Protein AF-A0AAD5ZC45-F1 (afdb_monomer)

Foldseek 3Di:
DDDDDPPPVVVVVVVVVVVVVVVVVVVPVVDDAAQFEDDPCVLCVVPVVLQDAQADFAAQLCPPPPNHVVVLVVLVVLLVVLCVLDVVDDPVNLLVLVLVCVVVQQNNYPDRRPDDSVRRSVRLSSRLSCLLSVLVCVVVVVVDPDVLVVDPPNLLSVLLLQQRSNRKTFVVSSQSSNCVNVVPCSCVSVLSLLVSNCVVQADPVNVPDPVVVVVLSVVQSCQVVVVPDDGTTSNSSVCSRQVDDDPCVLPPPPPCVVPDDDDDDDDPDPDPDPDDDDLQAAAAQVLLVVLVAAEAEDPDPRQLDWDDDPSYTYGHADEDDSSVLSNLLSSLSSLQVQQVPDPDPDDRSANSSLLVLLNVLNHQQDLVSVVVCVVNNRYHYPDPGSVVVNVSSPSSNVSHDFDLVDPRRHSCSVVSNVSVVSSVVSVVVVVVVVVVVVVVVVVVVVVVVVPDDDDDDDPPPVVVVVVVVVVVVVVVVPDPDDPVVVVVPPPDDDDDPPPPDDVVVVVVVVVVVVVVVVVVVVVVVVVVVPDDDDDDDDD

Sequence (539 aa):
MDVGNDSIDIQNSLADELQQKLLELAREQEGEKFTIFRVPYHIRQNNKQLYEPRIVSIGPYYHKDDAFQAMEKHKLRYLRDYLSRNTRNSINHCINKLRGLESRARRCYFEDVKLESEEFLKMMLLDGCFIIEFLIKLYNPHVQSDEIFDVGWVLPIIRNDLLLLENQIPFFVIQELFNLIVPRDGNALVRMLLKYLSEEYLSEEEKADTQKKEKKEKEKEEHILGIGVGIKHILHMYHLCYVRSPTAESTKSFHIKEWLNPIKLGLRRKTNSMNERDPHTIPSATELQEAGITFKRNMSKQFLDIKFQNGILEIPFVTIEDTRRSRLLNLVSFEQYNANISKPCNANPSMNLTSYACFMGALFKSAKDVTLLTEKGIIENLLATNEELVSFFNWVTMCSYLDYEDPEANYLKDVVINVNSSSSVSTSSLCCSHFYLFDGARKKEKARKREGQTVDRARENCRSVSLLSVSLISKSLSFTPSFETYLLSSKHLGGCSLSTFSPQIVLFLRLQLVLSFWFRRLRLRLISRFSPPPCSFPL

InterPro domains:
  IPR004158 Protein of unknown function DUF247, plant [PF03140] (36-423)
  IPR004158 Protein of unknown function DUF247, plant [PTHR31170] (26-421)

Structure (mmCIF, N/CA/C/O backbone):
data_AF-A0AAD5ZC45-F1
#
_entry.id   AF-A0AAD5ZC45-F1
#
loop_
_atom_site.group_PDB
_atom_site.id
_atom_site.type_symbol
_atom_site.label_atom_id
_atom_site.label_alt_id
_atom_site.label_comp_id
_atom_site.label_asym_id
_atom_site.label_entity_id
_atom_site.label_seq_id
_atom_site.pdbx_PDB_ins_code
_atom_site.Cartn_x
_atom_site.Cartn_y
_atom_site.Cartn_z
_atom_site.occupancy
_atom_site.B_iso_or_equiv
_atom_site.auth_seq_id
_atom_site.auth_comp_id
_atom_site.auth_asym_id
_atom_site.auth_atom_id
_atom_site.pdbx_PDB_model_num
ATOM 1 N N . MET A 1 1 ? -35.341 18.402 -54.881 1.00 40.31 1 MET A N 1
ATOM 2 C CA . MET A 1 1 ? -35.246 17.081 -54.240 1.00 40.31 1 MET A CA 1
ATOM 3 C C . MET A 1 1 ? -33.772 16.817 -54.067 1.00 40.31 1 MET A C 1
ATOM 5 O O . MET A 1 1 ? -33.115 16.654 -55.079 1.00 40.31 1 MET A O 1
ATOM 9 N N . ASP A 1 2 ? -33.269 16.907 -52.842 1.00 45.75 2 ASP A N 1
ATOM 10 C CA . ASP A 1 2 ? -32.089 16.147 -52.424 1.00 45.75 2 ASP A CA 1
ATOM 11 C C . ASP A 1 2 ? -32.014 16.205 -50.899 1.00 45.75 2 ASP A C 1
ATOM 13 O O . ASP A 1 2 ? -31.487 17.140 -50.306 1.00 45.75 2 ASP A O 1
ATOM 17 N N . VAL A 1 3 ? -32.684 15.245 -50.264 1.00 47.62 3 VAL A N 1
ATOM 18 C CA . VAL A 1 3 ? -32.499 14.907 -48.851 1.00 47.62 3 VAL A CA 1
ATOM 19 C C . VAL A 1 3 ? -32.716 13.402 -48.772 1.00 47.62 3 VAL A C 1
ATOM 21 O O . VAL A 1 3 ? -33.858 12.945 -48.765 1.00 47.62 3 VAL A O 1
ATOM 24 N N . GLY A 1 4 ? -31.638 12.623 -48.785 1.00 49.38 4 GLY A N 1
ATOM 25 C CA . GLY A 1 4 ? -31.747 11.180 -48.583 1.00 49.38 4 GLY A CA 1
ATOM 26 C C . GLY A 1 4 ? -30.622 10.368 -49.197 1.00 49.38 4 GLY A C 1
ATOM 27 O O . GLY A 1 4 ? -30.894 9.553 -50.068 1.00 49.38 4 GLY A O 1
ATOM 28 N N . ASN A 1 5 ? -29.380 10.554 -48.739 1.00 48.28 5 ASN A N 1
ATOM 29 C CA . ASN A 1 5 ? -28.380 9.491 -48.904 1.00 48.28 5 ASN A CA 1
ATOM 30 C C . ASN A 1 5 ? -27.308 9.433 -47.799 1.00 48.28 5 ASN A C 1
ATOM 32 O O . ASN A 1 5 ? -26.744 8.373 -47.564 1.00 48.28 5 ASN A O 1
ATOM 36 N N . ASP A 1 6 ? -27.111 10.499 -47.019 1.00 48.66 6 ASP A N 1
ATOM 37 C CA . ASP A 1 6 ? -26.067 10.516 -45.974 1.00 48.66 6 ASP A CA 1
ATOM 38 C C . ASP A 1 6 ? -26.420 9.723 -44.695 1.00 48.66 6 ASP A C 1
ATOM 40 O O . ASP A 1 6 ? -25.584 9.527 -43.819 1.00 48.66 6 ASP A O 1
ATOM 44 N N . SER A 1 7 ? -27.662 9.243 -44.560 1.00 47.59 7 SER A N 1
ATOM 45 C CA . SER A 1 7 ? -28.132 8.536 -43.356 1.00 47.59 7 SER A CA 1
ATOM 46 C C . SER A 1 7 ? -27.815 7.035 -43.343 1.00 47.59 7 SER A C 1
ATOM 48 O O . SER A 1 7 ? -27.834 6.438 -42.268 1.00 47.59 7 SER A O 1
ATOM 50 N N . ILE A 1 8 ? -27.590 6.410 -44.503 1.00 48.41 8 ILE A N 1
ATOM 51 C CA . ILE A 1 8 ? -27.453 4.945 -44.619 1.00 48.41 8 ILE A CA 1
ATOM 52 C C . ILE A 1 8 ? -25.977 4.519 -44.538 1.00 48.41 8 ILE A C 1
ATOM 54 O O . ILE A 1 8 ? -25.676 3.464 -43.987 1.00 48.41 8 ILE A O 1
ATOM 58 N N . ASP A 1 9 ? -25.049 5.372 -44.980 1.00 53.25 9 ASP A N 1
ATOM 59 C CA . ASP A 1 9 ? -23.608 5.069 -44.998 1.00 53.25 9 ASP A CA 1
ATOM 60 C C . ASP A 1 9 ? -22.948 5.192 -43.604 1.00 53.25 9 ASP A C 1
ATOM 62 O O . ASP A 1 9 ? -22.011 4.473 -43.261 1.00 53.25 9 ASP A O 1
ATOM 66 N N . ILE A 1 10 ? -23.499 6.043 -42.728 1.00 51.88 10 ILE A N 1
ATOM 67 C CA . ILE A 1 10 ? -23.011 6.224 -41.348 1.00 51.88 10 ILE A CA 1
ATOM 68 C C . ILE A 1 10 ? -23.424 5.049 -40.439 1.00 51.88 10 ILE A C 1
ATOM 70 O O . ILE A 1 10 ? -22.683 4.685 -39.524 1.00 51.88 10 ILE A O 1
ATOM 74 N N . GLN A 1 11 ? -24.585 4.423 -40.684 1.00 52.00 11 GLN A N 1
ATOM 75 C CA . GLN A 1 11 ? -25.080 3.323 -39.842 1.00 52.00 11 GLN A CA 1
ATOM 76 C C . GLN A 1 11 ? -24.293 2.016 -40.022 1.00 52.00 11 GLN A C 1
ATOM 78 O O . GLN A 1 11 ? -24.127 1.285 -39.046 1.00 52.00 11 GLN A O 1
ATOM 83 N N . ASN A 1 12 ? -23.763 1.748 -41.219 1.00 60.22 12 ASN A N 1
ATOM 84 C CA . ASN A 1 12 ? -22.947 0.555 -41.470 1.00 60.22 12 ASN A CA 1
ATOM 85 C C . ASN A 1 12 ? -21.521 0.705 -40.914 1.00 60.22 12 ASN A C 1
ATOM 87 O O . ASN A 1 12 ? -20.999 -0.230 -40.318 1.00 60.22 12 ASN A O 1
ATOM 91 N N . SER A 1 13 ? -20.944 1.909 -40.985 1.00 76.94 13 SER A N 1
ATOM 92 C CA . SER A 1 13 ? -19.604 2.203 -40.453 1.00 76.94 13 SER A CA 1
ATOM 93 C C . SER A 1 13 ? -19.498 2.000 -38.933 1.00 76.94 13 SER A C 1
ATOM 95 O O . SER A 1 13 ? -18.556 1.374 -38.448 1.00 76.94 13 SER A O 1
ATOM 97 N N . LEU A 1 14 ? -20.504 2.447 -38.167 1.00 83.56 14 LEU A N 1
ATOM 98 C CA . LEU A 1 14 ? -20.528 2.242 -36.713 1.00 83.56 14 LEU A CA 1
ATOM 99 C C . LEU A 1 14 ? -20.711 0.763 -36.341 1.00 83.56 14 LEU A C 1
ATOM 101 O O . LEU A 1 14 ? -20.123 0.293 -35.369 1.00 83.56 14 LEU A O 1
ATOM 105 N N . ALA A 1 15 ? -21.533 0.027 -37.093 1.00 84.94 15 ALA A N 1
ATOM 106 C CA . ALA A 1 15 ? -21.744 -1.398 -36.860 1.00 84.94 15 ALA A CA 1
ATOM 107 C C . ALA A 1 15 ? -20.463 -2.205 -37.123 1.00 84.94 15 ALA A C 1
ATOM 109 O O . ALA A 1 15 ? -20.109 -3.047 -36.297 1.00 84.94 15 ALA A O 1
ATOM 110 N N . ASP A 1 16 ? -19.743 -1.892 -38.203 1.00 86.12 16 ASP A N 1
ATOM 111 C CA . ASP A 1 16 ? -18.464 -2.515 -38.553 1.00 86.12 16 ASP A CA 1
ATOM 112 C C . ASP A 1 16 ? -17.368 -2.177 -37.528 1.00 86.12 16 ASP A C 1
ATOM 114 O O . ASP A 1 16 ? -16.634 -3.067 -37.092 1.00 86.12 16 ASP A O 1
ATOM 118 N N . GLU A 1 17 ? -17.295 -0.921 -37.069 1.00 88.44 17 GLU A N 1
ATOM 119 C CA . GLU A 1 17 ? -16.388 -0.500 -35.992 1.00 88.44 17 GLU A CA 1
ATOM 120 C C . GLU A 1 17 ? -16.674 -1.270 -34.693 1.00 88.44 17 GLU A C 1
ATOM 122 O O . GLU A 1 17 ? -15.761 -1.792 -34.048 1.00 88.44 17 GLU A O 1
ATOM 127 N N . LEU A 1 18 ? -17.949 -1.378 -34.305 1.00 87.94 18 LEU A N 1
ATOM 128 C CA . LEU A 1 18 ? -18.349 -2.121 -33.111 1.00 87.94 18 LEU A CA 1
ATOM 129 C C . LEU A 1 18 ? -18.094 -3.624 -33.266 1.00 87.94 18 LEU A C 1
ATOM 131 O O . LEU A 1 18 ? -17.656 -4.255 -32.308 1.00 87.94 18 LEU A O 1
ATOM 135 N N . GLN A 1 19 ? -18.306 -4.210 -34.447 1.00 87.12 19 GLN A N 1
ATOM 136 C CA . GLN A 1 19 ? -17.993 -5.618 -34.706 1.00 87.12 19 GLN A CA 1
ATOM 137 C C . GLN A 1 19 ? -16.495 -5.902 -34.670 1.00 87.12 19 GLN A C 1
ATOM 139 O O . GLN A 1 19 ? -16.100 -6.923 -34.104 1.00 87.12 19 GLN A O 1
ATOM 144 N N . GLN A 1 20 ? -15.655 -5.004 -35.190 1.00 84.00 20 GLN A N 1
ATOM 145 C CA . GLN A 1 20 ? -14.205 -5.118 -35.032 1.00 84.00 20 GLN A CA 1
ATOM 146 C C . GLN A 1 20 ? -13.798 -5.055 -33.559 1.00 84.00 20 GLN A C 1
ATOM 148 O O . GLN A 1 20 ? -13.107 -5.961 -33.095 1.00 84.00 20 GLN A O 1
ATOM 153 N N . LYS A 1 21 ? -14.316 -4.086 -32.794 1.00 84.19 21 LYS A N 1
ATOM 154 C CA . LYS A 1 21 ? -14.059 -3.997 -31.346 1.00 84.19 21 LYS A CA 1
ATOM 155 C C . LYS A 1 21 ? -14.523 -5.246 -30.593 1.00 84.19 21 LYS A C 1
ATOM 157 O O . LYS A 1 21 ? -13.830 -5.723 -29.701 1.00 84.19 21 LYS A O 1
ATOM 162 N N . LEU A 1 22 ? -15.672 -5.820 -30.956 1.00 84.38 22 LEU A N 1
ATOM 163 C CA . LEU A 1 22 ? -16.169 -7.065 -30.358 1.00 84.38 22 LEU A CA 1
ATOM 164 C C . LEU A 1 22 ? -15.278 -8.273 -30.694 1.00 84.38 22 LEU A C 1
ATOM 166 O O . LEU A 1 22 ? -15.067 -9.130 -29.837 1.00 84.38 22 LEU A O 1
ATOM 170 N N . LEU A 1 23 ? -14.737 -8.343 -31.915 1.00 80.56 23 LEU A N 1
ATOM 171 C CA . LEU A 1 23 ? -13.791 -9.386 -32.326 1.00 80.56 23 LEU A CA 1
ATOM 172 C C . LEU A 1 23 ? -12.434 -9.249 -31.621 1.00 80.56 23 LEU A C 1
ATOM 174 O O . LEU A 1 23 ? -11.826 -10.264 -31.282 1.00 80.56 23 LEU A O 1
ATOM 178 N N . GLU A 1 24 ? -11.967 -8.023 -31.389 1.00 74.38 24 GLU A N 1
ATOM 179 C CA . GLU A 1 24 ? -10.765 -7.733 -30.598 1.00 74.38 24 GLU A CA 1
ATOM 180 C C . GLU A 1 24 ? -10.956 -8.164 -29.138 1.00 74.38 24 GLU A C 1
ATOM 182 O O . GLU A 1 24 ? -10.171 -8.968 -28.635 1.00 74.38 24 GLU A O 1
ATOM 187 N N . LEU A 1 25 ? -12.073 -7.773 -28.513 1.00 71.00 25 LEU A N 1
ATOM 188 C CA . LEU A 1 25 ? -12.436 -8.181 -27.149 1.00 71.00 25 LEU A CA 1
ATOM 189 C C . LEU A 1 25 ? -12.534 -9.707 -26.989 1.00 71.00 25 LEU A C 1
ATOM 191 O O . LEU A 1 25 ? -12.127 -10.254 -25.964 1.00 71.00 25 LEU A O 1
ATOM 195 N N . ALA A 1 26 ? -13.054 -10.418 -27.995 1.00 64.62 26 ALA A N 1
ATOM 196 C CA . ALA A 1 26 ? -13.154 -11.877 -27.963 1.00 64.62 26 ALA A CA 1
ATOM 197 C C . ALA A 1 26 ? -11.778 -12.572 -27.965 1.00 64.62 26 ALA A C 1
ATOM 199 O O . ALA A 1 26 ? -11.639 -13.639 -27.371 1.00 64.62 26 ALA A O 1
ATOM 200 N N . ARG A 1 27 ? -10.754 -11.967 -28.585 1.00 61.31 27 ARG A N 1
ATOM 201 C CA . ARG A 1 27 ? -9.372 -12.488 -28.586 1.00 61.31 27 ARG A CA 1
ATOM 202 C C . ARG A 1 27 ? -8.630 -12.208 -27.275 1.00 61.31 27 ARG A C 1
ATOM 204 O O . ARG A 1 27 ? -7.676 -12.911 -26.956 1.00 61.31 27 ARG A O 1
ATOM 211 N N . GLU A 1 28 ? -9.057 -11.207 -26.509 1.00 59.25 28 GLU A N 1
ATOM 212 C CA . GLU A 1 28 ? -8.427 -10.813 -25.241 1.00 59.25 28 GLU A CA 1
ATOM 213 C C . GLU A 1 28 ? -8.840 -11.689 -24.047 1.00 59.25 28 GLU A C 1
ATOM 215 O O . GLU A 1 28 ? -8.089 -11.795 -23.074 1.00 59.25 28 GLU A O 1
ATOM 220 N N . GLN A 1 29 ? -9.991 -12.372 -24.120 1.00 53.81 29 GLN A N 1
ATOM 221 C CA . GLN A 1 29 ? -10.521 -13.175 -23.007 1.00 53.81 29 GLN A CA 1
ATOM 222 C C . GLN A 1 29 ? -9.716 -14.447 -22.676 1.00 53.81 29 GLN A C 1
ATOM 224 O O . GLN A 1 29 ? -9.957 -15.061 -21.636 1.00 53.81 29 GLN A O 1
ATOM 229 N N . GLU A 1 30 ? -8.730 -14.824 -23.494 1.00 52.31 30 GLU A N 1
ATOM 230 C CA . GLU A 1 30 ? -7.860 -15.990 -23.257 1.00 52.31 30 GLU A CA 1
ATOM 231 C C . GLU A 1 30 ? -6.558 -15.651 -22.484 1.00 52.31 30 GLU A C 1
ATOM 233 O O . GLU A 1 30 ? -5.733 -16.533 -22.236 1.00 52.31 30 GLU A O 1
ATOM 238 N N . GLY A 1 31 ? -6.349 -14.388 -22.075 1.00 53.22 31 GLY A N 1
ATOM 239 C CA . GLY A 1 31 ? -5.121 -13.908 -21.415 1.00 53.22 31 GLY A CA 1
ATOM 240 C C . GLY A 1 31 ? -5.141 -13.835 -19.874 1.00 53.22 31 GLY A C 1
ATOM 241 O O . GLY A 1 31 ? -6.187 -13.836 -19.229 1.00 53.22 31 GLY A O 1
ATOM 242 N N . GLU A 1 32 ? -3.950 -13.722 -19.257 1.00 55.50 32 GLU A N 1
ATOM 243 C CA . GLU A 1 32 ? -3.802 -13.354 -17.833 1.00 55.50 32 GLU A CA 1
ATOM 244 C C . GLU A 1 32 ? -4.548 -12.035 -17.539 1.00 55.50 32 GLU A C 1
ATOM 246 O O . GLU A 1 32 ? -4.300 -11.025 -18.197 1.00 55.50 32 GLU A O 1
ATOM 251 N N . LYS A 1 33 ? -5.434 -12.049 -16.532 1.00 73.38 33 LYS A N 1
ATOM 252 C CA . LYS A 1 33 ? -6.251 -10.897 -16.110 1.00 73.38 33 LYS A CA 1
ATOM 253 C C . LYS A 1 33 ? -5.400 -9.755 -15.537 1.00 73.38 33 LYS A C 1
ATOM 255 O O . LYS A 1 33 ? -4.360 -9.999 -14.922 1.00 73.38 33 LYS A O 1
ATOM 260 N N . PHE A 1 34 ? -5.888 -8.523 -15.680 1.00 83.75 34 PHE A N 1
ATOM 261 C CA . PHE A 1 34 ? -5.253 -7.316 -15.151 1.00 83.75 34 PHE A CA 1
ATOM 262 C C . PHE A 1 34 ? -5.209 -7.300 -13.615 1.00 83.75 34 PHE A C 1
ATOM 264 O O . PHE A 1 34 ? -6.117 -7.782 -12.934 1.00 83.75 34 PHE A O 1
ATOM 271 N N . THR A 1 35 ? -4.128 -6.741 -13.068 1.00 86.88 35 THR A N 1
ATOM 272 C CA . THR A 1 35 ? -3.822 -6.740 -11.625 1.00 86.88 35 THR A CA 1
ATOM 273 C C . THR A 1 35 ? -3.500 -5.354 -11.069 1.00 86.88 35 THR A C 1
ATOM 275 O O . THR A 1 35 ? -3.376 -5.208 -9.861 1.00 86.88 35 THR A O 1
ATOM 278 N N . ILE A 1 36 ? -3.334 -4.347 -11.930 1.00 91.44 36 ILE A N 1
ATOM 279 C CA . ILE A 1 36 ? -2.986 -2.968 -11.574 1.00 91.44 36 ILE A CA 1
ATOM 280 C C . ILE A 1 36 ? -4.079 -2.046 -12.121 1.00 91.44 36 ILE A C 1
ATOM 282 O O . ILE A 1 36 ? -4.317 -1.987 -13.325 1.00 91.44 36 ILE A O 1
ATOM 286 N N . PHE A 1 37 ? -4.750 -1.294 -11.257 1.00 89.12 37 PHE A N 1
ATOM 287 C CA . PHE A 1 37 ? -5.909 -0.480 -11.630 1.00 89.12 37 PHE A CA 1
ATOM 288 C C . PHE A 1 37 ? -5.917 0.833 -10.853 1.00 89.12 37 PHE A C 1
ATOM 290 O O . PHE A 1 37 ? -5.324 0.924 -9.777 1.00 89.12 37 PHE A O 1
ATOM 297 N N . ARG A 1 38 ? -6.581 1.850 -11.410 1.00 89.12 38 ARG A N 1
ATOM 298 C CA . ARG A 1 38 ? -6.874 3.084 -10.681 1.00 89.12 38 ARG A CA 1
ATOM 299 C C . ARG A 1 38 ? -8.173 2.954 -9.919 1.00 89.12 38 ARG A C 1
ATOM 301 O O . ARG A 1 38 ? -9.138 2.357 -10.398 1.00 89.12 38 ARG A O 1
ATOM 308 N N . VAL A 1 39 ? -8.195 3.525 -8.726 1.00 88.19 39 VAL A N 1
ATOM 309 C CA . VAL A 1 39 ? -9.397 3.559 -7.909 1.00 88.19 39 VAL A CA 1
ATOM 310 C C . VAL A 1 39 ? -10.425 4.454 -8.607 1.00 88.19 39 VAL A C 1
ATOM 312 O O . VAL A 1 39 ? -10.075 5.557 -9.046 1.00 88.19 39 VAL A O 1
ATOM 315 N N . PRO A 1 40 ? -11.697 4.018 -8.730 1.00 86.88 40 PRO A N 1
ATOM 316 C CA . PRO A 1 40 ? -12.729 4.802 -9.393 1.00 86.88 40 PRO A CA 1
ATOM 317 C C . PRO A 1 40 ? -12.781 6.243 -8.883 1.00 86.88 40 PRO A C 1
ATOM 319 O O . PRO A 1 40 ? -12.734 6.493 -7.677 1.00 86.88 40 PRO A O 1
ATOM 322 N N . TYR A 1 41 ? -12.925 7.201 -9.802 1.00 85.56 41 TYR A N 1
ATOM 323 C CA . TYR A 1 41 ? -12.824 8.633 -9.497 1.00 85.56 41 TYR A CA 1
ATOM 324 C C . TYR A 1 41 ? -13.671 9.069 -8.289 1.00 85.56 41 TYR A C 1
ATOM 326 O O . TYR A 1 41 ? -13.185 9.800 -7.431 1.00 85.56 41 TYR A O 1
ATOM 334 N N . HIS A 1 42 ? -14.906 8.577 -8.173 1.00 81.88 42 HIS A N 1
ATOM 335 C CA . HIS A 1 42 ? -15.817 8.936 -7.082 1.00 81.88 42 HIS A CA 1
ATOM 336 C C . HIS A 1 42 ? -15.362 8.426 -5.697 1.00 81.88 42 HIS A C 1
ATOM 338 O O . HIS A 1 42 ? -15.660 9.075 -4.696 1.00 81.88 42 HIS A O 1
ATOM 344 N N . ILE A 1 43 ? -14.604 7.322 -5.641 1.00 83.56 43 ILE A N 1
ATOM 345 C CA . ILE A 1 43 ? -13.953 6.781 -4.428 1.00 83.56 43 ILE A CA 1
ATOM 346 C C . ILE A 1 43 ? -12.636 7.523 -4.134 1.00 83.56 43 ILE A C 1
ATOM 348 O O . ILE A 1 43 ? -12.200 7.637 -2.986 1.00 83.56 43 ILE A O 1
ATOM 352 N N . ARG A 1 44 ? -11.987 8.049 -5.174 1.00 84.38 44 ARG A N 1
ATOM 353 C CA . ARG A 1 44 ? -10.684 8.712 -5.075 1.00 84.38 44 ARG A CA 1
ATOM 354 C C . ARG A 1 44 ? -10.782 10.196 -4.712 1.00 84.38 44 ARG A C 1
ATOM 356 O O . ARG A 1 44 ? -9.958 10.685 -3.950 1.00 84.38 44 ARG A O 1
ATOM 363 N N . GLN A 1 45 ? -11.775 10.917 -5.239 1.00 83.62 45 GLN A N 1
ATOM 364 C CA . GLN A 1 45 ? -11.818 12.390 -5.272 1.00 83.62 45 GLN A CA 1
ATOM 365 C C . GLN A 1 45 ? -11.640 13.080 -3.909 1.00 83.62 45 GLN A C 1
ATOM 367 O O . GLN A 1 45 ? -10.946 14.089 -3.833 1.00 83.62 45 GLN A O 1
ATOM 372 N N . ASN A 1 46 ? -12.199 12.520 -2.833 1.00 80.25 46 ASN A N 1
ATOM 373 C CA . ASN A 1 46 ? -12.151 13.133 -1.500 1.00 80.25 46 ASN A CA 1
ATOM 374 C C . ASN A 1 46 ? -10.885 12.776 -0.705 1.00 80.25 46 ASN A C 1
ATOM 376 O O . ASN A 1 46 ? -10.650 13.346 0.354 1.00 80.25 46 ASN A O 1
ATOM 380 N N . ASN A 1 47 ? -10.080 11.833 -1.202 1.00 85.81 47 ASN A N 1
ATOM 381 C CA . ASN A 1 47 ? -8.876 11.326 -0.541 1.00 85.81 47 ASN A CA 1
ATOM 382 C C . ASN A 1 47 ? -7.742 11.100 -1.548 1.00 85.81 47 ASN A C 1
ATOM 384 O O . ASN A 1 47 ? -6.959 10.159 -1.429 1.00 85.81 47 ASN A O 1
ATOM 388 N N . LYS A 1 48 ? -7.673 11.957 -2.570 1.00 90.25 48 LYS A N 1
ATOM 389 C CA . LYS A 1 48 ? -6.763 11.839 -3.712 1.00 90.25 48 LYS A CA 1
ATOM 390 C C . LYS A 1 48 ? -5.304 11.668 -3.266 1.00 90.25 48 LYS A C 1
ATOM 392 O O . LYS A 1 48 ? -4.621 10.759 -3.723 1.00 90.25 48 LYS A O 1
ATOM 397 N N . GLN A 1 49 ? -4.888 12.443 -2.270 1.00 90.50 49 GLN A N 1
ATOM 398 C CA . GLN A 1 49 ? -3.562 12.415 -1.652 1.00 90.50 49 GLN A CA 1
ATOM 399 C C . GLN A 1 49 ? -3.159 11.064 -1.038 1.00 90.50 49 GLN A C 1
ATOM 401 O O . GLN A 1 49 ? -1.983 10.852 -0.766 1.00 90.50 49 GLN A O 1
ATOM 406 N N . LEU A 1 50 ? -4.112 10.160 -0.782 1.00 92.00 50 LEU A N 1
ATOM 407 C CA . LEU A 1 50 ? -3.835 8.829 -0.235 1.00 92.00 50 LEU A CA 1
ATOM 408 C C . LEU A 1 50 ? -3.517 7.788 -1.318 1.00 92.00 50 LEU A C 1
ATOM 410 O O . LEU A 1 50 ? -3.052 6.702 -0.972 1.00 92.00 50 LEU A O 1
ATOM 414 N N . TYR A 1 51 ? -3.751 8.105 -2.594 1.00 92.88 51 TYR A N 1
ATOM 415 C CA . TYR A 1 51 ? -3.526 7.211 -3.736 1.00 92.88 51 TYR A CA 1
ATOM 416 C C . TYR A 1 51 ? -2.410 7.682 -4.675 1.00 92.88 51 TYR A C 1
ATOM 418 O O . TYR A 1 51 ? -1.940 6.895 -5.493 1.00 92.88 51 TYR A O 1
ATOM 426 N N . GLU A 1 52 ? -1.990 8.945 -4.567 1.00 93.62 52 GLU A N 1
ATOM 427 C CA . GLU A 1 52 ? -1.003 9.552 -5.464 1.00 93.62 52 GLU A CA 1
ATOM 428 C C . GLU A 1 52 ? 0.422 9.482 -4.904 1.00 93.62 52 GLU A C 1
ATOM 430 O O . GLU A 1 52 ? 0.616 9.707 -3.703 1.00 93.62 52 GLU A O 1
ATOM 435 N N . PRO A 1 53 ? 1.425 9.192 -5.756 1.00 95.69 53 PRO A N 1
ATOM 436 C CA . PRO A 1 53 ? 2.820 9.211 -5.344 1.00 95.69 53 PRO A CA 1
ATOM 437 C C . PRO A 1 53 ? 3.252 10.618 -4.943 1.00 95.69 53 PRO A C 1
ATOM 439 O O . PRO A 1 53 ? 2.765 11.622 -5.466 1.00 95.69 53 PRO A O 1
ATOM 442 N N . ARG A 1 54 ? 4.189 10.694 -3.999 1.00 93.31 54 ARG A N 1
ATOM 443 C CA . ARG A 1 54 ? 4.667 11.962 -3.435 1.00 93.31 54 ARG A CA 1
ATOM 444 C C . ARG A 1 54 ? 6.010 12.399 -4.001 1.00 93.31 54 ARG A C 1
ATOM 446 O O . ARG A 1 54 ? 6.248 13.599 -4.092 1.00 93.31 54 ARG A O 1
ATOM 453 N N . ILE A 1 55 ? 6.893 11.460 -4.338 1.00 93.06 55 ILE A N 1
ATOM 454 C CA . ILE A 1 55 ? 8.238 11.766 -4.854 1.00 93.06 55 ILE A CA 1
ATOM 455 C C . ILE A 1 55 ? 8.638 10.906 -6.045 1.00 93.06 55 ILE A C 1
ATOM 457 O O . ILE A 1 55 ? 9.417 11.377 -6.872 1.00 93.06 55 ILE A O 1
ATOM 461 N N . VAL A 1 56 ? 8.149 9.667 -6.142 1.00 95.44 56 VAL A N 1
ATOM 462 C CA . VAL A 1 56 ? 8.524 8.751 -7.219 1.00 95.44 56 VAL A CA 1
ATOM 463 C C . VAL A 1 56 ? 7.297 8.109 -7.848 1.00 95.44 56 VAL A C 1
ATOM 465 O O . VAL A 1 56 ? 6.615 7.280 -7.246 1.00 95.44 56 VAL A O 1
ATOM 468 N N . SER A 1 57 ? 7.038 8.468 -9.103 1.00 97.00 57 SER A N 1
ATOM 469 C CA . SER A 1 57 ? 6.112 7.725 -9.950 1.00 97.00 57 SER A CA 1
ATOM 470 C C . SER A 1 57 ? 6.737 6.392 -10.363 1.00 97.00 57 SER A C 1
ATOM 472 O O . SER A 1 57 ? 7.940 6.312 -10.590 1.00 97.00 57 SER A O 1
ATOM 474 N N . ILE A 1 58 ? 5.941 5.338 -10.452 1.00 97.50 58 ILE A N 1
ATOM 475 C CA . ILE A 1 58 ? 6.316 4.001 -10.904 1.00 97.50 58 ILE A CA 1
ATOM 476 C C . ILE A 1 58 ? 5.155 3.484 -11.748 1.00 97.50 58 ILE A C 1
ATOM 478 O O . ILE A 1 58 ? 4.027 3.362 -11.267 1.00 97.50 58 ILE A O 1
ATOM 482 N N . GLY A 1 59 ? 5.428 3.153 -13.002 1.00 96.75 59 GLY A N 1
ATOM 483 C CA . GLY A 1 59 ? 4.411 2.722 -13.946 1.00 96.75 59 GLY A CA 1
ATOM 484 C C . GLY A 1 59 ? 3.772 3.873 -14.735 1.00 96.75 59 GLY A C 1
ATOM 485 O O . GLY A 1 59 ? 4.167 5.036 -14.638 1.00 96.75 59 GLY A O 1
ATOM 486 N N . PRO A 1 60 ? 2.765 3.550 -15.562 1.00 95.75 60 PRO A N 1
ATOM 487 C CA . PRO A 1 60 ? 2.246 4.452 -16.582 1.00 95.75 60 PRO A CA 1
ATOM 488 C C . PRO A 1 60 ? 1.290 5.529 -16.053 1.00 95.75 60 PRO A C 1
ATOM 490 O O . PRO A 1 60 ? 1.159 6.567 -16.693 1.00 95.75 60 PRO A O 1
ATOM 493 N N . TYR A 1 61 ? 0.606 5.317 -14.921 1.00 93.94 61 TYR A N 1
ATOM 494 C CA . TYR A 1 61 ? -0.497 6.195 -14.498 1.00 93.94 61 TYR A CA 1
ATOM 495 C C . TYR A 1 61 ? -0.061 7.602 -14.068 1.00 93.94 61 TYR A C 1
ATOM 497 O O . TYR A 1 61 ? -0.836 8.541 -14.237 1.00 93.94 61 TYR A O 1
ATOM 505 N N . TYR A 1 62 ? 1.171 7.744 -13.575 1.00 92.50 62 TYR A N 1
ATOM 506 C CA . TYR A 1 62 ? 1.786 9.020 -13.179 1.00 92.50 62 TYR A CA 1
ATOM 507 C C . TYR A 1 62 ? 3.028 9.345 -14.028 1.00 92.50 62 TYR A C 1
ATOM 509 O O . TYR A 1 62 ? 3.883 10.142 -13.633 1.00 92.50 62 TYR A O 1
ATOM 517 N N . HIS A 1 63 ? 3.172 8.690 -15.186 1.00 89.25 63 HIS A N 1
ATOM 518 C CA . HIS A 1 63 ? 4.297 8.931 -16.083 1.00 89.25 63 HIS A CA 1
ATOM 519 C C . HIS A 1 63 ? 4.210 10.339 -16.690 1.00 89.25 63 HIS A C 1
ATOM 521 O O . HIS A 1 63 ? 3.129 10.782 -17.070 1.00 89.25 63 HIS A O 1
ATOM 527 N N . LYS A 1 64 ? 5.359 11.023 -16.805 1.00 84.25 64 LYS A N 1
ATOM 528 C CA . LYS A 1 64 ? 5.487 12.412 -17.298 1.00 84.25 64 LYS A CA 1
ATOM 529 C C . LYS A 1 64 ? 4.737 13.479 -16.489 1.00 84.25 64 LYS A C 1
ATOM 531 O O . LYS A 1 64 ? 4.580 14.594 -16.976 1.00 84.25 64 LYS A O 1
ATOM 536 N N . ASP A 1 65 ? 4.319 13.183 -15.264 1.00 87.94 65 ASP A N 1
ATOM 537 C CA . ASP A 1 65 ? 3.830 14.229 -14.370 1.00 87.94 65 ASP A CA 1
ATOM 538 C C . ASP A 1 65 ? 4.999 15.136 -13.942 1.00 87.94 65 ASP A C 1
ATOM 540 O O . ASP A 1 65 ? 6.048 14.669 -13.475 1.00 87.94 65 ASP A O 1
ATOM 544 N N . ASP A 1 66 ? 4.817 16.445 -14.121 1.00 86.25 66 ASP A N 1
ATOM 545 C CA . ASP A 1 66 ? 5.821 17.463 -13.823 1.00 86.25 66 ASP A CA 1
ATOM 546 C C . ASP A 1 66 ? 6.247 17.454 -12.347 1.00 86.25 66 ASP A C 1
ATOM 548 O O . ASP A 1 66 ? 7.384 17.818 -12.028 1.00 86.25 66 ASP A O 1
ATOM 552 N N . ALA A 1 67 ? 5.386 16.961 -11.451 1.00 88.69 67 ALA A N 1
ATOM 553 C CA . ALA A 1 67 ? 5.685 16.818 -10.031 1.00 88.69 67 ALA A CA 1
ATOM 554 C C . ALA A 1 67 ? 6.888 15.893 -9.745 1.00 88.69 67 ALA A C 1
ATOM 556 O O . ALA A 1 67 ? 7.554 16.060 -8.721 1.00 88.69 67 ALA A O 1
ATOM 557 N N . PHE A 1 68 ? 7.218 14.953 -10.643 1.00 89.94 68 PHE A N 1
ATOM 558 C CA . PHE A 1 68 ? 8.243 13.922 -10.402 1.00 89.94 68 PHE A CA 1
ATOM 559 C C . PHE A 1 68 ? 9.528 14.103 -11.223 1.00 89.94 68 PHE A C 1
ATOM 561 O O . PHE A 1 68 ? 10.425 13.258 -11.162 1.00 89.94 68 PHE A O 1
ATOM 568 N N . GLN A 1 69 ? 9.691 15.218 -11.948 1.00 87.69 69 GLN A N 1
ATOM 569 C CA . GLN A 1 69 ? 10.846 15.444 -12.836 1.00 87.69 69 GLN A CA 1
ATOM 570 C C . GLN A 1 69 ? 12.213 15.303 -12.141 1.00 87.69 69 GLN A C 1
ATOM 572 O O . GLN A 1 69 ? 13.183 14.835 -12.745 1.00 87.69 69 GLN A O 1
ATOM 577 N N . ALA A 1 70 ? 12.317 15.714 -10.873 1.00 87.75 70 ALA A N 1
ATOM 578 C CA . ALA A 1 70 ? 13.549 15.567 -10.099 1.00 87.75 70 ALA A CA 1
ATOM 579 C C . ALA A 1 70 ? 13.930 14.087 -9.921 1.00 87.75 70 ALA A C 1
ATOM 581 O O . ALA A 1 70 ? 15.101 13.722 -10.068 1.00 87.75 70 ALA A O 1
ATOM 582 N N . MET A 1 71 ? 12.937 13.233 -9.670 1.00 92.38 71 MET A N 1
ATOM 583 C CA . MET A 1 71 ? 13.141 11.801 -9.506 1.00 92.38 71 MET A CA 1
ATOM 584 C C . MET A 1 71 ? 13.381 11.102 -10.843 1.00 92.38 71 MET A C 1
ATOM 586 O O . MET A 1 71 ? 14.235 10.227 -10.905 1.00 92.38 71 MET A O 1
ATOM 590 N N . GLU A 1 72 ? 12.766 11.547 -11.941 1.00 93.31 72 GLU A N 1
ATOM 591 C CA . GLU A 1 72 ? 13.073 11.036 -13.289 1.00 93.31 72 GLU A CA 1
ATOM 592 C C . GLU A 1 72 ? 14.562 11.188 -13.647 1.00 93.31 72 GLU A C 1
ATOM 594 O O . GLU A 1 72 ? 15.199 10.266 -14.167 1.00 93.31 72 GLU A O 1
ATOM 599 N N . LYS A 1 73 ? 15.177 12.322 -13.281 1.00 91.75 73 LYS A N 1
ATOM 600 C CA . LYS A 1 73 ? 16.634 12.509 -13.418 1.00 91.75 73 LYS A CA 1
ATOM 601 C C . LYS A 1 73 ? 17.423 11.535 -12.540 1.00 91.75 73 LYS A C 1
ATOM 603 O O . LYS A 1 73 ? 18.510 11.098 -12.918 1.00 91.75 73 LYS A O 1
ATOM 608 N N . HIS A 1 74 ? 16.909 11.191 -11.362 1.00 92.69 74 HIS A N 1
ATOM 609 C CA . HIS A 1 74 ? 17.538 10.216 -10.476 1.00 92.69 74 HIS A CA 1
ATOM 610 C C . HIS A 1 74 ? 17.419 8.779 -10.997 1.00 92.69 74 HIS A C 1
ATOM 612 O O . HIS A 1 74 ? 18.415 8.059 -10.972 1.00 92.69 74 HIS A O 1
ATOM 618 N N . LYS A 1 75 ? 16.284 8.397 -11.594 1.00 96.56 75 LYS A N 1
ATOM 619 C CA . LYS A 1 75 ? 16.120 7.098 -12.267 1.00 96.56 75 LYS A CA 1
ATOM 620 C C . LYS A 1 75 ? 17.150 6.890 -13.380 1.00 96.56 75 LYS A C 1
ATOM 622 O O . LYS A 1 75 ? 17.699 5.802 -13.509 1.00 96.56 75 LYS A O 1
ATOM 627 N N . LEU A 1 76 ? 17.501 7.939 -14.132 1.00 95.81 76 LEU A N 1
ATOM 628 C CA . LEU A 1 76 ? 18.587 7.875 -15.125 1.00 95.81 76 LEU A CA 1
ATOM 629 C C . LEU A 1 76 ? 19.965 7.629 -14.490 1.00 95.81 76 LEU A C 1
ATOM 631 O O . LEU A 1 76 ? 20.757 6.853 -15.028 1.00 95.81 76 LEU A O 1
ATOM 635 N N . ARG A 1 77 ? 20.252 8.250 -13.335 1.00 94.31 77 ARG A N 1
ATOM 636 C CA . ARG A 1 77 ? 21.470 7.953 -12.556 1.00 94.31 77 ARG A CA 1
ATOM 637 C C . ARG A 1 77 ? 21.481 6.486 -12.116 1.00 94.31 77 ARG A C 1
ATOM 639 O O . ARG A 1 77 ? 22.513 5.834 -12.226 1.00 94.31 77 ARG A O 1
ATOM 646 N N . TYR A 1 78 ? 20.330 5.956 -11.709 1.00 95.44 78 TYR A N 1
ATOM 647 C CA . TYR A 1 78 ? 20.192 4.565 -11.274 1.00 95.44 78 TYR A CA 1
ATOM 648 C C . TYR A 1 78 ? 20.347 3.598 -12.441 1.00 95.44 78 TYR A C 1
ATOM 650 O O . TYR A 1 78 ? 21.052 2.609 -12.307 1.00 95.44 78 TYR A O 1
ATOM 658 N N . LEU A 1 79 ? 19.813 3.910 -13.622 1.00 96.38 79 LEU A N 1
ATOM 659 C CA . LEU A 1 79 ? 20.076 3.117 -14.821 1.00 96.38 79 LEU A CA 1
ATOM 660 C C . LEU A 1 79 ? 21.579 3.047 -15.136 1.00 96.38 79 LEU A C 1
ATOM 662 O O . LEU A 1 79 ? 22.091 1.973 -15.442 1.00 96.38 79 LEU A O 1
ATOM 666 N N . ARG A 1 80 ? 22.309 4.166 -15.040 1.00 94.12 80 ARG A N 1
ATOM 667 C CA . ARG A 1 80 ? 23.769 4.171 -15.236 1.00 94.12 80 ARG A CA 1
ATOM 668 C C . ARG A 1 80 ? 24.468 3.247 -14.235 1.00 94.12 80 ARG A C 1
ATOM 670 O O . ARG A 1 80 ? 25.320 2.455 -14.633 1.00 94.12 80 ARG A O 1
ATOM 677 N N . ASP A 1 81 ? 24.106 3.349 -12.960 1.00 92.62 81 ASP A N 1
ATOM 678 C CA . ASP A 1 81 ? 24.715 2.553 -11.895 1.00 92.62 81 ASP A CA 1
ATOM 679 C C . ASP A 1 81 ? 24.368 1.057 -12.059 1.00 92.62 81 ASP A C 1
ATOM 681 O O . ASP A 1 81 ? 25.263 0.215 -12.010 1.00 92.62 81 ASP A O 1
ATOM 685 N N . TYR A 1 82 ? 23.123 0.732 -12.416 1.00 94.12 82 TYR A N 1
ATOM 686 C CA . TYR A 1 82 ? 22.662 -0.614 -12.773 1.00 94.12 82 TYR A CA 1
ATOM 687 C C . TYR A 1 82 ? 23.478 -1.241 -13.908 1.00 94.12 82 TYR A C 1
ATOM 689 O O . TYR A 1 82 ? 23.972 -2.364 -13.786 1.00 94.12 82 TYR A O 1
ATOM 697 N N . LEU A 1 83 ? 23.682 -0.506 -15.007 1.00 93.94 83 LEU A N 1
ATOM 698 C CA . LEU A 1 83 ? 24.457 -0.990 -16.155 1.00 93.94 83 LEU A CA 1
ATOM 699 C C . LEU A 1 83 ? 25.934 -1.215 -15.802 1.00 93.94 83 LEU A C 1
ATOM 701 O O . LEU A 1 83 ? 26.577 -2.096 -16.372 1.00 93.94 83 LEU A O 1
ATOM 705 N N . SER A 1 84 ? 26.473 -0.468 -14.832 1.00 91.25 84 SER A N 1
ATOM 706 C CA . SER A 1 84 ? 27.853 -0.654 -14.369 1.00 91.25 84 SER A CA 1
ATOM 707 C C . SER A 1 84 ? 28.072 -1.978 -13.623 1.00 91.25 84 SER A C 1
ATOM 709 O O . SER A 1 84 ? 29.198 -2.473 -13.583 1.00 91.25 84 SER A O 1
ATOM 711 N N . ARG A 1 85 ? 27.006 -2.597 -13.087 1.00 87.81 85 ARG A N 1
ATOM 712 C CA . ARG A 1 85 ? 27.094 -3.858 -12.326 1.00 87.81 85 ARG A CA 1
ATOM 713 C C . ARG A 1 85 ? 27.359 -5.080 -13.194 1.00 87.81 85 ARG A C 1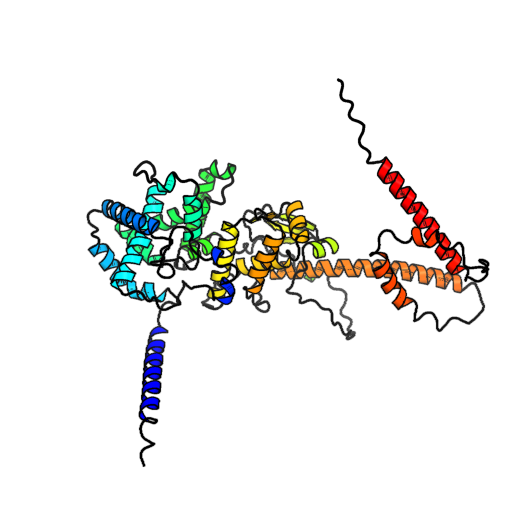
ATOM 715 O O . ARG A 1 85 ? 27.915 -6.062 -12.711 1.00 87.81 85 ARG A O 1
ATOM 722 N N . ASN A 1 86 ? 26.960 -5.040 -14.461 1.00 83.19 86 ASN A N 1
ATOM 723 C CA . ASN A 1 86 ? 27.232 -6.111 -15.406 1.00 83.19 86 ASN A CA 1
ATOM 724 C C . ASN A 1 86 ? 27.521 -5.516 -16.782 1.00 83.19 86 ASN A C 1
ATOM 726 O O . ASN A 1 86 ? 26.610 -5.230 -17.553 1.00 83.19 86 ASN A O 1
ATOM 730 N N . THR A 1 87 ? 28.806 -5.402 -17.116 1.00 74.81 87 THR A N 1
ATOM 731 C CA . THR A 1 87 ? 29.289 -4.823 -18.380 1.00 74.81 87 THR A CA 1
ATOM 732 C C . THR A 1 87 ? 28.841 -5.584 -19.630 1.00 74.81 87 THR A C 1
ATOM 734 O O . THR A 1 87 ? 28.976 -5.070 -20.738 1.00 74.81 87 THR A O 1
ATOM 737 N N . ARG A 1 88 ? 28.282 -6.795 -19.483 1.00 77.62 88 ARG A N 1
ATOM 738 C CA . ARG A 1 88 ? 27.660 -7.540 -20.590 1.00 77.62 88 ARG A CA 1
ATOM 739 C C . ARG A 1 88 ? 26.268 -7.010 -20.943 1.00 77.62 88 ARG A C 1
ATOM 741 O O . ARG A 1 88 ? 25.795 -7.248 -22.052 1.00 77.62 88 ARG A O 1
ATOM 748 N N . ASN A 1 89 ? 25.621 -6.291 -20.028 1.00 80.81 89 ASN A N 1
ATOM 749 C CA . ASN A 1 89 ? 24.296 -5.728 -20.234 1.00 80.81 89 ASN A CA 1
ATOM 750 C C . ASN A 1 89 ? 24.418 -4.335 -20.848 1.00 80.81 89 ASN A C 1
ATOM 752 O O . ASN A 1 89 ? 24.777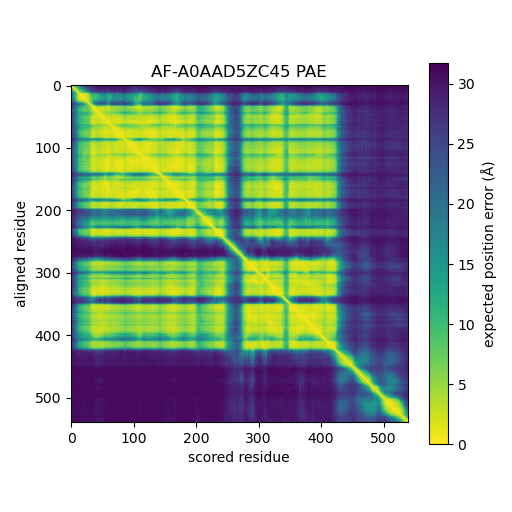 -3.367 -20.184 1.00 80.81 89 ASN A O 1
ATOM 756 N N . SER A 1 90 ? 24.074 -4.222 -22.127 1.00 90.25 90 SER A N 1
ATOM 757 C CA . SER A 1 90 ? 23.822 -2.923 -22.749 1.00 90.25 90 SER A CA 1
ATOM 758 C C . SER A 1 90 ? 22.375 -2.478 -22.512 1.00 90.25 90 SER A C 1
ATOM 760 O O . SER A 1 90 ? 21.497 -3.297 -22.221 1.00 90.25 90 SER A O 1
ATOM 762 N N . ILE A 1 91 ? 22.099 -1.185 -22.713 1.00 93.81 91 ILE A N 1
ATOM 763 C CA . ILE A 1 91 ? 20.723 -0.656 -22.746 1.00 93.81 91 ILE A CA 1
ATOM 764 C C . ILE A 1 91 ? 19.877 -1.456 -23.748 1.00 93.81 91 ILE A C 1
ATOM 766 O O . ILE A 1 91 ? 18.785 -1.908 -23.413 1.00 93.81 91 ILE A O 1
ATOM 770 N N . ASN A 1 92 ? 20.424 -1.725 -24.938 1.00 93.44 92 ASN A N 1
ATOM 771 C CA . ASN A 1 92 ? 19.750 -2.502 -25.980 1.00 93.44 92 ASN A CA 1
ATOM 772 C C . ASN A 1 92 ? 19.439 -3.935 -25.536 1.00 93.44 92 ASN A C 1
ATOM 774 O O . ASN A 1 92 ? 18.375 -4.456 -25.859 1.00 93.44 92 ASN A O 1
ATOM 778 N N . HIS A 1 93 ? 20.334 -4.572 -24.775 1.00 93.31 93 HIS A N 1
ATOM 779 C CA . HIS A 1 93 ? 20.069 -5.899 -24.223 1.00 93.31 93 HIS A CA 1
ATOM 780 C C . HIS A 1 93 ? 18.860 -5.878 -23.278 1.00 93.31 93 HIS A C 1
ATOM 782 O O . HIS A 1 93 ? 17.959 -6.703 -23.422 1.00 93.31 93 HIS A O 1
ATOM 788 N N . CYS A 1 94 ? 18.803 -4.897 -22.370 1.00 95.50 94 CYS A N 1
ATOM 789 C CA . CYS A 1 94 ? 17.691 -4.744 -21.431 1.00 95.50 94 CYS A CA 1
ATOM 790 C C . CYS A 1 94 ? 16.374 -4.443 -22.164 1.00 95.50 94 CYS A C 1
ATOM 792 O O . CYS A 1 94 ? 15.369 -5.101 -21.912 1.00 95.50 94 CYS A O 1
ATOM 794 N N . ILE A 1 95 ? 16.385 -3.518 -23.130 1.00 96.19 95 ILE A N 1
ATOM 795 C CA . ILE A 1 95 ? 15.202 -3.188 -23.941 1.00 96.19 95 ILE A CA 1
ATOM 796 C C . ILE A 1 95 ? 14.713 -4.410 -24.724 1.00 96.19 95 ILE A C 1
ATOM 798 O O . ILE A 1 95 ? 13.517 -4.681 -24.740 1.00 96.19 95 ILE A O 1
ATOM 802 N N . ASN A 1 96 ? 15.609 -5.194 -25.331 1.00 95.50 96 ASN A N 1
ATOM 803 C CA . ASN A 1 96 ? 15.218 -6.397 -26.071 1.00 95.50 96 ASN A CA 1
ATOM 804 C C . ASN A 1 96 ? 14.542 -7.439 -25.168 1.00 95.50 96 ASN A C 1
ATOM 806 O O . ASN A 1 96 ? 13.575 -8.072 -25.590 1.00 95.50 96 ASN A O 1
ATOM 810 N N . LYS A 1 97 ? 15.013 -7.592 -23.924 1.00 95.81 97 LYS A N 1
ATOM 811 C CA . LYS A 1 97 ? 14.360 -8.437 -22.915 1.00 95.81 97 LYS A CA 1
ATOM 812 C C . LYS A 1 97 ? 12.966 -7.925 -22.562 1.00 95.81 97 LYS A C 1
ATOM 814 O O . LYS A 1 97 ? 12.010 -8.695 -22.599 1.00 95.81 97 LYS A O 1
ATOM 819 N N . LEU A 1 98 ? 12.838 -6.626 -22.297 1.00 97.50 98 LEU A N 1
ATOM 820 C CA . LEU A 1 98 ? 11.558 -5.994 -21.978 1.00 97.50 98 LEU A CA 1
ATOM 821 C C . LEU A 1 98 ? 10.566 -6.033 -23.145 1.00 97.50 98 LEU A C 1
ATOM 823 O O . LEU A 1 98 ? 9.374 -6.216 -22.918 1.00 97.50 98 LEU A O 1
ATOM 827 N N . ARG A 1 99 ? 11.036 -5.948 -24.393 1.00 97.44 99 ARG A N 1
ATOM 828 C CA . ARG A 1 99 ? 10.183 -6.045 -25.587 1.00 97.44 99 ARG A CA 1
ATOM 829 C C . ARG A 1 99 ? 9.450 -7.386 -25.657 1.00 97.44 99 ARG A C 1
ATOM 831 O O . ARG A 1 99 ? 8.271 -7.420 -25.988 1.00 97.44 99 ARG A O 1
ATOM 838 N N . GLY A 1 100 ? 10.106 -8.480 -25.260 1.00 96.44 100 GLY A N 1
ATOM 839 C CA . GLY A 1 100 ? 9.462 -9.795 -25.144 1.00 96.44 100 GLY A CA 1
ATOM 840 C C . GLY A 1 100 ? 8.389 -9.873 -24.048 1.00 96.44 100 GLY A C 1
ATOM 841 O O . GLY A 1 100 ? 7.550 -10.770 -24.067 1.00 96.44 100 GLY A O 1
ATOM 842 N N . LEU A 1 101 ? 8.397 -8.929 -23.105 1.00 96.38 101 LEU A N 1
ATOM 843 C CA . LEU A 1 101 ? 7.478 -8.855 -21.972 1.00 96.38 101 LEU A CA 1
ATOM 844 C C . LEU A 1 101 ? 6.377 -7.799 -22.146 1.00 96.38 101 LEU A C 1
ATOM 846 O O . LEU A 1 101 ? 5.414 -7.808 -21.380 1.00 96.38 101 LEU A O 1
ATOM 850 N N . GLU A 1 102 ? 6.493 -6.909 -23.134 1.00 96.06 102 GLU A N 1
ATOM 851 C CA . GLU A 1 102 ? 5.650 -5.719 -23.273 1.00 96.06 102 GLU A CA 1
ATOM 852 C C . GLU A 1 102 ? 4.157 -6.048 -23.305 1.00 96.06 102 GLU A C 1
ATOM 854 O O . GLU A 1 102 ? 3.392 -5.492 -22.519 1.00 96.06 102 GLU A O 1
ATOM 859 N N . SER A 1 103 ? 3.741 -6.974 -24.177 1.00 93.00 103 SER A N 1
ATOM 860 C CA . SER A 1 103 ? 2.317 -7.296 -24.333 1.00 93.00 103 SER A CA 1
ATOM 861 C C . SER A 1 103 ? 1.717 -7.807 -23.023 1.00 93.00 103 SER A C 1
ATOM 863 O O . SER A 1 103 ? 0.616 -7.416 -22.644 1.00 93.00 103 SER A O 1
ATOM 865 N N . ARG A 1 104 ? 2.467 -8.638 -22.290 1.00 92.62 104 ARG A N 1
ATOM 866 C CA . ARG A 1 104 ? 2.068 -9.149 -20.977 1.00 92.62 104 ARG A CA 1
ATOM 867 C C . ARG A 1 104 ? 2.010 -8.032 -19.944 1.00 92.62 104 ARG A C 1
ATOM 869 O O . ARG A 1 104 ? 1.060 -7.980 -19.177 1.00 92.62 104 ARG A O 1
ATOM 876 N N . ALA A 1 105 ? 2.998 -7.140 -19.938 1.00 94.81 105 ALA A N 1
ATOM 877 C CA . ALA A 1 105 ? 3.062 -6.040 -18.988 1.00 94.81 105 ALA A CA 1
ATOM 878 C C . ALA A 1 105 ? 1.923 -5.034 -19.189 1.00 94.81 105 ALA A C 1
ATOM 880 O O . ALA A 1 105 ? 1.346 -4.578 -18.208 1.00 94.81 105 ALA A O 1
ATOM 881 N N . ARG A 1 106 ? 1.549 -4.736 -20.440 1.00 94.50 106 ARG A N 1
ATOM 882 C CA . ARG A 1 106 ? 0.397 -3.878 -20.759 1.00 94.50 106 ARG A CA 1
ATOM 883 C C . ARG A 1 106 ? -0.919 -4.474 -20.260 1.00 94.50 106 ARG A C 1
ATOM 885 O O . ARG A 1 106 ? -1.677 -3.765 -19.614 1.00 94.50 106 ARG A O 1
ATOM 892 N N . ARG A 1 107 ? -1.133 -5.784 -20.446 1.00 90.69 107 ARG A N 1
ATOM 893 C CA . ARG A 1 107 ? -2.329 -6.498 -19.947 1.00 90.69 107 ARG A CA 1
ATOM 894 C C . ARG A 1 107 ? -2.456 -6.527 -18.422 1.00 90.69 107 ARG A C 1
ATOM 896 O O . ARG A 1 107 ? -3.520 -6.850 -17.908 1.00 90.69 107 ARG A O 1
ATOM 903 N N . CYS A 1 108 ? -1.395 -6.212 -17.676 1.00 91.94 108 CYS A N 1
ATOM 904 C CA . CYS A 1 108 ? -1.497 -6.089 -16.224 1.00 91.94 108 CYS A CA 1
ATOM 905 C C . CYS A 1 108 ? -2.268 -4.837 -15.787 1.00 91.94 108 CYS A C 1
ATOM 907 O O . CYS A 1 108 ? -2.712 -4.808 -14.640 1.00 91.94 108 CYS A O 1
ATOM 909 N N . TYR A 1 109 ? -2.417 -3.834 -16.654 1.00 93.12 109 TYR A N 1
ATOM 910 C CA . TYR A 1 109 ? -3.142 -2.601 -16.366 1.00 93.12 109 TYR A CA 1
ATOM 911 C C . TYR A 1 109 ? -4.608 -2.722 -16.786 1.00 93.12 109 TYR A C 1
ATOM 913 O O . TYR A 1 109 ? -4.903 -3.273 -17.840 1.00 93.12 109 TYR A O 1
ATOM 921 N N . PHE A 1 110 ? -5.523 -2.229 -15.946 1.00 88.75 110 PHE A N 1
ATOM 922 C CA . PHE A 1 110 ? -6.954 -2.190 -16.266 1.00 88.75 110 PHE A CA 1
ATOM 923 C C . PHE A 1 110 ? -7.256 -1.275 -17.448 1.00 88.75 110 PHE A C 1
ATOM 925 O O . PHE A 1 110 ? -8.064 -1.605 -18.307 1.00 88.75 110 PHE A O 1
ATOM 932 N N . GLU A 1 111 ? -6.644 -0.095 -17.435 1.00 87.25 111 GLU A N 1
ATOM 933 C CA . GLU A 1 111 ? -6.856 0.909 -18.463 1.00 87.25 111 GLU A CA 1
ATOM 934 C C . GLU A 1 111 ? -5.814 0.765 -19.561 1.00 87.25 111 GLU A C 1
ATOM 936 O O . GLU A 1 111 ? -4.643 0.481 -19.286 1.00 87.25 111 GLU A O 1
ATOM 941 N N . ASP A 1 112 ? -6.230 1.057 -20.791 1.00 85.56 112 ASP A N 1
ATOM 942 C CA . ASP A 1 112 ? -5.325 1.095 -21.928 1.00 85.56 112 ASP A CA 1
ATOM 943 C C . ASP A 1 112 ? -4.181 2.072 -21.669 1.00 85.56 112 ASP A C 1
ATOM 945 O O . ASP A 1 112 ? -4.361 3.282 -21.474 1.00 85.56 112 ASP A O 1
ATOM 949 N N . VAL A 1 113 ? -2.965 1.533 -21.684 1.00 90.06 113 VAL A N 1
ATOM 950 C CA . VAL A 1 113 ? -1.759 2.323 -21.481 1.00 90.06 113 VAL A CA 1
ATOM 951 C C . VAL A 1 113 ? -1.496 3.156 -22.734 1.00 90.06 113 VAL A C 1
ATOM 953 O O . VAL A 1 113 ? -0.966 2.652 -23.724 1.00 90.06 113 VAL A O 1
ATOM 956 N N . LYS A 1 114 ? -1.811 4.454 -22.659 1.00 90.62 114 LYS A N 1
ATOM 957 C CA . LYS A 1 114 ? -1.636 5.461 -23.727 1.00 90.62 114 LYS A CA 1
ATOM 958 C C . LYS A 1 114 ? -0.176 5.879 -23.958 1.00 90.62 114 LYS A C 1
ATOM 960 O O . LYS A 1 114 ? 0.109 7.051 -24.187 1.00 90.62 114 LYS A O 1
ATOM 965 N N . LEU A 1 115 ? 0.753 4.937 -23.839 1.00 94.06 115 LEU A N 1
ATOM 966 C CA . LEU A 1 115 ? 2.171 5.135 -24.120 1.00 94.06 115 LEU A CA 1
ATOM 967 C C . LEU A 1 115 ? 2.545 4.313 -25.349 1.00 94.06 115 LEU A C 1
ATOM 969 O O . LEU A 1 115 ? 2.245 3.116 -25.406 1.00 94.06 115 LEU A O 1
ATOM 973 N N . GLU A 1 116 ? 3.251 4.938 -26.287 1.00 96.38 116 GLU A N 1
ATOM 974 C CA . GLU A 1 116 ? 3.888 4.247 -27.411 1.00 96.38 116 GLU A CA 1
ATOM 975 C C . GLU A 1 116 ? 4.874 3.180 -26.912 1.00 96.38 116 GLU A C 1
ATOM 977 O O . GLU A 1 116 ? 5.382 3.272 -25.792 1.00 96.38 116 GLU A O 1
ATOM 982 N N . SER A 1 117 ? 5.157 2.159 -27.727 1.00 96.56 117 SER A N 1
ATOM 983 C CA . SER A 1 117 ? 5.990 1.010 -27.317 1.00 96.56 117 SER A CA 1
ATOM 984 C C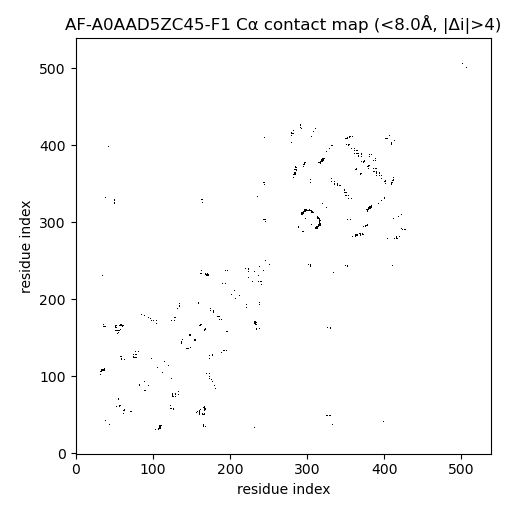 . SER A 1 117 ? 7.351 1.426 -26.753 1.00 96.56 117 SER A C 1
ATOM 986 O O . SER A 1 117 ? 7.690 1.073 -25.624 1.00 96.56 117 SER A O 1
ATOM 988 N N . GLU A 1 118 ? 8.097 2.268 -27.468 1.00 96.12 118 GLU A N 1
ATOM 989 C CA . GLU A 1 118 ? 9.423 2.716 -27.022 1.00 96.12 118 GLU A CA 1
ATOM 990 C C . GLU A 1 118 ? 9.363 3.540 -25.725 1.00 96.12 118 GLU A C 1
ATOM 992 O O . GLU A 1 118 ? 10.232 3.426 -24.858 1.00 96.12 118 GLU A O 1
ATOM 997 N N . GLU A 1 119 ? 8.308 4.336 -25.543 1.00 97.00 119 GLU A N 1
ATOM 998 C CA . GLU A 1 119 ? 8.111 5.108 -24.317 1.00 97.00 119 GLU A CA 1
ATOM 999 C C . GLU A 1 119 ? 7.760 4.206 -23.129 1.00 97.00 119 GLU A C 1
ATOM 1001 O O . GLU A 1 119 ? 8.328 4.351 -22.045 1.00 97.00 119 GLU A O 1
ATOM 1006 N N . PHE A 1 120 ? 6.877 3.233 -23.343 1.00 97.81 120 PHE A N 1
ATOM 1007 C CA . PHE A 1 120 ? 6.500 2.255 -22.333 1.00 97.81 120 PHE A CA 1
ATOM 1008 C C . PHE A 1 120 ? 7.694 1.400 -21.893 1.00 97.81 120 PHE A C 1
ATOM 1010 O O . PHE A 1 120 ? 7.916 1.217 -20.696 1.00 97.81 120 PHE A O 1
ATOM 1017 N N . LEU A 1 121 ? 8.507 0.925 -22.842 1.00 98.25 121 LEU A N 1
ATOM 1018 C CA . LEU A 1 121 ? 9.725 0.162 -22.559 1.00 98.25 121 LEU A CA 1
ATOM 1019 C C . LEU A 1 121 ? 10.760 0.999 -21.804 1.00 98.25 121 LEU A C 1
ATOM 1021 O O . LEU A 1 121 ? 11.381 0.500 -20.863 1.00 98.25 121 LEU A O 1
ATOM 1025 N N . LYS A 1 122 ? 10.923 2.276 -22.173 1.00 97.75 122 LYS A N 1
ATOM 1026 C CA . LYS A 1 122 ? 11.788 3.214 -21.449 1.00 97.75 122 LYS A CA 1
ATOM 1027 C C . LYS A 1 122 ? 11.322 3.401 -20.006 1.00 97.75 122 LYS A C 1
ATOM 1029 O O . LYS A 1 122 ? 12.155 3.333 -19.106 1.00 97.75 122 LYS A O 1
ATOM 1034 N N . MET A 1 123 ? 10.025 3.615 -19.786 1.00 97.94 123 MET A N 1
ATOM 1035 C CA . MET A 1 123 ? 9.447 3.736 -18.444 1.00 97.94 123 MET A CA 1
ATOM 1036 C C . MET A 1 123 ? 9.696 2.462 -17.626 1.00 97.94 123 MET A C 1
ATOM 1038 O O . MET A 1 123 ? 10.274 2.539 -16.546 1.00 97.94 123 MET A O 1
ATOM 1042 N N . MET A 1 124 ? 9.390 1.286 -18.183 1.00 98.25 124 MET A N 1
ATOM 1043 C CA . MET A 1 124 ? 9.608 -0.001 -17.512 1.00 98.25 124 MET A CA 1
ATOM 1044 C C . MET A 1 124 ? 11.072 -0.223 -17.124 1.00 98.25 124 MET A C 1
ATOM 1046 O O . MET A 1 124 ? 11.359 -0.704 -16.027 1.00 98.25 124 MET A O 1
ATOM 1050 N N . LEU A 1 125 ? 12.003 0.144 -18.010 1.00 98.12 125 LEU A N 1
ATOM 1051 C CA . LEU A 1 125 ? 13.432 0.043 -17.740 1.00 98.12 125 LEU A CA 1
ATOM 1052 C C . LEU A 1 125 ? 13.854 0.972 -16.599 1.00 98.12 125 LEU A C 1
ATOM 1054 O O . LEU A 1 125 ? 14.515 0.524 -15.667 1.00 98.12 125 LEU A O 1
ATOM 1058 N N . LEU A 1 126 ? 13.487 2.254 -16.668 1.00 98.19 126 LEU A N 1
ATOM 1059 C CA . LEU A 1 126 ? 13.886 3.245 -15.667 1.00 98.19 126 LEU A CA 1
ATOM 1060 C C . LEU A 1 126 ? 13.293 2.938 -14.292 1.00 98.19 126 LEU A C 1
ATOM 1062 O O . LEU A 1 126 ? 14.018 2.979 -13.300 1.00 98.19 126 LEU A O 1
ATOM 1066 N N . ASP A 1 127 ? 12.015 2.581 -14.238 1.00 98.44 127 ASP A N 1
ATOM 1067 C CA . ASP A 1 127 ? 11.301 2.313 -12.990 1.00 98.44 127 ASP A CA 1
ATOM 1068 C C . ASP A 1 127 ? 11.757 0.994 -12.358 1.00 98.44 127 ASP A C 1
ATOM 1070 O O . ASP A 1 127 ? 12.003 0.928 -11.151 1.00 98.44 127 ASP A O 1
ATOM 1074 N N . GLY A 1 128 ? 11.955 -0.048 -13.172 1.00 98.06 128 GLY A N 1
ATOM 1075 C CA . GLY A 1 128 ? 12.499 -1.326 -12.717 1.00 98.06 128 GLY A CA 1
ATOM 1076 C C . GLY A 1 128 ? 13.932 -1.196 -12.199 1.00 98.06 128 GLY A C 1
ATOM 1077 O O . GLY A 1 128 ? 14.228 -1.647 -11.090 1.00 98.06 128 GLY A O 1
ATOM 1078 N N . CYS A 1 129 ? 14.813 -0.527 -12.952 1.00 97.12 129 CYS A N 1
ATOM 1079 C CA . CYS A 1 129 ? 16.183 -0.253 -12.511 1.00 97.12 129 CYS A CA 1
ATOM 1080 C C . CYS A 1 129 ? 16.215 0.630 -11.262 1.00 97.12 129 CYS A C 1
ATOM 1082 O O . CYS A 1 129 ? 17.052 0.399 -10.393 1.00 97.12 129 CYS A O 1
ATOM 1084 N N . PHE A 1 130 ? 15.304 1.601 -11.141 1.00 97.56 130 PHE A N 1
ATOM 1085 C CA . PHE A 1 130 ? 15.202 2.426 -9.944 1.00 97.56 130 PHE A CA 1
ATOM 1086 C C . PHE A 1 130 ? 14.946 1.574 -8.698 1.00 97.56 130 PHE A C 1
ATOM 1088 O O . PHE A 1 130 ? 15.711 1.658 -7.742 1.00 97.56 130 PHE A O 1
ATOM 1095 N N . ILE A 1 131 ? 13.925 0.711 -8.727 1.00 97.75 131 ILE A N 1
ATOM 1096 C CA . ILE A 1 131 ? 13.577 -0.156 -7.591 1.00 97.75 131 ILE A CA 1
ATOM 1097 C C . ILE A 1 131 ? 14.753 -1.070 -7.226 1.00 97.75 131 ILE A C 1
ATOM 1099 O O . ILE A 1 131 ? 15.104 -1.196 -6.054 1.00 97.75 131 ILE A O 1
ATOM 1103 N N . ILE A 1 132 ? 15.378 -1.695 -8.226 1.00 95.69 132 ILE A N 1
ATOM 1104 C CA . ILE A 1 132 ? 16.492 -2.628 -8.023 1.00 95.69 132 ILE A CA 1
ATOM 1105 C C . ILE A 1 132 ? 17.696 -1.920 -7.398 1.00 95.69 132 ILE A C 1
ATOM 1107 O O . ILE A 1 132 ? 18.200 -2.357 -6.363 1.00 95.69 132 ILE A O 1
ATOM 1111 N N . GLU A 1 133 ? 18.152 -0.820 -7.996 1.00 94.25 133 GLU A N 1
ATOM 1112 C CA . GLU A 1 133 ? 19.327 -0.095 -7.508 1.00 94.25 133 GLU A CA 1
ATOM 1113 C C . GLU A 1 133 ? 19.083 0.566 -6.161 1.00 94.25 133 GLU A C 1
ATOM 1115 O O . GLU A 1 133 ? 19.976 0.551 -5.316 1.00 94.25 133 GLU A O 1
ATOM 1120 N N . PHE A 1 134 ? 17.871 1.074 -5.925 1.00 94.81 134 PHE A N 1
ATOM 1121 C CA . PHE A 1 134 ? 17.471 1.595 -4.624 1.00 94.81 134 PHE A CA 1
ATOM 1122 C C . PHE A 1 134 ? 17.695 0.551 -3.528 1.00 94.81 134 PHE A C 1
ATOM 1124 O O . PHE A 1 134 ? 18.377 0.823 -2.541 1.00 94.81 134 PHE A O 1
ATOM 1131 N N . LEU A 1 135 ? 17.194 -0.671 -3.732 1.00 93.12 135 LEU A N 1
ATOM 1132 C CA . LEU A 1 135 ? 17.355 -1.764 -2.775 1.00 93.12 135 LEU A CA 1
ATOM 1133 C C . LEU A 1 135 ? 18.821 -2.191 -2.631 1.00 93.12 135 LEU A C 1
ATOM 1135 O O . LEU A 1 135 ? 19.278 -2.441 -1.515 1.00 93.12 135 LEU A O 1
ATOM 1139 N N . ILE A 1 136 ? 19.574 -2.286 -3.733 1.00 91.44 136 ILE A N 1
ATOM 1140 C CA . ILE A 1 136 ? 20.985 -2.696 -3.674 1.00 91.44 136 ILE A CA 1
ATOM 1141 C C . ILE A 1 136 ? 21.805 -1.677 -2.891 1.00 91.44 136 ILE A C 1
ATOM 1143 O O . ILE A 1 136 ? 22.565 -2.077 -2.009 1.00 91.44 136 ILE A O 1
ATOM 1147 N N . LYS A 1 137 ? 21.652 -0.381 -3.174 1.00 91.00 137 LYS A N 1
ATOM 1148 C CA . LYS A 1 137 ? 22.391 0.670 -2.469 1.00 91.00 137 LYS A CA 1
ATOM 1149 C C . LYS A 1 137 ? 21.977 0.770 -1.003 1.00 91.00 137 LYS A C 1
ATOM 1151 O O . LYS A 1 137 ? 22.855 0.844 -0.148 1.00 91.00 137 LYS A O 1
ATOM 1156 N N . LEU A 1 138 ? 20.678 0.655 -0.703 1.00 89.06 138 LEU A N 1
ATOM 1157 C CA . LEU A 1 138 ? 20.162 0.648 0.671 1.00 89.06 138 LEU A CA 1
ATOM 1158 C C . LEU A 1 138 ? 20.834 -0.433 1.533 1.00 89.06 138 LEU A C 1
ATOM 1160 O O . LEU A 1 138 ? 21.178 -0.184 2.686 1.00 89.06 138 LEU A O 1
ATOM 1164 N N . TYR A 1 139 ? 21.043 -1.629 0.976 1.00 87.19 139 TYR A N 1
ATOM 1165 C CA . TYR A 1 139 ? 21.663 -2.747 1.695 1.00 87.19 139 TYR A CA 1
ATOM 1166 C C . TYR A 1 139 ? 23.180 -2.857 1.530 1.00 87.19 139 TYR A C 1
ATOM 1168 O O . TYR A 1 139 ? 23.791 -3.712 2.168 1.00 87.19 139 TYR A O 1
ATOM 1176 N N . ASN A 1 140 ? 23.799 -1.991 0.726 1.00 84.12 140 ASN A N 1
ATOM 1177 C CA . ASN A 1 140 ? 25.247 -1.933 0.530 1.00 84.12 140 ASN A CA 1
ATOM 1178 C C . ASN A 1 140 ? 25.762 -0.481 0.619 1.00 84.12 140 ASN A C 1
ATOM 1180 O O . ASN A 1 140 ? 26.437 -0.015 -0.306 1.00 84.12 140 ASN A O 1
ATOM 1184 N N . PRO A 1 141 ? 25.492 0.242 1.726 1.00 71.25 141 PRO A N 1
ATOM 1185 C CA . PRO A 1 141 ? 25.768 1.679 1.831 1.00 71.25 141 PRO A CA 1
ATOM 1186 C C . PRO A 1 141 ? 27.262 2.015 1.715 1.00 71.25 141 PRO A C 1
ATOM 1188 O O . PRO A 1 141 ? 27.634 3.099 1.278 1.00 71.25 141 PRO A O 1
ATOM 1191 N N . HIS A 1 142 ? 28.141 1.069 2.057 1.00 66.44 142 HIS A N 1
ATOM 1192 C CA . HIS A 1 142 ? 29.595 1.243 1.984 1.00 66.44 142 HIS A CA 1
ATOM 1193 C C . HIS A 1 142 ? 30.170 1.116 0.566 1.00 66.44 142 HIS A C 1
ATOM 1195 O O . HIS A 1 142 ? 31.335 1.439 0.354 1.00 66.44 142 HIS A O 1
ATOM 1201 N N . VAL A 1 143 ? 29.382 0.627 -0.396 1.00 66.69 143 VAL A N 1
ATOM 1202 C CA . VAL A 1 143 ? 29.836 0.398 -1.776 1.00 66.69 143 VAL A CA 1
ATOM 1203 C C . VAL A 1 143 ? 29.571 1.622 -2.649 1.00 66.69 143 VAL A C 1
ATOM 1205 O O . VAL A 1 143 ? 30.366 1.927 -3.536 1.00 66.69 143 VAL A O 1
ATOM 1208 N N . GLN A 1 144 ? 28.469 2.335 -2.406 1.00 65.56 144 GLN A N 1
ATOM 1209 C CA . GLN A 1 144 ? 28.091 3.502 -3.195 1.00 65.56 144 GLN A CA 1
ATOM 1210 C C . GLN A 1 144 ? 27.183 4.422 -2.374 1.00 65.56 144 GLN A C 1
ATOM 1212 O O . GLN A 1 144 ? 26.024 4.089 -2.134 1.00 65.56 144 GLN A O 1
ATOM 1217 N N . SER A 1 145 ? 27.720 5.570 -1.950 1.00 68.94 145 SER A N 1
ATOM 1218 C CA . SER A 1 145 ? 26.932 6.597 -1.263 1.00 68.94 145 SER A CA 1
ATOM 1219 C C . SER A 1 145 ? 25.902 7.199 -2.218 1.00 68.94 145 SER A C 1
ATOM 1221 O O . SER A 1 145 ? 26.200 7.433 -3.395 1.00 68.94 145 SER A O 1
ATOM 1223 N N . ASP A 1 146 ? 24.699 7.445 -1.713 1.00 81.75 146 ASP A N 1
ATOM 1224 C CA . ASP A 1 146 ? 23.631 8.106 -2.447 1.00 81.75 146 ASP A CA 1
ATOM 1225 C C . ASP A 1 146 ? 22.964 9.142 -1.547 1.00 81.75 146 ASP A C 1
ATOM 1227 O O . ASP A 1 146 ? 22.434 8.806 -0.489 1.00 81.75 146 ASP A O 1
ATOM 1231 N N . GLU A 1 147 ? 22.971 10.393 -2.002 1.00 83.50 147 GLU A N 1
ATOM 1232 C CA . GLU A 1 147 ? 22.419 11.550 -1.288 1.00 83.50 147 GLU A CA 1
ATOM 1233 C C . GLU A 1 147 ? 20.940 11.356 -0.921 1.00 83.50 147 GLU A C 1
ATOM 1235 O O . GLU A 1 147 ? 20.441 11.965 0.025 1.00 83.50 147 GLU A O 1
ATOM 1240 N N . ILE A 1 148 ? 20.222 10.484 -1.640 1.00 84.81 148 ILE A N 1
ATOM 1241 C CA . ILE A 1 148 ? 18.829 10.160 -1.327 1.00 84.81 148 ILE A CA 1
ATOM 1242 C C . ILE A 1 148 ? 18.662 9.523 0.062 1.00 84.81 148 ILE A C 1
ATOM 1244 O O . ILE A 1 148 ? 17.594 9.645 0.664 1.00 84.81 148 ILE A O 1
ATOM 1248 N N . PHE A 1 149 ? 19.705 8.867 0.582 1.00 85.06 149 PHE A N 1
ATOM 1249 C CA . PHE A 1 149 ? 19.710 8.250 1.910 1.00 85.06 149 PHE A CA 1
ATOM 1250 C C . PHE A 1 149 ? 20.099 9.224 3.025 1.00 85.06 149 PHE A C 1
ATOM 1252 O O . PHE A 1 149 ? 19.760 8.975 4.181 1.00 85.06 149 PHE A O 1
ATOM 1259 N N . ASP A 1 150 ? 20.739 10.347 2.690 1.00 82.94 150 ASP A N 1
ATOM 1260 C CA . ASP A 1 150 ? 21.105 11.388 3.658 1.00 82.94 150 ASP A CA 1
ATOM 1261 C C . ASP A 1 150 ? 19.884 12.220 4.092 1.00 82.94 150 ASP A C 1
ATOM 1263 O O . ASP A 1 150 ? 19.883 12.873 5.138 1.00 82.94 150 ASP A O 1
ATOM 1267 N N . VAL A 1 151 ? 18.802 12.179 3.308 1.00 83.25 151 VAL A N 1
ATOM 1268 C CA . VAL A 1 151 ? 17.565 12.911 3.581 1.00 83.25 151 VAL A CA 1
ATOM 1269 C C . VAL A 1 151 ? 16.575 12.017 4.334 1.00 83.25 151 VAL A C 1
ATOM 1271 O O . VAL A 1 151 ? 15.850 11.213 3.748 1.00 83.25 151 VAL A O 1
ATOM 1274 N N . GLY A 1 152 ? 16.494 12.199 5.655 1.00 79.00 152 GLY A N 1
ATOM 1275 C CA . GLY A 1 152 ? 15.770 11.290 6.558 1.00 79.00 152 GLY A CA 1
ATOM 1276 C C . GLY A 1 152 ? 14.283 11.052 6.248 1.00 79.00 152 GLY A C 1
ATOM 1277 O O . GLY A 1 152 ? 13.752 9.993 6.580 1.00 79.00 152 GLY A O 1
ATOM 1278 N N . TRP A 1 153 ? 13.598 11.988 5.584 1.00 82.94 153 TRP A N 1
ATOM 1279 C CA . TRP A 1 153 ? 12.188 11.824 5.214 1.00 82.94 153 TRP A CA 1
ATOM 1280 C C . TRP A 1 153 ? 11.973 11.101 3.878 1.00 82.94 153 TRP A C 1
ATOM 1282 O O . TRP A 1 153 ? 10.849 10.693 3.599 1.00 82.94 153 TRP A O 1
ATOM 1292 N N . VAL A 1 154 ? 13.002 10.900 3.050 1.00 88.94 154 VAL A N 1
ATOM 1293 C CA . VAL A 1 154 ? 12.824 10.302 1.717 1.00 88.94 154 VAL A CA 1
ATOM 1294 C C . VAL A 1 154 ? 12.492 8.815 1.807 1.00 88.94 154 VAL A C 1
ATOM 1296 O O . VAL A 1 154 ? 11.569 8.351 1.140 1.00 88.94 154 VAL A O 1
ATOM 1299 N N . LEU A 1 155 ? 13.179 8.065 2.672 1.00 88.75 155 LEU A N 1
ATOM 1300 C CA . LEU A 1 155 ? 12.991 6.617 2.792 1.00 88.75 155 LEU A CA 1
ATOM 1301 C C . LEU A 1 155 ? 11.549 6.199 3.141 1.00 88.75 155 LEU A C 1
ATOM 1303 O O . LEU A 1 155 ? 11.028 5.315 2.457 1.00 88.75 155 LEU A O 1
ATOM 1307 N N . PRO A 1 156 ? 10.872 6.794 4.146 1.00 88.06 156 PRO A N 1
ATOM 1308 C CA . PRO A 1 156 ? 9.468 6.484 4.418 1.00 88.06 156 PRO A CA 1
ATOM 1309 C C . PRO A 1 156 ? 8.532 6.855 3.264 1.00 88.06 156 PRO A C 1
ATOM 1311 O O . PRO A 1 156 ? 7.554 6.147 3.028 1.00 88.06 156 PRO A O 1
ATOM 1314 N N . ILE A 1 157 ? 8.826 7.936 2.533 1.00 91.50 157 ILE A N 1
ATOM 1315 C CA . ILE A 1 157 ? 7.990 8.364 1.410 1.00 91.50 157 ILE A CA 1
ATOM 1316 C C . ILE A 1 157 ? 8.149 7.414 0.218 1.00 91.50 157 ILE A C 1
ATOM 1318 O O . ILE A 1 157 ? 7.133 6.984 -0.316 1.00 91.50 157 ILE A O 1
ATOM 1322 N N . ILE A 1 158 ? 9.373 7.001 -0.144 1.00 93.69 158 ILE A N 1
ATOM 1323 C CA . ILE A 1 158 ? 9.587 5.981 -1.192 1.00 93.69 158 ILE A CA 1
ATOM 1324 C C . ILE A 1 158 ? 8.852 4.697 -0.813 1.00 93.69 158 ILE A C 1
ATOM 1326 O O . ILE A 1 158 ? 8.162 4.114 -1.645 1.00 93.69 158 ILE A O 1
ATOM 1330 N N . ARG A 1 159 ? 8.947 4.269 0.454 1.00 92.56 159 ARG A N 1
ATOM 1331 C CA . ARG A 1 159 ? 8.237 3.078 0.936 1.00 92.56 159 ARG A CA 1
ATOM 1332 C C . ARG A 1 159 ? 6.732 3.198 0.709 1.00 92.56 159 ARG A C 1
ATOM 1334 O O . ARG A 1 159 ? 6.112 2.224 0.294 1.00 92.56 159 ARG A O 1
ATOM 1341 N N . ASN A 1 160 ? 6.156 4.367 0.987 1.00 93.50 160 ASN A N 1
ATOM 1342 C CA . ASN A 1 160 ? 4.741 4.623 0.749 1.00 93.50 160 ASN A CA 1
ATOM 1343 C C . ASN A 1 160 ? 4.411 4.595 -0.748 1.00 93.50 160 ASN A C 1
ATOM 1345 O O . ASN A 1 160 ? 3.505 3.868 -1.138 1.00 93.50 160 ASN A O 1
ATOM 1349 N N . ASP A 1 161 ? 5.184 5.302 -1.577 1.00 95.94 161 ASP A N 1
ATOM 1350 C CA . ASP A 1 161 ? 4.990 5.376 -3.030 1.00 95.94 161 ASP A CA 1
ATOM 1351 C C . ASP A 1 161 ? 5.063 3.988 -3.695 1.00 95.94 161 ASP A C 1
ATOM 1353 O O . ASP A 1 161 ? 4.261 3.692 -4.580 1.00 95.94 161 ASP A O 1
ATOM 1357 N N . LEU A 1 162 ? 5.956 3.099 -3.237 1.00 96.50 162 LEU A N 1
ATOM 1358 C CA . LEU A 1 162 ? 6.056 1.711 -3.720 1.00 96.50 162 LEU A CA 1
ATOM 1359 C C . LEU A 1 162 ? 4.872 0.818 -3.307 1.00 96.50 162 LEU A C 1
ATOM 1361 O O . LEU A 1 162 ? 4.713 -0.275 -3.854 1.00 96.50 162 LEU A O 1
ATOM 1365 N N . LEU A 1 163 ? 4.056 1.250 -2.342 1.00 95.56 163 LEU A N 1
ATOM 1366 C CA . LEU A 1 163 ? 2.869 0.541 -1.855 1.00 95.56 163 LEU A CA 1
ATOM 1367 C C . LEU A 1 163 ? 1.553 1.172 -2.335 1.00 95.56 163 LEU A C 1
ATOM 1369 O O . LEU A 1 163 ? 0.480 0.733 -1.921 1.00 95.56 163 LEU A O 1
ATOM 1373 N N . LEU A 1 164 ? 1.600 2.172 -3.214 1.00 96.44 164 LEU A N 1
ATOM 1374 C CA . LEU A 1 164 ? 0.392 2.714 -3.831 1.00 96.44 164 LEU A CA 1
ATOM 1375 C C . LEU A 1 164 ? -0.057 1.812 -4.976 1.00 96.44 164 LEU A C 1
ATOM 1377 O O . LEU A 1 164 ? 0.730 1.465 -5.856 1.00 96.44 164 LEU A O 1
ATOM 1381 N N . LEU A 1 165 ? -1.340 1.462 -4.985 1.00 94.12 165 LEU A N 1
ATOM 1382 C CA . LEU A 1 165 ? -1.950 0.569 -5.968 1.00 94.12 165 LEU A CA 1
ATOM 1383 C C . LEU A 1 165 ? -1.817 1.107 -7.399 1.00 94.12 165 LEU A C 1
ATOM 1385 O O . LEU A 1 165 ? -1.550 0.351 -8.331 1.00 94.12 165 LEU A O 1
ATOM 1389 N N . GLU A 1 166 ? -1.960 2.422 -7.550 1.00 94.12 166 GLU A N 1
ATOM 1390 C CA . GLU A 1 166 ? -1.875 3.121 -8.831 1.00 94.12 166 GLU A CA 1
ATOM 1391 C C . GLU A 1 166 ? -0.424 3.405 -9.269 1.00 94.12 166 GLU A C 1
ATOM 1393 O O . GLU A 1 166 ? -0.194 3.954 -10.342 1.00 94.12 166 GLU A O 1
ATOM 1398 N N . ASN A 1 167 ? 0.567 3.040 -8.454 1.00 96.94 167 ASN A N 1
ATOM 1399 C CA . ASN A 1 167 ? 1.978 3.354 -8.669 1.00 96.94 167 ASN A CA 1
ATOM 1400 C C . ASN A 1 167 ? 2.814 2.068 -8.753 1.00 96.94 167 ASN A C 1
ATOM 1402 O O . ASN A 1 167 ? 3.712 1.831 -7.945 1.00 96.94 167 ASN A O 1
ATOM 1406 N N . GLN A 1 168 ? 2.442 1.168 -9.666 1.00 97.25 168 GLN A N 1
ATOM 1407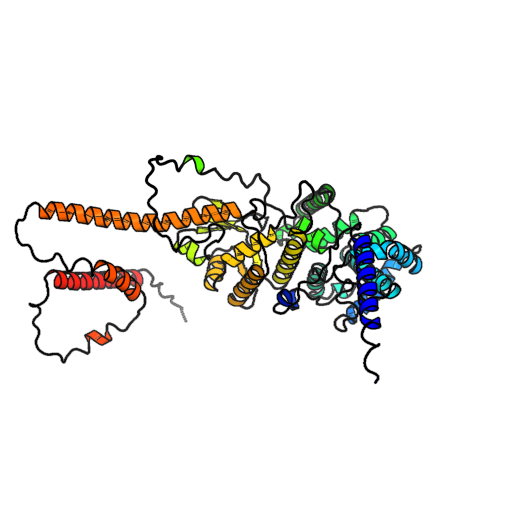 C CA . GLN A 1 168 ? 3.019 -0.173 -9.766 1.00 97.25 168 GLN A CA 1
ATOM 1408 C C . GLN A 1 168 ? 3.486 -0.497 -11.189 1.00 97.25 168 GLN A C 1
ATOM 1410 O O . GLN A 1 168 ? 2.867 -0.112 -12.187 1.00 97.25 168 GLN A O 1
ATOM 1415 N N . ILE A 1 169 ? 4.528 -1.325 -11.263 1.00 97.38 169 ILE A N 1
ATOM 1416 C CA . ILE A 1 169 ? 4.881 -2.116 -12.446 1.00 97.38 169 ILE A CA 1
ATOM 1417 C C . ILE A 1 169 ? 4.758 -3.614 -12.132 1.00 97.38 169 ILE A C 1
ATOM 1419 O O . ILE A 1 169 ? 4.861 -4.004 -10.961 1.00 97.38 169 ILE A O 1
ATOM 1423 N N . PRO A 1 170 ? 4.533 -4.476 -13.141 1.00 96.50 170 PRO A N 1
ATOM 1424 C CA . PRO A 1 170 ? 4.414 -5.910 -12.913 1.00 96.50 170 PRO A CA 1
ATOM 1425 C C . PRO A 1 170 ? 5.698 -6.499 -12.322 1.00 96.50 170 PRO A C 1
ATOM 1427 O O . PRO A 1 170 ? 6.799 -6.249 -12.811 1.00 96.50 170 PRO A O 1
ATOM 1430 N N . PHE A 1 171 ? 5.569 -7.336 -11.294 1.00 95.62 171 PHE A N 1
ATOM 1431 C CA . PHE A 1 171 ? 6.715 -7.872 -10.555 1.00 95.62 171 PHE A CA 1
ATOM 1432 C C . PHE A 1 171 ? 7.669 -8.677 -11.445 1.00 95.62 171 PHE A C 1
ATOM 1434 O O . PHE A 1 171 ? 8.884 -8.591 -11.288 1.00 95.62 171 PHE A O 1
ATOM 1441 N N . PHE A 1 172 ? 7.137 -9.413 -12.426 1.00 94.25 172 PHE A N 1
ATOM 1442 C CA . PHE A 1 172 ? 7.959 -10.191 -13.355 1.00 94.25 172 PHE A CA 1
ATOM 1443 C C . PHE A 1 172 ? 8.892 -9.317 -14.210 1.00 94.25 172 PHE A C 1
ATOM 1445 O O . PHE A 1 172 ? 9.934 -9.803 -14.637 1.00 94.25 172 PHE A O 1
ATOM 1452 N N . VAL A 1 173 ? 8.554 -8.042 -14.447 1.00 96.94 173 VAL A N 1
ATOM 1453 C CA . VAL A 1 173 ? 9.432 -7.089 -15.146 1.00 96.94 173 VAL A CA 1
ATOM 1454 C C . VAL A 1 173 ? 10.641 -6.760 -14.272 1.00 96.94 173 VAL A C 1
ATOM 1456 O O . VAL A 1 173 ? 11.778 -6.837 -14.735 1.00 96.94 173 VAL A O 1
ATOM 1459 N N . ILE A 1 174 ? 10.398 -6.461 -12.992 1.00 97.19 174 ILE A N 1
ATOM 1460 C CA . ILE A 1 174 ? 11.455 -6.189 -12.007 1.00 97.19 174 ILE A CA 1
ATOM 1461 C C . ILE A 1 174 ? 12.344 -7.427 -11.848 1.00 97.19 174 ILE A C 1
ATOM 1463 O O . ILE A 1 174 ? 13.566 -7.317 -11.857 1.00 97.19 174 ILE A O 1
ATOM 1467 N N . GLN A 1 175 ? 11.740 -8.614 -11.759 1.00 94.88 175 GLN A N 1
ATOM 1468 C CA . GLN A 1 175 ? 12.471 -9.870 -11.628 1.00 94.88 175 GLN A CA 1
ATOM 1469 C C . GLN A 1 175 ? 13.344 -10.170 -12.855 1.00 94.88 175 GLN A C 1
ATOM 1471 O O . GLN A 1 175 ? 14.500 -10.550 -12.680 1.00 94.88 175 GLN A O 1
ATOM 1476 N N . GLU A 1 176 ? 12.835 -9.994 -14.083 1.00 94.94 176 GLU A N 1
ATOM 1477 C CA . GLU A 1 176 ? 13.633 -10.224 -15.298 1.00 94.94 176 GLU A CA 1
ATOM 1478 C C . GLU A 1 176 ? 14.845 -9.291 -15.331 1.00 94.94 176 GLU A C 1
ATOM 1480 O O . GLU A 1 176 ? 15.955 -9.756 -15.576 1.00 94.94 176 GLU A O 1
ATOM 1485 N N . LEU A 1 177 ? 14.664 -8.001 -15.019 1.00 95.62 177 LEU A N 1
ATOM 1486 C CA . LEU A 1 177 ? 15.774 -7.050 -14.922 1.00 95.62 177 LEU A CA 1
ATOM 1487 C C . LEU A 1 177 ? 16.761 -7.460 -13.817 1.00 95.62 177 LEU A C 1
ATOM 1489 O O . LEU A 1 177 ? 17.960 -7.555 -14.061 1.00 95.62 177 LEU A O 1
ATOM 1493 N N . PHE A 1 178 ? 16.281 -7.803 -12.622 1.00 94.25 178 PHE A N 1
ATOM 1494 C CA . PHE A 1 178 ? 17.143 -8.229 -11.518 1.00 94.25 178 PHE A CA 1
ATOM 1495 C C . PHE A 1 178 ? 17.995 -9.460 -11.878 1.00 94.25 178 PHE A C 1
ATOM 1497 O O . PHE A 1 178 ? 19.196 -9.497 -11.599 1.00 94.25 178 PHE A O 1
ATOM 1504 N N . ASN A 1 179 ? 17.415 -10.433 -12.583 1.00 92.06 179 ASN A N 1
ATOM 1505 C CA . ASN A 1 179 ? 18.116 -11.638 -13.030 1.00 92.06 179 ASN A CA 1
ATOM 1506 C C . ASN A 1 179 ? 19.275 -11.336 -13.999 1.00 92.06 179 ASN A C 1
ATOM 1508 O O . ASN A 1 179 ? 20.217 -12.125 -14.082 1.00 92.06 179 ASN A O 1
ATOM 1512 N N . LEU A 1 180 ? 19.255 -10.200 -14.709 1.00 91.88 180 LEU A N 1
ATOM 1513 C CA . LEU A 1 180 ? 20.354 -9.802 -15.596 1.00 91.88 180 LEU A CA 1
ATOM 1514 C C . LEU A 1 180 ? 21.622 -9.402 -14.827 1.00 91.88 180 LEU A C 1
ATOM 1516 O O . LEU A 1 180 ? 22.715 -9.456 -15.398 1.00 91.88 180 LEU A O 1
ATOM 1520 N N . ILE A 1 181 ? 21.508 -8.995 -13.561 1.00 89.75 181 ILE A N 1
ATOM 1521 C CA . ILE A 1 181 ? 22.651 -8.598 -12.723 1.00 89.75 181 ILE A CA 1
ATOM 1522 C C . ILE A 1 181 ? 22.951 -9.608 -11.606 1.00 89.75 181 ILE A C 1
ATOM 1524 O O . ILE A 1 181 ? 24.112 -9.772 -11.238 1.00 89.75 181 ILE A O 1
ATOM 1528 N N . VAL A 1 182 ? 21.945 -10.338 -11.112 1.00 84.12 182 VAL A N 1
ATOM 1529 C CA . VAL A 1 182 ? 22.088 -11.366 -10.066 1.00 84.12 182 VAL A CA 1
ATOM 1530 C C . VAL A 1 182 ? 21.408 -12.675 -10.515 1.00 84.12 182 VAL A C 1
ATOM 1532 O O . VAL A 1 182 ? 20.366 -13.060 -9.993 1.00 84.12 182 VAL A O 1
ATOM 1535 N N . PRO A 1 183 ? 21.983 -13.417 -11.481 1.00 72.56 183 PRO A N 1
ATOM 1536 C CA . PRO A 1 183 ? 21.314 -14.568 -12.103 1.00 72.56 183 PRO A CA 1
ATOM 1537 C C . PRO A 1 183 ? 21.229 -15.822 -11.218 1.00 72.56 183 PRO A C 1
ATOM 1539 O O . PRO A 1 183 ? 20.556 -16.781 -11.580 1.00 72.56 183 PRO A O 1
ATOM 1542 N N . ARG A 1 184 ? 21.963 -15.871 -10.097 1.00 73.62 184 ARG A N 1
ATOM 1543 C CA . ARG A 1 184 ? 22.148 -17.098 -9.297 1.00 73.62 184 ARG A CA 1
ATOM 1544 C C . ARG A 1 184 ? 21.196 -17.228 -8.110 1.00 73.62 184 ARG A C 1
ATOM 1546 O O . ARG A 1 184 ? 21.163 -18.288 -7.497 1.00 73.62 184 ARG A O 1
ATOM 1553 N N . ASP A 1 185 ? 20.446 -16.179 -7.787 1.00 77.44 185 ASP A N 1
ATOM 1554 C CA . ASP A 1 185 ? 19.617 -16.127 -6.585 1.00 77.44 185 ASP A CA 1
ATOM 1555 C C . ASP A 1 185 ? 18.255 -15.494 -6.887 1.00 77.44 185 ASP A C 1
ATOM 1557 O O . ASP A 1 185 ? 18.035 -14.299 -6.687 1.00 77.44 185 ASP A O 1
ATOM 1561 N N . GLY A 1 186 ? 17.337 -16.318 -7.403 1.00 69.81 186 GLY A N 1
ATOM 1562 C CA . GLY A 1 186 ? 16.016 -15.871 -7.856 1.00 69.81 186 GLY A CA 1
ATOM 1563 C C . GLY A 1 186 ? 15.162 -15.224 -6.761 1.00 69.81 186 GLY A C 1
ATOM 1564 O O . GLY A 1 186 ? 14.292 -14.416 -7.071 1.00 69.81 186 GLY A O 1
ATOM 1565 N N . ASN A 1 187 ? 15.453 -15.507 -5.487 1.00 82.19 187 ASN A N 1
ATOM 1566 C CA . ASN A 1 187 ? 14.676 -15.018 -4.347 1.00 82.19 187 ASN A CA 1
ATOM 1567 C C . ASN A 1 187 ? 15.308 -13.795 -3.662 1.00 82.19 187 ASN A C 1
ATOM 1569 O O . ASN A 1 187 ? 14.685 -13.203 -2.779 1.00 82.19 187 ASN A O 1
ATOM 1573 N N . ALA A 1 188 ? 16.518 -13.377 -4.057 1.00 87.88 188 ALA A N 1
ATOM 1574 C CA . ALA A 1 188 ? 17.201 -12.242 -3.433 1.00 87.88 188 ALA A CA 1
ATOM 1575 C C . ALA A 1 188 ? 16.379 -10.948 -3.506 1.00 87.88 188 ALA A C 1
ATOM 1577 O O . ALA A 1 188 ? 16.269 -10.243 -2.504 1.00 87.88 188 ALA A O 1
ATOM 1578 N N . LEU A 1 189 ? 15.737 -10.674 -4.647 1.00 90.62 189 LEU A N 1
ATOM 1579 C CA . LEU A 1 189 ? 14.863 -9.509 -4.810 1.00 90.62 189 LEU A CA 1
ATOM 1580 C C . LEU A 1 189 ? 13.700 -9.521 -3.806 1.00 90.62 189 LEU A C 1
ATOM 1582 O O . LEU A 1 189 ? 13.439 -8.513 -3.148 1.00 90.62 189 LEU A O 1
ATOM 1586 N N . VAL A 1 190 ? 13.031 -10.670 -3.655 1.00 89.44 190 VAL A N 1
ATOM 1587 C CA . VAL A 1 190 ? 11.924 -10.848 -2.703 1.00 89.44 190 VAL A CA 1
ATOM 1588 C C . VAL A 1 190 ? 12.409 -10.600 -1.277 1.00 89.44 190 VAL A C 1
ATOM 1590 O O . VAL A 1 190 ? 11.778 -9.836 -0.551 1.00 89.44 190 VAL A O 1
ATOM 1593 N N . ARG A 1 191 ? 13.561 -11.160 -0.884 1.00 87.69 191 ARG A N 1
ATOM 1594 C CA . ARG A 1 191 ? 14.147 -10.928 0.447 1.00 87.69 191 ARG A CA 1
ATOM 1595 C C . ARG A 1 191 ? 14.471 -9.459 0.705 1.00 87.69 191 ARG A C 1
ATOM 1597 O O . ARG A 1 191 ? 14.144 -8.945 1.773 1.00 87.69 191 ARG A O 1
ATOM 1604 N N . MET A 1 192 ? 15.083 -8.773 -0.260 1.00 90.25 192 MET A N 1
ATOM 1605 C CA . MET A 1 192 ? 15.423 -7.351 -0.133 1.00 90.25 192 MET A CA 1
ATOM 1606 C C . MET A 1 192 ? 14.167 -6.490 0.039 1.00 90.25 192 MET A C 1
ATOM 1608 O O . MET A 1 192 ? 14.113 -5.651 0.937 1.00 90.25 192 MET A O 1
ATOM 1612 N N . LEU A 1 193 ? 13.131 -6.732 -0.768 1.00 91.25 193 LEU A N 1
ATOM 1613 C CA . LEU A 1 193 ? 11.855 -6.028 -0.639 1.00 91.25 193 LEU A CA 1
ATOM 1614 C C . LEU A 1 193 ? 11.160 -6.344 0.689 1.00 91.25 193 LEU A C 1
ATOM 1616 O O . LEU A 1 193 ? 10.691 -5.433 1.366 1.00 91.25 193 LEU A O 1
ATOM 1620 N N . LEU A 1 194 ? 11.108 -7.616 1.090 1.00 86.50 194 LEU A N 1
ATOM 1621 C CA . LEU A 1 194 ? 10.517 -8.036 2.360 1.00 86.50 194 LEU A CA 1
ATOM 1622 C C . LEU A 1 194 ? 11.140 -7.307 3.542 1.00 86.50 194 LEU A C 1
ATOM 1624 O O . LEU A 1 194 ? 10.416 -6.767 4.382 1.00 86.50 194 LEU A O 1
ATOM 1628 N N . LYS A 1 195 ? 12.473 -7.271 3.574 1.00 85.50 195 LYS A N 1
ATOM 1629 C CA . LYS A 1 195 ? 13.236 -6.578 4.602 1.00 85.50 195 LYS A CA 1
ATOM 1630 C C . LYS A 1 195 ? 12.876 -5.091 4.617 1.00 85.50 195 LYS A C 1
ATOM 1632 O O . LYS A 1 195 ? 12.441 -4.598 5.657 1.00 85.50 195 LYS A O 1
ATOM 1637 N N . TYR A 1 196 ? 12.904 -4.418 3.467 1.00 88.50 196 TYR A N 1
ATOM 1638 C CA . TYR A 1 196 ? 12.655 -2.973 3.373 1.00 88.50 196 TYR A CA 1
ATOM 1639 C C . TYR A 1 196 ? 11.233 -2.578 3.789 1.00 88.50 196 TYR A C 1
ATOM 1641 O O . TYR A 1 196 ? 11.021 -1.574 4.478 1.00 88.50 196 TYR A O 1
ATOM 1649 N N . LEU A 1 197 ? 10.249 -3.388 3.399 1.00 86.06 197 LEU A N 1
ATOM 1650 C CA . LEU A 1 197 ? 8.839 -3.167 3.715 1.00 86.06 197 LEU A CA 1
ATOM 1651 C C . LEU A 1 197 ? 8.497 -3.542 5.169 1.00 86.06 197 LEU A C 1
ATOM 1653 O O . LEU A 1 197 ? 7.487 -3.079 5.696 1.00 86.06 197 LEU A O 1
ATOM 1657 N N . SER A 1 198 ? 9.320 -4.371 5.824 1.00 74.44 198 SER A N 1
ATOM 1658 C CA . SER A 1 198 ? 9.122 -4.798 7.218 1.00 74.44 198 SER A CA 1
ATOM 1659 C C . SER A 1 198 ? 9.650 -3.815 8.264 1.00 74.44 198 SER A C 1
ATOM 1661 O O . SER A 1 198 ? 9.161 -3.812 9.394 1.00 74.44 198 SER A O 1
ATOM 1663 N N . GLU A 1 199 ? 10.632 -2.986 7.901 1.00 64.56 199 GLU A N 1
ATOM 1664 C CA . GLU A 1 199 ? 11.400 -2.144 8.833 1.00 64.56 199 GLU A CA 1
ATOM 1665 C C . GLU A 1 199 ? 10.570 -1.065 9.546 1.00 64.56 199 GLU A C 1
ATOM 1667 O O . GLU A 1 199 ? 11.011 -0.519 10.552 1.00 64.56 199 GLU A O 1
ATOM 1672 N N . GLU A 1 200 ? 9.348 -0.802 9.087 1.00 59.75 200 GLU A N 1
ATOM 1673 C CA . GLU A 1 200 ? 8.398 0.104 9.741 1.00 59.75 200 GLU A CA 1
ATOM 1674 C C . GLU A 1 200 ? 7.776 -0.467 11.031 1.00 59.75 200 GLU A C 1
ATOM 1676 O O . GLU A 1 200 ? 7.289 0.288 11.867 1.00 59.75 200 GLU A O 1
ATOM 1681 N N . TYR A 1 201 ? 7.793 -1.791 11.217 1.00 51.34 201 TYR A N 1
ATOM 1682 C CA . TYR A 1 201 ? 7.055 -2.470 12.294 1.00 51.34 201 TYR A CA 1
ATOM 1683 C C . TYR A 1 201 ? 7.920 -2.963 13.455 1.00 51.34 201 TYR A C 1
ATOM 1685 O O . TYR A 1 201 ? 7.400 -3.613 14.360 1.00 51.34 201 TYR A O 1
ATOM 1693 N N . LEU A 1 202 ? 9.228 -2.704 13.433 1.00 51.69 202 LEU A N 1
ATOM 1694 C CA . LEU A 1 202 ? 10.122 -3.172 14.489 1.00 51.69 202 LEU A CA 1
ATOM 1695 C C . LEU A 1 202 ? 10.126 -2.168 15.642 1.00 51.69 202 LEU A C 1
ATOM 1697 O O . LEU A 1 202 ? 10.505 -1.009 15.459 1.00 51.69 202 LEU A O 1
ATOM 1701 N N . SER A 1 203 ? 9.749 -2.627 16.838 1.00 51.75 203 SER A N 1
ATOM 1702 C CA . SER A 1 203 ? 10.069 -1.901 18.069 1.00 51.75 203 SER A CA 1
ATOM 1703 C C . SER A 1 203 ? 11.589 -1.780 18.222 1.00 51.75 203 SER A C 1
ATOM 1705 O O . SER A 1 203 ? 12.333 -2.595 17.676 1.00 51.75 203 SER A O 1
ATOM 1707 N N . GLU A 1 204 ? 12.072 -0.799 18.988 1.00 50.59 204 GLU A N 1
ATOM 1708 C CA . GLU A 1 204 ? 13.513 -0.651 19.270 1.00 50.59 204 GLU A CA 1
ATOM 1709 C C . GLU A 1 204 ? 14.134 -1.942 19.841 1.00 50.59 204 GLU A C 1
ATOM 1711 O O . GLU A 1 204 ? 15.257 -2.309 19.507 1.00 50.59 204 GLU A O 1
ATOM 1716 N N . GLU A 1 205 ? 13.357 -2.705 20.611 1.00 51.38 205 GLU A N 1
ATOM 1717 C CA . GLU A 1 205 ? 13.739 -4.026 21.122 1.00 51.38 205 GLU A CA 1
ATOM 1718 C C . GLU A 1 205 ? 13.873 -5.084 20.009 1.00 51.38 205 GLU A C 1
ATOM 1720 O O . GLU A 1 205 ? 14.779 -5.913 20.044 1.00 51.38 205 GLU A O 1
ATOM 1725 N N . GLU A 1 206 ? 13.003 -5.063 18.990 1.00 51.69 206 GLU A N 1
ATOM 1726 C CA . GLU A 1 206 ? 13.084 -5.969 17.833 1.00 51.69 206 GLU A CA 1
ATOM 1727 C C . GLU A 1 206 ? 14.141 -5.530 16.805 1.00 51.69 206 GLU A C 1
ATOM 1729 O O . GLU A 1 206 ? 14.611 -6.361 16.027 1.00 51.69 206 GLU A O 1
ATOM 1734 N N . LYS A 1 207 ? 14.560 -4.257 16.817 1.00 55.38 207 LYS A N 1
ATOM 1735 C CA . LYS A 1 207 ? 15.732 -3.785 16.063 1.00 55.38 207 LYS A CA 1
ATOM 1736 C C . LYS A 1 207 ? 17.044 -4.308 16.660 1.00 55.38 207 LYS A C 1
ATOM 1738 O O . LYS A 1 207 ? 18.000 -4.492 15.911 1.00 55.38 207 LYS A O 1
ATOM 1743 N N . ALA A 1 208 ? 17.079 -4.567 17.970 1.00 55.16 208 ALA A N 1
ATOM 1744 C CA . ALA A 1 208 ? 18.265 -5.037 18.687 1.00 55.16 208 ALA A CA 1
ATOM 1745 C C . ALA A 1 208 ? 18.484 -6.568 18.630 1.00 55.16 208 ALA A C 1
ATOM 1747 O O . ALA A 1 208 ? 19.618 -7.020 18.776 1.00 55.16 208 ALA A O 1
ATOM 1748 N N . ASP A 1 209 ? 17.437 -7.373 18.398 1.00 67.25 209 ASP A N 1
ATOM 1749 C CA . ASP A 1 209 ? 17.517 -8.846 18.319 1.00 67.25 209 ASP A CA 1
ATOM 1750 C C . ASP A 1 209 ? 17.553 -9.352 16.862 1.00 67.25 209 ASP A C 1
ATOM 1752 O O . ASP A 1 209 ? 16.540 -9.734 16.259 1.00 67.25 209 ASP A O 1
ATOM 1756 N N . THR A 1 210 ? 18.759 -9.364 16.290 1.00 61.62 210 THR A N 1
ATOM 1757 C CA . THR A 1 210 ? 19.022 -9.747 14.894 1.00 61.62 210 THR A CA 1
ATOM 1758 C C . THR A 1 210 ? 18.588 -11.182 14.565 1.00 61.62 210 THR A C 1
ATOM 1760 O O . THR A 1 210 ? 18.057 -11.430 13.483 1.00 61.62 210 THR A O 1
ATOM 1763 N N . GLN A 1 211 ? 18.731 -12.133 15.497 1.00 63.34 211 GLN A N 1
ATOM 1764 C CA . GLN A 1 211 ? 18.416 -13.549 15.242 1.00 63.34 211 GLN A CA 1
ATOM 1765 C C . GLN A 1 211 ? 16.909 -13.789 15.097 1.00 63.34 211 GLN A C 1
ATOM 1767 O O . GLN A 1 211 ? 16.457 -14.553 14.238 1.00 63.34 211 GLN A O 1
ATOM 1772 N N . LYS A 1 212 ? 16.101 -13.109 15.913 1.00 66.88 212 LYS A N 1
ATOM 1773 C CA . LYS A 1 212 ? 14.638 -13.196 15.841 1.00 66.88 212 LYS A CA 1
ATOM 1774 C C . LYS A 1 212 ? 14.077 -12.522 14.588 1.00 66.88 212 LYS A C 1
ATOM 1776 O O . LYS A 1 212 ? 13.062 -12.984 14.060 1.00 66.88 212 LYS A O 1
ATOM 1781 N N . LYS A 1 213 ? 14.735 -11.462 14.103 1.00 66.81 213 LYS A N 1
ATOM 1782 C CA . LYS A 1 213 ? 14.407 -10.790 12.836 1.00 66.81 213 LYS A CA 1
ATOM 1783 C C . LYS A 1 213 ? 14.640 -11.716 11.641 1.00 66.81 213 LYS A C 1
ATOM 1785 O O . LYS A 1 213 ? 13.707 -11.951 10.875 1.00 66.81 213 LYS A O 1
ATOM 1790 N N . GLU A 1 214 ? 15.824 -12.316 11.543 1.00 68.31 214 GLU A N 1
ATOM 1791 C CA . GLU A 1 214 ? 16.177 -13.224 10.442 1.00 68.31 214 GLU A CA 1
ATOM 1792 C C . GLU A 1 214 ? 15.258 -14.450 10.371 1.00 68.31 214 GLU A C 1
ATOM 1794 O O . GLU A 1 214 ? 14.836 -14.850 9.285 1.00 68.31 214 GLU A O 1
ATOM 1799 N N .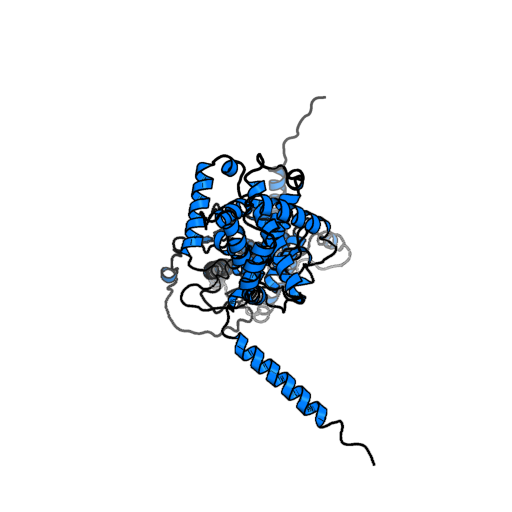 LYS A 1 215 ? 14.883 -15.029 11.521 1.00 74.19 215 LYS A N 1
ATOM 1800 C CA . LYS A 1 215 ? 13.938 -16.156 11.559 1.00 74.19 215 LYS A CA 1
ATOM 1801 C C . LYS A 1 215 ? 12.558 -15.776 11.004 1.00 74.19 215 LYS A C 1
ATOM 1803 O O . LYS A 1 215 ? 12.011 -16.507 10.185 1.00 74.19 215 LYS A O 1
ATOM 1808 N N . LYS A 1 216 ? 12.010 -14.623 11.407 1.00 70.31 216 LYS A N 1
ATOM 1809 C CA . LYS A 1 216 ? 10.709 -14.129 10.913 1.00 70.31 216 LYS A CA 1
ATOM 1810 C C . LYS A 1 216 ? 10.729 -13.813 9.417 1.00 70.31 216 LYS A C 1
ATOM 1812 O O . LYS A 1 216 ? 9.725 -14.013 8.738 1.00 70.31 216 LYS A O 1
ATOM 1817 N N . GLU A 1 217 ? 11.831 -13.259 8.918 1.00 70.62 217 GLU A N 1
ATOM 1818 C CA . GLU A 1 217 ? 11.995 -12.962 7.492 1.00 70.62 217 GLU A CA 1
ATOM 1819 C C . GLU A 1 217 ? 12.007 -14.254 6.666 1.00 70.62 217 GLU A C 1
ATOM 1821 O O . GLU A 1 217 ? 11.268 -14.337 5.685 1.00 70.62 217 GLU A O 1
ATOM 1826 N N . LYS A 1 218 ? 12.723 -15.290 7.125 1.00 74.94 218 LYS A N 1
ATOM 1827 C CA . LYS A 1 218 ? 12.709 -16.623 6.499 1.00 74.94 218 LYS A CA 1
ATOM 1828 C C . LYS A 1 218 ? 11.319 -17.258 6.488 1.00 74.94 218 LYS A C 1
ATOM 1830 O O . LYS A 1 218 ? 10.877 -17.715 5.443 1.00 74.94 218 LYS A O 1
ATOM 1835 N N . GLU A 1 219 ? 10.584 -17.211 7.601 1.00 76.00 219 GLU A N 1
ATOM 1836 C CA . GLU A 1 219 ? 9.207 -17.738 7.669 1.00 76.00 219 GLU A CA 1
ATOM 1837 C C . GLU A 1 219 ? 8.250 -17.026 6.689 1.00 76.00 219 GLU A C 1
ATOM 1839 O O . GLU A 1 219 ? 7.322 -17.635 6.152 1.00 76.00 219 GLU A O 1
ATOM 1844 N N . LYS A 1 220 ? 8.439 -15.721 6.446 1.00 73.12 220 LYS A N 1
ATOM 1845 C CA . LYS A 1 220 ? 7.659 -14.972 5.445 1.00 73.12 220 LYS A CA 1
ATOM 1846 C C . LYS A 1 220 ? 8.059 -15.337 4.022 1.00 73.12 220 LYS A C 1
ATOM 1848 O O . LYS A 1 220 ? 7.183 -15.492 3.178 1.00 73.12 220 LYS A O 1
ATOM 1853 N N . GLU A 1 221 ? 9.354 -15.465 3.762 1.00 74.19 221 GLU A N 1
ATOM 1854 C CA . GLU A 1 221 ? 9.875 -15.867 2.459 1.00 74.19 221 GLU A CA 1
ATOM 1855 C C . GLU A 1 221 ? 9.390 -17.270 2.076 1.00 74.19 221 GLU A C 1
ATOM 1857 O O . GLU A 1 221 ? 8.784 -17.435 1.020 1.00 74.19 221 GLU A O 1
ATOM 1862 N N . GLU A 1 222 ? 9.571 -18.258 2.957 1.00 76.12 222 GLU A N 1
ATOM 1863 C CA . GLU A 1 222 ? 9.090 -19.631 2.759 1.00 76.12 222 GLU A CA 1
ATOM 1864 C C . GLU A 1 222 ? 7.581 -19.667 2.518 1.00 76.12 222 GLU A C 1
ATOM 1866 O O . GLU A 1 222 ? 7.106 -20.408 1.661 1.00 76.12 222 GLU A O 1
ATOM 1871 N N . HIS A 1 223 ? 6.823 -18.823 3.221 1.00 72.31 223 HIS A N 1
ATOM 1872 C CA . HIS A 1 223 ? 5.390 -18.697 2.997 1.00 72.31 223 HIS A CA 1
ATOM 1873 C C . HIS A 1 223 ? 5.058 -18.176 1.596 1.00 72.31 223 HIS A C 1
ATOM 1875 O O . HIS A 1 223 ? 4.265 -18.806 0.908 1.00 72.31 223 HIS A O 1
ATOM 1881 N N . ILE A 1 224 ? 5.659 -17.069 1.144 1.00 70.06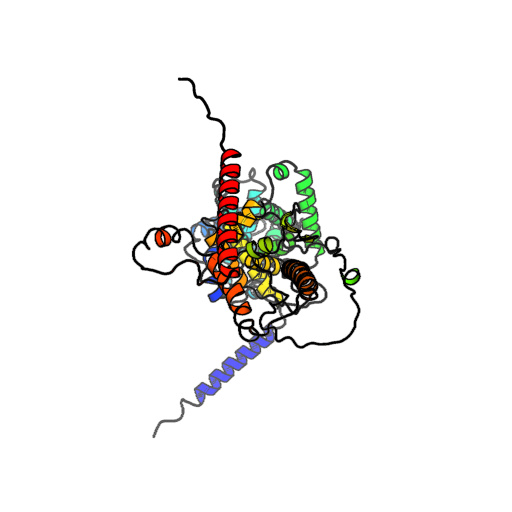 224 ILE A N 1
ATOM 1882 C CA . ILE A 1 224 ? 5.408 -16.525 -0.206 1.00 70.06 224 ILE A CA 1
ATOM 1883 C C . ILE A 1 224 ? 5.739 -17.562 -1.276 1.00 70.06 224 ILE A C 1
ATOM 1885 O O . ILE A 1 224 ? 4.958 -17.765 -2.204 1.00 70.06 224 ILE A O 1
ATOM 1889 N N . LEU A 1 225 ? 6.879 -18.236 -1.127 1.00 70.19 225 LEU A N 1
ATOM 1890 C CA . LEU A 1 225 ? 7.311 -19.280 -2.050 1.00 70.19 225 LEU A CA 1
ATOM 1891 C C . LEU A 1 225 ? 6.384 -20.506 -1.996 1.00 70.19 225 LEU A C 1
ATOM 1893 O O . LEU A 1 225 ? 6.154 -21.145 -3.020 1.00 70.19 225 LEU A O 1
ATOM 1897 N N . GLY A 1 226 ? 5.823 -20.811 -0.824 1.00 59.00 226 GLY A N 1
ATOM 1898 C CA . GLY A 1 226 ? 4.908 -21.928 -0.592 1.00 59.00 226 GLY A CA 1
ATOM 1899 C C . GLY A 1 226 ? 3.448 -21.674 -0.981 1.00 59.00 226 GLY A C 1
ATOM 1900 O O . GLY A 1 226 ? 2.721 -22.638 -1.203 1.00 59.00 226 GLY A O 1
ATOM 1901 N N . ILE A 1 227 ? 3.003 -20.415 -1.102 1.00 61.41 227 ILE A N 1
ATOM 1902 C CA . ILE A 1 227 ? 1.622 -20.062 -1.491 1.00 61.41 227 ILE A CA 1
ATOM 1903 C C . ILE A 1 227 ? 1.310 -20.512 -2.934 1.00 61.41 227 ILE A C 1
ATOM 1905 O O . ILE A 1 227 ? 0.145 -20.672 -3.290 1.00 61.41 227 ILE A O 1
ATOM 1909 N N . GLY A 1 228 ? 2.319 -20.717 -3.791 1.00 52.78 228 GLY A N 1
ATOM 1910 C CA . GLY A 1 228 ? 2.134 -21.139 -5.189 1.00 52.78 228 GLY A CA 1
ATOM 1911 C C . GLY A 1 228 ? 1.455 -20.093 -6.091 1.00 52.78 228 GLY A C 1
ATOM 1912 O O . GLY A 1 228 ? 1.388 -20.274 -7.306 1.00 52.78 228 GLY A O 1
ATOM 1913 N N . VAL A 1 229 ? 0.989 -18.973 -5.526 1.00 62.88 229 VAL A N 1
ATOM 1914 C CA . VAL A 1 229 ? 0.457 -17.813 -6.248 1.00 62.88 229 VAL A CA 1
ATOM 1915 C C . VAL A 1 229 ? 1.623 -16.910 -6.640 1.00 62.88 229 VAL A C 1
ATOM 1917 O O . VAL A 1 229 ? 2.331 -16.376 -5.790 1.00 62.88 229 VAL A O 1
ATOM 1920 N N . GLY A 1 230 ? 1.823 -16.717 -7.944 1.00 79.50 230 GLY A N 1
ATOM 1921 C CA . GLY A 1 230 ? 2.857 -15.816 -8.452 1.00 79.50 230 GLY A CA 1
ATOM 1922 C C . GLY A 1 230 ? 2.627 -14.362 -8.021 1.00 79.50 230 GLY A C 1
ATOM 1923 O O . GLY A 1 230 ? 1.520 -13.831 -8.165 1.00 79.50 230 GLY A O 1
ATOM 1924 N N . ILE A 1 231 ? 3.688 -13.703 -7.540 1.00 87.75 231 ILE A N 1
ATOM 1925 C CA . ILE A 1 231 ? 3.673 -12.284 -7.158 1.00 87.75 231 ILE A CA 1
ATOM 1926 C C . ILE A 1 231 ? 3.304 -11.434 -8.381 1.00 87.75 231 ILE A C 1
ATOM 1928 O O . ILE A 1 231 ? 3.905 -11.563 -9.448 1.00 87.75 231 ILE A O 1
ATOM 1932 N N . LYS A 1 232 ? 2.312 -10.551 -8.221 1.00 90.75 232 LYS A N 1
ATOM 1933 C CA . LYS A 1 232 ? 1.794 -9.711 -9.319 1.00 90.75 232 LYS A CA 1
ATOM 1934 C C . LYS A 1 232 ? 2.498 -8.356 -9.394 1.00 90.75 232 LYS A C 1
ATOM 1936 O O . LYS A 1 232 ? 2.941 -7.958 -10.463 1.00 90.75 232 LYS A O 1
ATOM 1941 N N . HIS A 1 233 ? 2.639 -7.681 -8.257 1.00 93.94 233 HIS A N 1
ATOM 1942 C CA . HIS A 1 233 ? 3.339 -6.403 -8.072 1.00 93.94 233 HIS A CA 1
ATOM 1943 C C . HIS A 1 233 ? 3.697 -6.233 -6.577 1.00 93.94 233 HIS A C 1
ATOM 1945 O O . HIS A 1 233 ? 3.356 -7.096 -5.761 1.00 93.94 233 HIS A O 1
ATOM 1951 N N . ILE A 1 234 ? 4.388 -5.149 -6.203 1.00 95.12 234 ILE A N 1
ATOM 1952 C CA . ILE A 1 234 ? 4.939 -4.947 -4.846 1.00 95.12 234 ILE A CA 1
ATOM 1953 C C . ILE A 1 234 ? 3.833 -4.848 -3.786 1.00 95.12 234 ILE A C 1
ATOM 1955 O O . ILE A 1 234 ? 3.928 -5.503 -2.748 1.00 95.12 234 ILE A O 1
ATOM 1959 N N . LEU A 1 235 ? 2.755 -4.101 -4.048 1.00 94.25 235 LEU A N 1
ATOM 1960 C CA . LEU A 1 235 ? 1.617 -4.022 -3.121 1.00 94.25 235 LEU A CA 1
ATOM 1961 C C . LEU A 1 235 ? 0.954 -5.394 -2.886 1.00 94.25 235 LEU A C 1
ATOM 1963 O O . LEU A 1 235 ? 0.616 -5.722 -1.751 1.00 94.25 235 LEU A O 1
ATOM 1967 N N . HIS A 1 236 ? 0.821 -6.229 -3.922 1.00 90.81 236 HIS A N 1
ATOM 1968 C CA . HIS A 1 236 ? 0.303 -7.591 -3.759 1.00 90.81 236 HIS A CA 1
ATOM 1969 C C . HIS A 1 236 ? 1.247 -8.444 -2.900 1.00 90.81 236 HIS A C 1
ATOM 1971 O O . HIS A 1 236 ? 0.793 -9.133 -1.992 1.00 90.81 236 HIS A O 1
ATOM 1977 N N . MET A 1 237 ? 2.565 -8.350 -3.115 1.00 88.69 237 MET A N 1
ATOM 1978 C CA . MET A 1 237 ? 3.543 -9.019 -2.248 1.00 88.69 237 MET A CA 1
ATOM 1979 C C . MET A 1 237 ? 3.372 -8.590 -0.786 1.00 88.69 237 MET A C 1
ATOM 1981 O O . MET A 1 237 ? 3.391 -9.427 0.113 1.00 88.69 237 MET A O 1
ATOM 1985 N N . TYR A 1 238 ? 3.161 -7.294 -0.544 1.00 88.62 238 TYR A N 1
ATOM 1986 C CA . TYR A 1 238 ? 2.895 -6.776 0.792 1.00 88.62 238 TYR A CA 1
ATOM 1987 C C . TYR A 1 238 ? 1.619 -7.378 1.398 1.00 88.62 238 TYR A C 1
ATOM 1989 O O . TYR A 1 238 ? 1.643 -7.841 2.540 1.00 88.62 238 TYR A O 1
ATOM 1997 N N . HIS A 1 239 ? 0.522 -7.423 0.636 1.00 87.44 239 HIS A N 1
ATOM 1998 C CA . HIS A 1 239 ? -0.737 -8.041 1.064 1.00 87.44 239 HIS A CA 1
ATOM 1999 C C . HIS A 1 239 ? -0.528 -9.496 1.513 1.00 87.44 239 HIS A C 1
ATOM 2001 O O . HIS A 1 239 ? -0.832 -9.813 2.663 1.00 87.44 239 HIS A O 1
ATOM 2007 N N . LEU A 1 240 ? 0.135 -10.322 0.691 1.00 82.50 240 LEU A N 1
ATOM 2008 C CA . LEU A 1 240 ? 0.442 -11.730 1.002 1.00 82.50 240 LEU A CA 1
ATOM 2009 C C . LEU A 1 240 ? 1.233 -11.914 2.311 1.00 82.50 240 LEU A C 1
ATOM 2011 O O . LEU A 1 240 ? 1.118 -12.937 2.985 1.00 82.50 240 LEU A O 1
ATOM 2015 N N . CYS A 1 241 ? 2.060 -10.935 2.681 1.00 78.69 241 CYS A N 1
ATOM 2016 C CA . CYS A 1 241 ? 2.941 -11.037 3.845 1.00 78.69 241 CYS A CA 1
ATOM 2017 C C . CYS A 1 241 ? 2.300 -10.568 5.147 1.00 78.69 241 CYS A C 1
ATOM 2019 O O . CYS A 1 241 ? 2.611 -11.100 6.217 1.00 78.69 241 CYS A O 1
ATOM 2021 N N . TYR A 1 242 ? 1.486 -9.518 5.064 1.00 76.75 242 TYR A N 1
ATOM 2022 C CA . TYR A 1 242 ? 1.043 -8.757 6.230 1.00 76.75 242 TYR A CA 1
ATOM 2023 C C . TYR A 1 242 ? -0.456 -8.890 6.492 1.00 76.75 242 TYR A C 1
ATOM 2025 O O . TYR A 1 242 ? -0.869 -8.760 7.640 1.00 76.75 242 TYR A O 1
ATOM 2033 N N . VAL A 1 243 ? -1.262 -9.221 5.484 1.00 74.50 243 VAL A N 1
ATOM 2034 C CA . VAL A 1 243 ? -2.712 -9.407 5.612 1.00 74.50 243 VAL A CA 1
ATOM 2035 C C . VAL A 1 243 ? -3.014 -10.904 5.723 1.00 74.50 243 VAL A C 1
ATOM 2037 O O . VAL A 1 243 ? -3.511 -11.543 4.803 1.00 74.50 243 VAL A O 1
ATOM 2040 N N . ARG A 1 244 ? -2.651 -11.505 6.862 1.00 67.88 244 ARG A N 1
ATOM 2041 C CA . ARG A 1 244 ? -2.905 -12.929 7.144 1.00 67.88 244 ARG A CA 1
ATOM 2042 C C . ARG A 1 244 ? -4.208 -13.114 7.918 1.00 67.88 244 ARG A C 1
ATOM 2044 O O . ARG A 1 244 ? -4.432 -12.417 8.904 1.00 67.88 244 ARG A O 1
ATOM 2051 N N . SER A 1 245 ? -5.018 -14.098 7.525 1.00 54.22 245 SER A N 1
ATOM 2052 C CA . SER A 1 245 ? -6.120 -14.569 8.374 1.00 54.22 245 SER A CA 1
ATOM 2053 C C . SER A 1 245 ? -5.546 -15.125 9.686 1.00 54.22 245 SER A C 1
ATOM 2055 O O . SER A 1 245 ? -4.514 -15.810 9.635 1.00 54.22 245 SER A O 1
ATOM 2057 N N . PRO A 1 246 ? -6.165 -14.863 10.851 1.00 55.41 246 PRO A N 1
ATOM 2058 C CA . PRO A 1 246 ? -5.863 -15.616 12.063 1.00 55.41 246 PRO A CA 1
ATOM 2059 C C . PRO A 1 246 ? -5.997 -17.113 11.748 1.00 55.41 246 PRO A C 1
ATOM 2061 O O . PRO A 1 246 ? -7.010 -17.544 11.202 1.00 55.41 246 PRO A O 1
ATOM 2064 N N . THR A 1 247 ? -4.965 -17.912 12.024 1.00 47.22 247 THR A N 1
ATOM 2065 C CA . THR A 1 247 ? -5.013 -19.358 11.770 1.00 47.22 247 THR A CA 1
ATOM 2066 C C . THR A 1 247 ? -6.203 -19.982 12.503 1.00 47.22 247 THR A C 1
ATOM 2068 O O . THR A 1 247 ? -6.510 -19.594 13.629 1.00 47.22 247 THR A O 1
ATOM 2071 N N . ALA A 1 248 ? -6.836 -20.997 11.903 1.00 39.97 248 ALA A N 1
ATOM 2072 C CA . ALA A 1 248 ? -7.975 -21.733 12.474 1.00 39.97 248 ALA A CA 1
ATOM 2073 C C . ALA A 1 248 ? -7.720 -22.320 13.886 1.00 39.97 248 ALA A C 1
ATOM 2075 O O . ALA A 1 248 ? -8.647 -22.749 14.569 1.00 39.97 248 ALA A O 1
ATOM 2076 N N . GLU A 1 249 ? -6.471 -22.322 14.360 1.00 37.16 249 GLU A N 1
ATOM 2077 C CA . GLU A 1 249 ? -6.115 -22.679 15.735 1.00 37.16 249 GLU A CA 1
ATOM 2078 C C . GLU A 1 249 ? -6.550 -21.630 16.775 1.00 37.16 249 GLU A C 1
ATOM 2080 O O . GLU A 1 249 ? -6.794 -21.996 17.927 1.00 37.16 249 GLU A O 1
ATOM 2085 N N . SER A 1 250 ? -6.701 -20.351 16.401 1.00 38.59 250 SER A N 1
ATOM 2086 C CA . SER A 1 250 ? -7.193 -19.296 17.305 1.00 38.59 250 SER A CA 1
ATOM 2087 C C . SER A 1 250 ? -8.723 -19.246 17.395 1.00 38.59 250 SER A C 1
ATOM 2089 O O . SER A 1 250 ? -9.267 -18.718 18.367 1.00 38.59 250 SER A O 1
ATOM 2091 N N . THR A 1 251 ? -9.421 -19.863 16.438 1.00 34.69 251 THR A N 1
ATOM 2092 C CA . THR A 1 251 ? -10.885 -19.956 16.349 1.00 34.69 251 THR A CA 1
ATOM 2093 C C . THR A 1 251 ? -11.414 -21.284 16.895 1.00 34.69 251 THR A C 1
ATOM 2095 O O . THR A 1 251 ? -12.353 -21.871 16.367 1.00 34.69 251 THR A O 1
ATOM 2098 N N . LYS A 1 252 ? -10.908 -21.748 18.045 1.00 30.72 252 LYS A N 1
ATOM 2099 C CA . LYS A 1 252 ? -11.726 -22.620 18.909 1.00 30.72 252 LYS A CA 1
ATOM 2100 C C . LYS A 1 252 ? -12.773 -21.764 19.620 1.00 30.72 252 LYS A C 1
ATOM 2102 O O . LYS A 1 252 ? -12.719 -21.550 20.828 1.00 30.72 252 LYS A O 1
ATOM 2107 N N . SER A 1 253 ? -13.709 -21.230 18.839 1.00 33.94 253 SER A N 1
ATOM 2108 C CA . SER A 1 253 ? -14.947 -20.673 19.364 1.00 33.94 253 SER A CA 1
ATOM 2109 C C . SER A 1 253 ? -15.709 -21.829 20.004 1.00 33.94 253 SER A C 1
ATOM 2111 O O . SER A 1 253 ? -16.085 -22.788 19.330 1.00 33.94 253 SER A O 1
ATOM 2113 N N . PHE A 1 254 ? -15.873 -21.784 21.326 1.00 29.39 254 PHE A N 1
ATOM 2114 C CA . PHE A 1 254 ? -16.776 -22.688 22.023 1.00 29.39 254 PHE A CA 1
ATOM 2115 C C . PHE A 1 254 ? -18.155 -22.538 21.382 1.00 29.39 254 PHE A C 1
ATOM 2117 O O . PHE A 1 254 ? -18.775 -21.478 21.465 1.00 29.39 254 PHE A O 1
ATOM 2124 N N . HIS A 1 255 ? -18.642 -23.589 20.725 1.00 32.53 255 HIS A N 1
ATOM 2125 C CA . HIS A 1 255 ? -20.014 -23.624 20.253 1.00 32.53 255 HIS A CA 1
ATOM 2126 C C . HIS A 1 255 ? -20.950 -23.447 21.461 1.00 32.53 255 HIS A C 1
ATOM 2128 O O . HIS A 1 255 ? -21.205 -24.388 22.205 1.00 32.53 255 HIS A O 1
ATOM 2134 N N . ILE A 1 256 ? -21.539 -22.258 21.619 1.00 34.00 256 ILE A N 1
ATOM 2135 C CA . ILE A 1 256 ? -22.576 -21.939 22.626 1.00 34.00 256 ILE A CA 1
ATOM 2136 C C . ILE A 1 256 ? -23.873 -22.763 22.400 1.00 34.00 256 ILE A C 1
ATOM 2138 O O . ILE A 1 256 ? -24.868 -22.610 23.105 1.00 34.00 256 ILE A O 1
ATOM 2142 N N . LYS A 1 257 ? -23.879 -23.717 21.456 1.00 34.88 257 LYS A N 1
ATOM 2143 C CA . LYS A 1 257 ? -25.002 -24.637 21.230 1.00 34.88 257 LYS A CA 1
ATOM 2144 C C . LYS A 1 257 ? -25.316 -25.535 22.436 1.00 34.88 257 LYS A C 1
ATOM 2146 O O . LYS A 1 257 ? -26.434 -26.033 22.502 1.00 34.88 257 LYS A O 1
ATOM 2151 N N . GLU A 1 258 ? -24.409 -25.704 23.401 1.00 33.88 258 GLU A N 1
ATOM 2152 C CA . GLU A 1 258 ? -24.670 -26.526 24.596 1.00 33.88 258 GLU A CA 1
ATOM 2153 C C . GLU A 1 258 ? -25.335 -25.788 25.771 1.00 33.88 258 GLU A C 1
ATOM 2155 O O . GLU A 1 258 ? -25.885 -26.447 26.650 1.00 33.88 258 GLU A O 1
ATOM 2160 N N . TRP A 1 259 ? -25.362 -24.448 25.797 1.00 29.20 259 TRP A N 1
ATOM 2161 C CA . TRP A 1 259 ? -25.858 -23.694 26.967 1.00 29.20 259 TRP A CA 1
ATOM 2162 C C . TRP A 1 259 ? -27.235 -23.037 26.795 1.00 29.20 259 TRP A C 1
ATOM 2164 O O . TRP A 1 259 ? -27.846 -22.614 27.774 1.00 29.20 259 TRP A O 1
ATOM 2174 N N . LEU A 1 260 ? -27.773 -22.988 25.573 1.00 31.70 260 LEU A N 1
ATOM 2175 C CA . LEU A 1 260 ? -29.081 -22.388 25.281 1.00 31.70 260 LEU A CA 1
ATOM 2176 C C . LEU A 1 260 ? -30.074 -23.417 24.737 1.00 31.70 260 LEU A C 1
ATOM 2178 O O . LEU A 1 260 ? -30.574 -23.288 23.624 1.00 31.70 260 LEU A O 1
ATOM 2182 N N . ASN A 1 261 ? -30.415 -24.410 25.559 1.00 29.83 261 ASN A N 1
ATOM 2183 C CA . ASN A 1 261 ? -31.581 -25.256 25.307 1.00 29.83 261 ASN A CA 1
ATOM 2184 C C . ASN A 1 261 ? -32.661 -25.088 26.396 1.00 29.83 261 ASN A C 1
ATOM 2186 O O . ASN A 1 261 ? -32.895 -26.001 27.188 1.00 29.83 261 ASN A O 1
ATOM 2190 N N . PRO A 1 262 ? -33.389 -23.956 26.447 1.00 28.73 262 PRO A N 1
ATOM 2191 C CA . PRO A 1 262 ? -34.699 -23.938 27.068 1.00 28.73 262 PRO A CA 1
ATOM 2192 C C . PRO A 1 262 ? -35.741 -24.398 26.037 1.00 28.73 262 PRO A C 1
ATOM 2194 O O . PRO A 1 262 ? -36.191 -23.636 25.190 1.00 28.73 262 PRO A O 1
ATOM 2197 N N . ILE A 1 263 ? -36.082 -25.686 26.120 1.00 32.75 263 ILE A N 1
ATOM 2198 C CA . ILE A 1 263 ? -37.412 -26.275 25.887 1.00 32.75 263 ILE A CA 1
ATOM 2199 C C . ILE A 1 263 ? -38.203 -25.675 24.704 1.00 32.75 263 ILE A C 1
ATOM 2201 O O . ILE A 1 263 ? -38.910 -24.674 24.825 1.00 32.75 263 ILE A O 1
ATOM 2205 N N . LYS A 1 264 ? -38.192 -26.391 23.572 1.00 35.84 264 LYS A N 1
ATOM 2206 C CA . LYS A 1 264 ? -39.199 -26.258 22.509 1.00 35.84 264 LYS A CA 1
ATOM 2207 C C . LYS A 1 264 ? -40.597 -26.528 23.079 1.00 35.84 264 LYS A C 1
ATOM 2209 O O . LYS A 1 264 ? -40.996 -27.680 23.207 1.00 35.84 264 LYS A O 1
ATOM 2214 N N . LEU A 1 265 ? -41.371 -25.478 23.332 1.00 30.08 265 LEU A N 1
ATOM 2215 C CA . LEU A 1 265 ? -42.832 -25.538 23.343 1.00 30.08 265 LEU A CA 1
ATOM 2216 C C . LEU A 1 265 ? -43.350 -24.371 22.505 1.00 30.08 265 LEU A C 1
ATOM 2218 O O . LEU A 1 265 ? -43.185 -23.200 22.838 1.00 30.08 265 LEU A O 1
ATOM 2222 N N . GLY A 1 266 ? -43.887 -24.726 21.340 1.00 36.50 266 GLY A N 1
ATOM 2223 C CA . GLY A 1 266 ? -44.283 -23.791 20.306 1.00 36.50 266 GLY A CA 1
ATOM 2224 C C . GLY A 1 266 ? -45.428 -22.890 20.741 1.00 36.50 266 GLY A C 1
ATOM 2225 O O . GLY A 1 266 ? -46.537 -23.359 20.942 1.00 36.50 266 GLY A O 1
ATOM 2226 N N . LEU A 1 267 ? -45.169 -21.585 20.767 1.00 28.67 267 LEU A N 1
ATOM 2227 C CA . LEU A 1 267 ? -46.150 -20.536 20.507 1.00 28.67 267 LEU A CA 1
ATOM 2228 C C . LEU A 1 267 ? -45.415 -19.394 19.799 1.00 28.67 267 LEU A C 1
ATOM 2230 O O . LEU A 1 267 ? -44.825 -18.515 20.424 1.00 28.67 267 LEU A O 1
ATOM 2234 N N . ARG A 1 268 ? -45.435 -19.426 18.462 1.00 29.72 268 ARG A N 1
ATOM 2235 C CA . ARG A 1 268 ? -44.950 -18.348 17.594 1.00 29.72 268 ARG A CA 1
ATOM 2236 C C . ARG A 1 268 ? -45.882 -17.146 17.760 1.00 29.72 268 ARG A C 1
ATOM 2238 O O . ARG A 1 268 ? -46.840 -16.979 17.009 1.00 29.72 268 ARG A O 1
ATOM 2245 N N . ARG A 1 269 ? -45.634 -16.313 18.770 1.00 27.75 269 ARG A N 1
ATOM 2246 C CA . ARG A 1 269 ? -46.259 -14.993 18.873 1.00 27.75 269 ARG A CA 1
ATOM 2247 C C . ARG A 1 269 ? -45.525 -14.079 17.894 1.00 27.75 269 ARG A C 1
ATOM 2249 O O . ARG A 1 269 ? -44.396 -13.684 18.152 1.00 27.75 269 ARG A O 1
ATOM 2256 N N . LYS A 1 270 ? -46.156 -13.778 16.754 1.00 32.47 270 LYS A N 1
ATOM 2257 C CA . LYS A 1 270 ? -45.767 -12.653 15.892 1.00 32.47 270 LYS A CA 1
ATOM 2258 C C . LYS A 1 270 ? -45.839 -11.379 16.738 1.00 32.47 270 LYS A C 1
ATOM 2260 O O . LYS A 1 270 ? -46.923 -10.844 16.956 1.00 32.47 270 LYS A O 1
ATOM 2265 N N . THR A 1 271 ? -44.706 -10.918 17.244 1.00 28.86 271 THR A N 1
ATOM 2266 C CA . THR A 1 271 ? -44.535 -9.525 17.645 1.00 28.86 271 THR A CA 1
ATOM 2267 C C . THR A 1 271 ? -44.000 -8.786 16.430 1.00 28.86 271 THR A C 1
ATOM 2269 O O . THR A 1 271 ? -42.931 -9.122 15.932 1.00 28.86 271 THR A O 1
ATOM 2272 N N . ASN A 1 272 ? -44.763 -7.814 15.929 1.00 38.00 272 ASN A N 1
ATOM 2273 C CA . ASN A 1 272 ? -44.260 -6.832 14.974 1.00 38.00 272 ASN A CA 1
ATOM 2274 C C . ASN A 1 272 ? -43.047 -6.134 15.610 1.00 38.00 272 ASN A C 1
ATOM 2276 O O . ASN A 1 272 ? -43.207 -5.362 16.553 1.00 38.00 272 ASN A O 1
ATOM 2280 N N . SER A 1 273 ? -41.851 -6.454 15.125 1.00 36.66 273 SER A N 1
ATOM 2281 C CA . SER A 1 273 ? -40.572 -5.891 15.551 1.00 36.66 273 SER A CA 1
ATOM 2282 C C . SER A 1 273 ? -40.064 -5.022 14.404 1.00 36.66 273 SER A C 1
ATOM 2284 O O . SER A 1 273 ? -39.515 -5.523 13.433 1.00 36.66 273 SER A O 1
ATOM 2286 N N . MET A 1 274 ? -40.315 -3.712 14.467 1.00 35.38 274 MET A N 1
ATOM 2287 C CA . MET A 1 274 ? -39.745 -2.737 13.523 1.00 35.38 274 MET A CA 1
ATOM 2288 C C . MET A 1 274 ? -38.329 -2.284 13.935 1.00 35.38 274 MET A C 1
ATOM 2290 O O . MET A 1 274 ? -37.892 -1.236 13.489 1.00 35.38 274 MET A O 1
ATOM 2294 N N . ASN A 1 275 ? -37.615 -3.034 14.790 1.00 40.78 275 ASN A N 1
ATOM 2295 C CA . ASN A 1 275 ? -36.320 -2.621 15.360 1.00 40.78 275 ASN A CA 1
ATOM 2296 C C . ASN A 1 275 ? -35.296 -3.770 15.500 1.00 40.78 275 ASN A C 1
ATOM 2298 O O . ASN A 1 275 ? -34.398 -3.694 16.339 1.00 40.78 275 ASN A O 1
ATOM 2302 N N . GLU A 1 276 ? -35.399 -4.843 14.714 1.00 49.81 276 GLU A N 1
ATOM 2303 C CA . GLU A 1 276 ? -34.311 -5.829 14.647 1.00 49.81 276 GLU A CA 1
ATOM 2304 C C . GLU A 1 276 ? -33.173 -5.266 13.786 1.00 49.81 276 GLU A C 1
ATOM 2306 O O . GLU A 1 276 ? -33.306 -5.102 12.576 1.00 49.81 276 GLU A O 1
ATOM 2311 N N . ARG A 1 277 ? -32.077 -4.883 14.456 1.00 55.44 277 ARG A N 1
ATOM 2312 C CA . ARG A 1 277 ? -30.827 -4.430 13.830 1.00 55.44 277 ARG A CA 1
ATOM 2313 C C . ARG A 1 277 ? -30.247 -5.589 13.014 1.00 55.44 277 ARG A C 1
ATOM 2315 O O . ARG A 1 277 ? -30.333 -6.735 13.454 1.00 55.44 277 ARG A O 1
ATOM 2322 N N . ASP A 1 278 ? -29.656 -5.288 11.861 1.00 62.66 278 ASP A N 1
ATOM 2323 C CA . ASP A 1 278 ? -29.020 -6.305 11.022 1.00 62.66 278 ASP A CA 1
ATOM 2324 C C . ASP A 1 278 ? -27.963 -7.072 11.850 1.00 62.66 278 ASP A C 1
ATOM 2326 O O . ASP A 1 278 ? -27.062 -6.429 12.410 1.00 62.66 278 ASP A O 1
ATOM 2330 N N . PRO A 1 279 ? -28.061 -8.414 11.963 1.00 62.62 279 PRO A N 1
ATOM 2331 C CA . PRO A 1 279 ? -27.150 -9.226 12.771 1.00 62.62 279 PRO A CA 1
ATOM 2332 C C . PRO A 1 279 ? -25.681 -9.117 12.342 1.00 62.62 279 PRO A C 1
ATOM 2334 O O . PRO A 1 279 ? -24.801 -9.465 13.131 1.00 62.62 279 PRO A O 1
ATOM 2337 N N . HIS A 1 280 ? -25.414 -8.619 11.133 1.00 65.31 280 HIS A N 1
ATOM 2338 C CA . HIS A 1 280 ? -24.086 -8.418 10.563 1.00 65.31 280 HIS A CA 1
ATOM 2339 C C . HIS A 1 280 ? -23.474 -7.043 10.869 1.00 65.31 280 HIS A C 1
ATOM 2341 O O . HIS A 1 280 ? -22.314 -6.799 10.541 1.00 65.31 280 HIS A O 1
ATOM 2347 N N . THR A 1 281 ? -24.215 -6.151 11.531 1.00 75.19 281 THR A N 1
ATOM 2348 C CA . THR A 1 281 ? -23.722 -4.829 11.948 1.00 75.19 281 THR A CA 1
ATOM 2349 C C . THR A 1 281 ? -23.342 -4.823 13.424 1.00 75.19 281 THR A C 1
ATOM 2351 O O . THR A 1 281 ? -24.033 -5.414 14.250 1.00 75.19 281 THR A O 1
ATOM 2354 N N . ILE A 1 282 ? -22.246 -4.147 13.778 1.00 86.19 282 ILE A N 1
ATOM 2355 C CA . ILE A 1 282 ? -21.805 -3.989 15.171 1.00 86.19 282 ILE A CA 1
ATOM 2356 C C . ILE A 1 282 ? -22.092 -2.553 15.671 1.00 86.19 282 ILE A C 1
ATOM 2358 O O . ILE A 1 282 ? -21.890 -1.604 14.909 1.00 86.19 282 ILE A O 1
ATOM 2362 N N . PRO A 1 283 ? -22.591 -2.371 16.913 1.00 90.19 283 PRO A N 1
ATOM 2363 C CA . PRO A 1 283 ? -22.738 -1.058 17.555 1.00 90.19 283 PRO A CA 1
ATOM 2364 C C . PRO A 1 283 ? -21.412 -0.287 17.698 1.00 90.19 283 PRO A C 1
ATOM 2366 O O . PRO A 1 283 ? -20.334 -0.883 17.637 1.00 90.19 283 PRO A O 1
ATOM 2369 N N . SER A 1 284 ? -21.486 1.030 17.936 1.00 94.88 284 SER A N 1
ATOM 2370 C CA . SER A 1 284 ? -20.279 1.851 18.149 1.00 94.88 284 SER A CA 1
ATOM 2371 C C . SER A 1 284 ? -19.558 1.479 19.451 1.00 94.88 284 SER A C 1
ATOM 2373 O O . SER A 1 284 ? -20.139 0.855 20.342 1.00 94.88 284 SER A O 1
ATOM 2375 N N . ALA A 1 285 ? -18.295 1.888 19.608 1.00 96.31 285 ALA A N 1
ATOM 2376 C CA . ALA A 1 285 ? -17.528 1.550 20.808 1.00 96.31 285 ALA A CA 1
ATOM 2377 C C . ALA A 1 285 ? -18.208 2.027 22.108 1.00 96.31 285 ALA A C 1
ATOM 2379 O O . ALA A 1 285 ? -18.276 1.281 23.087 1.00 96.31 285 ALA A O 1
ATOM 2380 N N . THR A 1 286 ? -18.761 3.241 22.103 1.00 96.12 286 THR A N 1
ATOM 2381 C CA . THR A 1 286 ? -19.493 3.807 23.245 1.00 96.12 286 THR A CA 1
ATOM 2382 C C . THR A 1 286 ? -20.767 3.014 23.537 1.00 96.12 286 THR A C 1
ATOM 2384 O O . THR A 1 286 ? -21.002 2.645 24.686 1.00 96.12 286 THR A O 1
ATOM 2387 N N . GLU A 1 287 ? -21.553 2.669 22.509 1.00 94.00 287 GLU A N 1
ATOM 2388 C CA . GLU A 1 287 ? -22.777 1.867 22.671 1.00 94.00 287 GLU A CA 1
ATOM 2389 C C . GLU A 1 287 ? -22.475 0.477 23.250 1.00 94.00 287 GLU A C 1
ATOM 2391 O O . GLU A 1 287 ? -23.195 -0.017 24.119 1.00 94.00 287 GLU A O 1
ATOM 2396 N N . LEU A 1 288 ? -21.391 -0.161 22.797 1.00 94.62 288 LEU A N 1
ATOM 2397 C CA . LEU A 1 288 ? -20.955 -1.455 23.322 1.00 94.62 288 LEU A CA 1
ATOM 2398 C C . LEU A 1 288 ? -20.536 -1.354 24.791 1.00 94.62 288 LEU A C 1
ATOM 2400 O O . LEU A 1 288 ? -20.908 -2.214 25.593 1.00 94.62 288 LEU A O 1
ATOM 2404 N N . GLN A 1 289 ? -19.803 -0.301 25.162 1.00 94.06 289 GLN A N 1
ATOM 2405 C CA . GLN A 1 289 ? -19.415 -0.075 26.552 1.00 94.06 289 GLN A CA 1
ATOM 2406 C C . GLN A 1 289 ? -20.639 0.141 27.452 1.00 94.06 289 GLN A C 1
ATOM 2408 O O . GLN A 1 289 ? -20.714 -0.444 28.534 1.00 94.06 289 GLN A O 1
ATOM 2413 N N . GLU A 1 290 ? -21.619 0.924 27.001 1.00 92.19 290 GLU A N 1
ATOM 2414 C CA . GLU A 1 290 ? -22.887 1.139 27.710 1.00 92.19 290 GLU A CA 1
ATOM 2415 C C . GLU A 1 290 ? -23.704 -0.156 27.843 1.00 92.19 290 GLU A C 1
ATOM 2417 O O . GLU A 1 290 ? -24.358 -0.379 28.864 1.00 92.19 290 GLU A O 1
ATOM 2422 N N . ALA A 1 291 ? -23.609 -1.054 26.860 1.00 90.12 291 ALA A N 1
ATOM 2423 C CA . ALA A 1 291 ? -24.203 -2.388 26.904 1.00 90.12 291 ALA A CA 1
ATOM 2424 C C . ALA A 1 291 ? -23.427 -3.392 27.785 1.00 90.12 291 ALA A C 1
ATOM 2426 O O . ALA A 1 291 ? -23.830 -4.554 27.879 1.00 90.12 291 ALA A O 1
ATOM 2427 N N . GLY A 1 292 ? -22.344 -2.972 28.448 1.00 91.19 292 GLY A N 1
ATOM 2428 C CA . GLY A 1 292 ? -21.569 -3.790 29.385 1.00 91.19 292 GLY A CA 1
ATOM 2429 C C . GLY A 1 292 ? -20.416 -4.579 28.760 1.00 91.19 292 GLY A C 1
ATOM 2430 O O . GLY A 1 292 ? -19.840 -5.433 29.435 1.00 91.19 292 GLY A O 1
ATOM 2431 N N . ILE A 1 293 ? -20.057 -4.313 27.502 1.00 94.75 293 ILE A N 1
ATOM 2432 C CA . ILE A 1 293 ? -18.890 -4.930 26.861 1.00 94.75 293 ILE A CA 1
ATOM 2433 C C . ILE A 1 293 ? -17.620 -4.189 27.275 1.00 94.75 293 ILE A C 1
ATOM 2435 O O . ILE A 1 293 ? -17.544 -2.961 27.262 1.00 94.75 293 ILE A O 1
ATOM 2439 N N . THR A 1 294 ? -16.592 -4.952 27.637 1.00 96.00 294 THR A N 1
ATOM 2440 C CA . THR A 1 294 ? -15.296 -4.407 28.043 1.00 96.00 294 THR A CA 1
ATOM 2441 C C . THR A 1 294 ? -14.300 -4.486 26.897 1.00 96.00 294 THR A C 1
ATOM 2443 O O . THR A 1 294 ? -14.065 -5.554 26.344 1.00 96.00 294 THR A O 1
ATOM 2446 N N . PHE A 1 295 ? -13.660 -3.366 26.579 1.00 96.69 295 PHE A N 1
ATOM 2447 C CA . PHE A 1 295 ? -12.570 -3.310 25.607 1.00 96.69 295 PHE A CA 1
ATOM 2448 C C . PHE A 1 295 ? -11.223 -3.580 26.267 1.00 96.69 295 PHE A C 1
ATOM 2450 O O . PHE A 1 295 ? -10.935 -3.045 27.345 1.00 96.69 295 PHE A O 1
ATOM 2457 N N . LYS A 1 296 ? -10.381 -4.367 25.597 1.00 95.00 296 LYS A N 1
ATOM 2458 C CA . LYS A 1 296 ? -9.025 -4.673 26.052 1.00 95.00 296 LYS A CA 1
ATOM 2459 C C . LYS A 1 296 ? -8.055 -4.751 24.874 1.00 95.00 296 LYS A C 1
ATOM 2461 O O . LYS A 1 296 ? -8.390 -5.264 23.811 1.00 95.00 296 LYS A O 1
ATOM 2466 N N . ARG A 1 297 ? -6.829 -4.273 25.082 1.00 93.44 297 ARG A N 1
ATOM 2467 C CA . ARG A 1 297 ? -5.732 -4.452 24.127 1.00 93.44 297 ARG A CA 1
ATOM 2468 C C . ARG A 1 297 ? -5.374 -5.935 24.004 1.00 93.44 297 ARG A C 1
ATOM 2470 O O . ARG A 1 297 ? -5.026 -6.571 25.001 1.00 93.44 297 ARG A O 1
ATOM 2477 N N . ASN A 1 298 ? -5.409 -6.462 22.784 1.00 87.50 298 ASN A N 1
ATOM 2478 C CA . ASN A 1 298 ? -4.819 -7.756 22.461 1.00 87.50 298 ASN A CA 1
ATOM 2479 C C . ASN A 1 298 ? -3.298 -7.584 22.288 1.00 87.50 298 ASN A C 1
ATOM 2481 O O . ASN A 1 298 ? -2.836 -6.682 21.588 1.00 87.50 298 ASN A O 1
ATOM 2485 N N . MET A 1 299 ? -2.520 -8.455 22.931 1.00 80.50 299 MET A N 1
ATOM 2486 C CA . MET A 1 299 ? -1.052 -8.484 22.840 1.00 80.50 299 MET A CA 1
ATOM 2487 C C . MET A 1 299 ? -0.544 -9.307 21.644 1.00 80.50 299 MET A C 1
ATOM 2489 O O . MET A 1 299 ? 0.664 -9.499 21.491 1.00 80.50 299 MET A O 1
ATOM 2493 N N . SER A 1 300 ? -1.455 -9.815 20.809 1.00 74.75 300 SER A N 1
ATOM 2494 C CA . SER A 1 300 ? -1.134 -10.497 19.561 1.00 74.75 300 SER A CA 1
ATOM 2495 C C . SER A 1 300 ? -0.308 -9.606 18.639 1.00 74.75 300 SER A C 1
ATOM 2497 O O . SER A 1 300 ? -0.548 -8.406 18.511 1.00 74.75 300 SER A O 1
ATOM 2499 N N . LYS A 1 301 ? 0.667 -10.219 17.964 1.00 66.50 301 LYS A N 1
ATOM 2500 C CA . LYS A 1 301 ? 1.494 -9.546 16.952 1.00 66.50 301 LYS A CA 1
ATOM 2501 C C . LYS A 1 301 ? 0.782 -9.407 15.604 1.00 66.50 301 LYS A C 1
ATOM 2503 O O . LYS A 1 301 ? 1.302 -8.737 14.717 1.00 66.50 301 LYS A O 1
ATOM 2508 N N . GLN A 1 302 ? -0.363 -10.065 15.427 1.00 75.06 302 GLN A N 1
ATOM 2509 C CA . GLN A 1 302 ? -1.180 -9.969 14.221 1.00 75.06 302 GLN A CA 1
ATOM 2510 C C . GLN A 1 302 ? -2.274 -8.925 14.439 1.00 75.06 302 GLN A C 1
ATOM 2512 O O . GLN A 1 302 ? -3.122 -9.090 15.311 1.00 75.06 302 GLN A O 1
ATOM 2517 N N . PHE A 1 303 ? -2.275 -7.863 13.632 1.00 79.12 303 PHE A N 1
ATOM 2518 C CA . PHE A 1 303 ? -3.223 -6.756 13.805 1.00 79.12 303 PHE A CA 1
ATOM 2519 C C . PHE A 1 303 ? -4.680 -7.131 13.468 1.00 79.12 303 PHE A C 1
ATOM 2521 O O . PHE A 1 303 ? -5.600 -6.433 13.883 1.00 79.12 303 PHE A O 1
ATOM 2528 N N . LEU A 1 304 ? -4.888 -8.245 12.756 1.00 86.06 304 LEU A N 1
ATOM 2529 C CA . LEU A 1 304 ? -6.205 -8.797 12.418 1.00 86.06 304 LEU A CA 1
ATOM 2530 C C . LEU A 1 304 ? -6.775 -9.725 13.512 1.00 86.06 304 LEU A C 1
ATOM 2532 O O . LEU A 1 304 ? -7.903 -10.182 13.400 1.00 86.06 304 LEU A O 1
ATOM 2536 N N . ASP A 1 305 ? -6.029 -10.034 14.577 1.00 87.31 305 ASP A N 1
ATOM 2537 C CA . ASP A 1 305 ? -6.457 -10.997 15.604 1.00 87.31 305 ASP A CA 1
ATOM 2538 C C . ASP A 1 305 ? -7.440 -10.371 16.613 1.00 87.31 305 ASP A C 1
ATOM 2540 O O . ASP A 1 305 ? -7.070 -10.036 17.739 1.00 87.31 305 ASP A O 1
ATOM 2544 N N . ILE A 1 306 ? -8.697 -10.178 16.215 1.00 90.88 306 ILE A N 1
ATOM 2545 C CA . ILE A 1 306 ? -9.765 -9.666 17.089 1.00 90.88 306 ILE A CA 1
ATOM 2546 C C . ILE A 1 306 ? -10.522 -10.835 17.723 1.00 90.88 306 ILE A C 1
ATOM 2548 O O . ILE A 1 306 ? -10.947 -11.761 17.034 1.00 90.88 306 ILE A O 1
ATOM 2552 N N . LYS A 1 307 ? -10.723 -10.787 19.045 1.00 92.19 307 LYS A N 1
ATOM 2553 C CA . LYS A 1 307 ? -11.389 -11.854 19.809 1.00 92.19 307 LYS A CA 1
ATOM 2554 C C . LYS A 1 307 ? -12.491 -11.298 20.684 1.00 92.19 307 LYS A C 1
ATOM 2556 O O . LYS A 1 307 ? -12.359 -10.220 21.251 1.00 92.19 307 LYS A O 1
ATOM 2561 N N . PHE A 1 308 ? -13.548 -12.079 20.864 1.00 93.06 308 PHE A N 1
ATOM 2562 C CA . PHE A 1 308 ? -14.592 -11.771 21.832 1.00 93.06 308 PHE A CA 1
ATOM 2563 C C . PHE A 1 308 ? -14.882 -12.980 22.713 1.00 93.06 308 PHE A C 1
ATOM 2565 O O . PHE A 1 308 ? -15.275 -14.034 22.212 1.00 93.06 308 PHE A O 1
ATOM 2572 N N . GLN A 1 309 ? -14.667 -12.838 24.022 1.00 91.75 309 GLN A N 1
ATOM 2573 C CA . GLN A 1 309 ? -14.879 -13.901 25.007 1.00 91.75 309 GLN A CA 1
ATOM 2574 C C . GLN A 1 309 ? -15.347 -13.297 26.333 1.00 91.75 309 GLN A C 1
ATOM 2576 O O . GLN A 1 309 ? -14.781 -12.315 26.804 1.00 91.75 309 GLN A O 1
ATOM 2581 N N . ASN A 1 310 ? -16.368 -13.891 26.959 1.00 88.62 310 ASN A N 1
ATOM 2582 C CA . ASN A 1 310 ? -16.859 -13.504 28.291 1.00 88.62 310 ASN A CA 1
ATOM 2583 C C . ASN A 1 310 ? -17.184 -12.001 28.442 1.00 88.62 310 ASN A C 1
ATOM 2585 O O . ASN A 1 310 ? -16.890 -11.400 29.473 1.00 88.62 310 ASN A O 1
ATOM 2589 N N . GLY A 1 311 ? -17.761 -11.377 27.408 1.00 91.19 311 GLY A N 1
ATOM 2590 C CA . GLY A 1 311 ? -18.079 -9.943 27.417 1.00 91.19 311 GLY A CA 1
ATOM 2591 C C . GLY A 1 311 ? -16.873 -9.018 27.210 1.00 91.19 311 GLY A C 1
ATOM 2592 O O . GLY A 1 311 ? -17.024 -7.799 27.294 1.00 91.19 311 GLY A O 1
ATOM 2593 N N . ILE A 1 312 ? -15.690 -9.568 26.929 1.00 95.06 312 ILE A N 1
ATOM 2594 C CA . ILE A 1 312 ? -14.465 -8.819 26.649 1.00 95.06 312 ILE A CA 1
ATOM 2595 C C . ILE A 1 312 ? -14.182 -8.876 25.149 1.00 95.06 312 ILE A C 1
ATOM 2597 O O . ILE A 1 312 ? -14.031 -9.960 24.5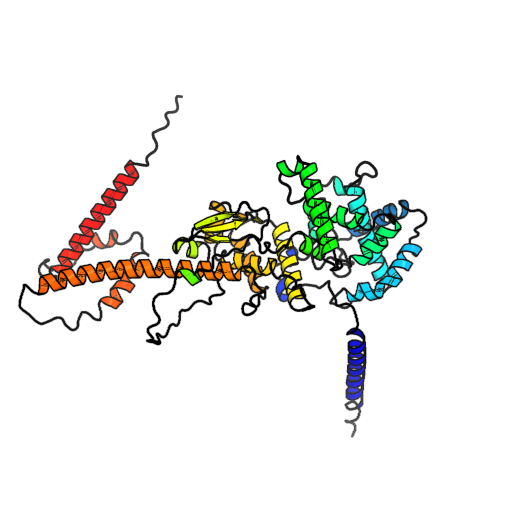85 1.00 95.06 312 ILE A O 1
ATOM 2601 N N . LEU A 1 313 ? -14.100 -7.706 24.518 1.00 96.25 313 LEU A N 1
ATOM 2602 C CA . LEU A 1 313 ? -13.674 -7.525 23.135 1.00 96.25 313 LEU A CA 1
ATOM 2603 C C . LEU A 1 313 ? -12.190 -7.135 23.122 1.00 96.25 313 LEU A C 1
ATOM 2605 O O . LEU A 1 313 ? -11.818 -6.025 23.514 1.00 96.25 313 LEU A O 1
ATOM 2609 N N . GLU A 1 314 ? -11.344 -8.075 22.709 1.00 95.00 314 GLU A N 1
ATOM 2610 C CA . GLU A 1 314 ? -9.899 -7.902 22.599 1.00 95.00 314 GLU A CA 1
ATOM 2611 C C . GLU A 1 314 ? -9.521 -7.488 21.172 1.00 95.00 314 GLU A C 1
ATOM 2613 O O . GLU A 1 314 ? -9.744 -8.240 20.222 1.00 95.00 314 GLU A O 1
ATOM 2618 N N . ILE A 1 315 ? -8.934 -6.298 21.023 1.00 93.81 315 ILE A N 1
ATOM 2619 C CA . ILE A 1 315 ? -8.527 -5.727 19.729 1.00 93.81 315 ILE A CA 1
ATOM 2620 C C . ILE A 1 315 ? -7.018 -5.440 19.768 1.00 93.81 315 ILE A C 1
ATOM 2622 O O . ILE A 1 315 ? -6.549 -4.848 20.748 1.00 93.81 315 ILE A O 1
ATOM 2626 N N . PRO A 1 316 ? -6.233 -5.854 18.755 1.00 90.81 316 PRO A N 1
ATOM 2627 C CA . PRO A 1 316 ? -4.810 -5.533 18.682 1.00 90.81 316 PRO A CA 1
ATOM 2628 C C . PRO A 1 316 ? -4.551 -4.027 18.666 1.00 90.81 316 PRO A C 1
ATOM 2630 O O . PRO A 1 316 ? -5.330 -3.257 18.108 1.00 90.81 316 PRO A O 1
ATOM 2633 N N . PHE A 1 317 ? -3.433 -3.616 19.265 1.00 89.81 317 PHE A N 1
ATOM 2634 C CA . PHE A 1 317 ? -3.013 -2.218 19.226 1.00 89.81 317 PHE A CA 1
ATOM 2635 C C . PHE A 1 317 ? -2.675 -1.782 17.800 1.00 89.81 317 PHE A C 1
ATOM 2637 O O . PHE A 1 317 ? -1.910 -2.464 17.113 1.00 89.81 317 PHE A O 1
ATOM 2644 N N . VAL A 1 318 ? -3.190 -0.627 17.387 1.00 88.00 318 VAL A N 1
ATOM 2645 C CA . VAL A 1 318 ? -2.847 -0.011 16.108 1.00 88.00 318 VAL A CA 1
ATOM 2646 C C . VAL A 1 318 ? -2.616 1.488 16.270 1.00 88.00 318 VAL A C 1
ATOM 2648 O O . VAL A 1 318 ? -3.431 2.220 16.829 1.00 88.00 318 VAL A O 1
ATOM 2651 N N . THR A 1 319 ? -1.491 1.948 15.742 1.00 88.94 319 THR A N 1
ATOM 2652 C CA . THR A 1 319 ? -1.219 3.370 15.547 1.00 88.94 319 THR A CA 1
ATOM 2653 C C . THR A 1 319 ? -1.755 3.777 14.178 1.00 88.94 319 THR A C 1
ATOM 2655 O O . THR A 1 319 ? -1.547 3.048 13.210 1.00 88.94 319 THR A O 1
ATOM 2658 N N . ILE A 1 320 ? -2.431 4.919 14.062 1.00 90.00 320 ILE A N 1
ATOM 2659 C CA . ILE A 1 320 ? -2.927 5.458 12.790 1.00 90.00 320 ILE A CA 1
ATOM 2660 C C . ILE A 1 320 ? -2.251 6.798 12.511 1.00 90.00 320 ILE A C 1
ATOM 2662 O O . ILE A 1 320 ? -2.416 7.759 13.254 1.00 90.00 320 ILE A O 1
ATOM 2666 N N . GLU A 1 321 ? -1.512 6.838 11.407 1.00 88.94 321 GLU A N 1
ATOM 2667 C CA . GLU A 1 321 ? -0.810 8.000 10.855 1.00 88.94 321 GLU A CA 1
ATOM 2668 C C . GLU A 1 321 ? -1.042 8.053 9.333 1.00 88.94 321 GLU A C 1
ATOM 2670 O O . GLU A 1 321 ? -1.590 7.108 8.756 1.00 88.94 321 GLU A O 1
ATOM 2675 N N . ASP A 1 322 ? -0.620 9.125 8.662 1.00 87.25 322 ASP A N 1
ATOM 2676 C CA . ASP A 1 322 ? -0.899 9.363 7.235 1.00 87.25 322 ASP A CA 1
ATOM 2677 C C . ASP A 1 322 ? -0.473 8.226 6.298 1.00 87.25 322 ASP A C 1
ATOM 2679 O O . ASP A 1 322 ? -1.244 7.805 5.432 1.00 87.25 322 ASP A O 1
ATOM 2683 N N . THR A 1 323 ? 0.728 7.686 6.493 1.00 87.12 323 THR A N 1
ATOM 2684 C CA . THR A 1 323 ? 1.262 6.559 5.708 1.00 87.12 323 THR A CA 1
ATOM 2685 C C . THR A 1 323 ? 0.415 5.300 5.902 1.00 87.12 323 THR A C 1
ATOM 2687 O O . THR A 1 323 ? 0.087 4.610 4.937 1.00 87.12 323 THR A O 1
ATOM 2690 N N . ARG A 1 324 ? -0.029 5.017 7.134 1.00 87.88 324 ARG A N 1
ATOM 2691 C CA . ARG A 1 324 ? -0.919 3.885 7.425 1.00 87.88 324 ARG A CA 1
ATOM 2692 C C . ARG A 1 324 ? -2.324 4.089 6.872 1.00 87.88 324 ARG A C 1
ATOM 2694 O O . ARG A 1 324 ? -2.909 3.110 6.414 1.00 87.88 324 ARG A O 1
ATOM 2701 N N . ARG A 1 325 ? -2.851 5.321 6.852 1.00 91.50 325 ARG A N 1
ATOM 2702 C CA . ARG A 1 325 ? -4.124 5.631 6.174 1.00 91.50 325 ARG A CA 1
ATOM 2703 C C . ARG A 1 325 ? -4.041 5.311 4.687 1.00 91.50 325 ARG A C 1
ATOM 2705 O O . ARG A 1 325 ? -4.889 4.584 4.173 1.00 91.50 325 ARG A O 1
ATOM 2712 N N . SER A 1 326 ? -2.998 5.814 4.025 1.00 92.94 326 SER A N 1
ATOM 2713 C CA . SER A 1 326 ? -2.736 5.549 2.608 1.00 92.94 326 SER A CA 1
ATOM 2714 C C . SER A 1 326 ? -2.608 4.048 2.350 1.00 92.94 326 SER A C 1
ATOM 2716 O O . SER A 1 326 ? -3.330 3.497 1.519 1.00 92.94 326 SER A O 1
ATOM 2718 N N . ARG A 1 327 ? -1.786 3.348 3.134 1.00 91.38 327 ARG A N 1
ATOM 2719 C CA . ARG A 1 327 ? -1.591 1.903 2.996 1.00 91.38 327 ARG A CA 1
ATOM 2720 C C . ARG A 1 327 ? -2.871 1.096 3.194 1.00 91.38 327 ARG A C 1
ATOM 2722 O O . ARG A 1 327 ? -3.155 0.224 2.378 1.00 91.38 327 ARG A O 1
ATOM 2729 N N . LEU A 1 328 ? -3.630 1.370 4.259 1.00 91.44 328 LEU A N 1
ATOM 2730 C CA . LEU A 1 328 ? -4.893 0.681 4.535 1.00 91.44 328 LEU A CA 1
ATOM 2731 C C . LEU A 1 328 ? -5.838 0.825 3.344 1.00 91.44 328 LEU A C 1
ATOM 2733 O O . LEU A 1 328 ? -6.380 -0.164 2.867 1.00 91.44 328 LEU A O 1
ATOM 2737 N N . LEU A 1 329 ? -5.987 2.045 2.832 1.00 91.88 329 LEU A N 1
ATOM 2738 C CA . LEU A 1 329 ? -6.918 2.344 1.755 1.00 91.88 329 LEU A CA 1
ATOM 2739 C C . LEU A 1 329 ? -6.499 1.712 0.415 1.00 91.88 329 LEU A C 1
ATOM 2741 O O . LEU A 1 329 ? -7.347 1.177 -0.298 1.00 91.88 329 LEU A O 1
ATOM 2745 N N . ASN A 1 330 ? -5.200 1.698 0.098 1.00 93.69 330 ASN A N 1
ATOM 2746 C CA . ASN A 1 330 ? -4.675 1.030 -1.100 1.00 93.69 330 ASN A CA 1
ATOM 2747 C C . ASN A 1 330 ? -4.826 -0.497 -1.026 1.00 93.69 330 ASN A C 1
ATOM 2749 O O . ASN A 1 330 ? -5.193 -1.124 -2.018 1.00 93.69 330 ASN A O 1
ATOM 2753 N N . LEU A 1 331 ? -4.598 -1.102 0.144 1.00 91.69 331 LEU A N 1
ATOM 2754 C CA . LEU A 1 331 ? -4.788 -2.541 0.339 1.00 91.69 331 LEU A CA 1
ATOM 2755 C C . LEU A 1 331 ? -6.270 -2.943 0.338 1.00 91.69 331 LEU A C 1
ATOM 2757 O O . LEU A 1 331 ? -6.611 -3.961 -0.255 1.00 91.69 331 LEU A O 1
ATOM 2761 N N . VAL A 1 332 ? -7.155 -2.150 0.954 1.00 90.12 332 VAL A N 1
ATOM 2762 C CA . VAL A 1 332 ? -8.609 -2.367 0.864 1.00 90.12 332 VAL A CA 1
ATOM 2763 C C . VAL A 1 332 ? -9.052 -2.257 -0.590 1.00 90.12 332 VAL A C 1
ATOM 2765 O O . VAL A 1 332 ? -9.730 -3.150 -1.080 1.00 90.12 332 VAL A O 1
ATOM 2768 N N . SER A 1 333 ? -8.601 -1.235 -1.322 1.00 90.19 333 SER A N 1
ATOM 2769 C CA . SER A 1 333 ? -8.906 -1.094 -2.753 1.00 90.19 333 SER A CA 1
ATOM 2770 C C . SER A 1 333 ? -8.445 -2.317 -3.551 1.00 90.19 333 SER A C 1
ATOM 2772 O O . SER A 1 333 ? -9.205 -2.842 -4.362 1.00 90.19 333 SER A O 1
ATOM 2774 N N . PHE A 1 334 ? -7.235 -2.816 -3.276 1.00 89.50 334 PHE A N 1
ATOM 2775 C CA . PHE A 1 334 ? -6.708 -4.049 -3.863 1.00 89.50 334 PHE A CA 1
ATOM 2776 C C . PHE A 1 334 ? -7.588 -5.276 -3.561 1.00 89.50 334 PHE A C 1
ATOM 2778 O O . PHE A 1 334 ? -7.864 -6.059 -4.471 1.00 89.50 334 PHE A O 1
ATOM 2785 N N . GLU A 1 335 ? -8.059 -5.447 -2.323 1.00 87.69 335 GLU A N 1
ATOM 2786 C CA . GLU A 1 335 ? -8.990 -6.529 -1.967 1.00 87.69 335 GLU A CA 1
ATOM 2787 C C . GLU A 1 335 ? -10.341 -6.387 -2.674 1.00 87.69 335 GLU A C 1
ATOM 2789 O O . GLU A 1 335 ? -10.831 -7.367 -3.225 1.00 87.69 335 GLU A O 1
ATOM 2794 N N . GLN A 1 336 ? -10.917 -5.181 -2.716 1.00 84.56 336 GLN A N 1
ATOM 2795 C CA . GLN A 1 336 ? -12.213 -4.905 -3.352 1.00 84.56 336 GLN A CA 1
ATOM 2796 C C . GLN A 1 336 ? -12.247 -5.317 -4.822 1.00 84.56 336 GLN A C 1
ATOM 2798 O O . GLN A 1 336 ? -13.236 -5.858 -5.313 1.00 84.56 336 GLN A O 1
ATOM 2803 N N . TYR A 1 337 ? -11.149 -5.085 -5.529 1.00 79.50 337 TYR A N 1
ATOM 2804 C CA . TYR A 1 337 ? -11.038 -5.459 -6.927 1.00 79.50 337 TYR A CA 1
ATOM 2805 C C . TYR A 1 337 ? -10.806 -6.965 -7.118 1.00 79.50 337 TYR A C 1
ATOM 2807 O O . TYR A 1 337 ? -11.429 -7.585 -7.982 1.00 79.50 337 TYR A O 1
ATOM 2815 N N . ASN A 1 338 ? -9.964 -7.585 -6.285 1.00 72.25 338 ASN A N 1
ATOM 2816 C CA . ASN A 1 338 ? -9.700 -9.022 -6.382 1.00 72.25 338 ASN A CA 1
ATOM 2817 C C . ASN A 1 338 ? -10.841 -9.896 -5.837 1.00 72.25 338 ASN A C 1
ATOM 2819 O O . ASN A 1 338 ? -10.922 -11.061 -6.215 1.00 72.25 338 ASN A O 1
ATOM 2823 N N . ALA A 1 339 ? -11.751 -9.356 -5.021 1.00 59.44 339 ALA A N 1
ATOM 2824 C CA . ALA A 1 339 ? -12.889 -10.079 -4.445 1.00 59.44 339 ALA A CA 1
ATOM 2825 C C . ALA A 1 339 ? -13.808 -10.727 -5.497 1.00 59.44 339 ALA A C 1
ATOM 2827 O O . ALA A 1 339 ? -14.348 -11.806 -5.276 1.00 59.44 339 ALA A O 1
ATOM 2828 N N . ASN A 1 340 ? -13.944 -10.099 -6.669 1.00 50.50 340 ASN A N 1
ATOM 2829 C CA . ASN A 1 340 ? -14.772 -10.605 -7.770 1.00 50.50 340 ASN A CA 1
ATOM 2830 C C . ASN A 1 340 ? -13.978 -11.426 -8.792 1.00 50.50 340 ASN A C 1
ATOM 2832 O O . ASN A 1 340 ? -14.541 -12.061 -9.688 1.00 50.50 340 ASN A O 1
ATOM 2836 N N . ILE A 1 341 ? -12.651 -11.399 -8.691 1.00 49.50 341 ILE A N 1
ATOM 2837 C CA . ILE A 1 341 ? -11.762 -11.931 -9.706 1.00 49.50 341 ILE A CA 1
ATOM 2838 C C . ILE A 1 341 ? -11.141 -13.174 -9.127 1.00 49.50 341 ILE A C 1
ATOM 2840 O O . ILE A 1 341 ? -10.057 -13.160 -8.551 1.00 49.50 341 ILE A O 1
ATOM 2844 N N . SER A 1 342 ? -11.838 -14.267 -9.423 1.00 40.53 342 SER A N 1
ATOM 2845 C CA . SER A 1 342 ? -11.470 -15.653 -9.179 1.00 40.53 342 SER A CA 1
ATOM 2846 C C . SER A 1 342 ? -12.078 -16.212 -7.879 1.00 40.53 342 SER A C 1
ATOM 2848 O O . SER A 1 342 ? -11.568 -16.008 -6.785 1.00 40.53 342 SER A O 1
ATOM 2850 N N . LYS A 1 343 ? -13.089 -17.073 -8.045 1.00 45.09 343 LYS A N 1
ATOM 2851 C CA . LYS A 1 343 ? -13.127 -18.366 -7.352 1.00 45.09 343 LYS A CA 1
ATOM 2852 C C . LYS A 1 343 ? -12.313 -19.370 -8.191 1.00 45.09 343 LYS A C 1
ATOM 2854 O O . LYS A 1 343 ? -12.922 -20.080 -8.992 1.00 45.09 343 LYS A O 1
ATOM 2859 N N . PRO A 1 344 ? -10.969 -19.448 -8.114 1.00 36.00 344 PRO A N 1
ATOM 2860 C CA . PRO A 1 344 ? -10.261 -20.644 -8.513 1.00 36.00 344 PRO A CA 1
ATOM 2861 C C . PRO A 1 344 ? -10.080 -21.479 -7.237 1.00 36.00 344 PRO A C 1
ATOM 2863 O O . PRO A 1 344 ? -9.528 -21.025 -6.241 1.00 36.00 344 PRO A O 1
ATOM 2866 N N . CYS A 1 345 ? -10.629 -22.683 -7.247 1.00 35.53 345 CYS A N 1
ATOM 2867 C CA . CYS A 1 345 ? -10.307 -23.790 -6.350 1.00 35.53 345 CYS A CA 1
ATOM 2868 C C . CYS A 1 345 ? -9.302 -23.462 -5.208 1.00 35.53 345 CYS A C 1
ATOM 2870 O O . CYS A 1 345 ? -8.093 -23.434 -5.425 1.00 35.53 345 CYS A O 1
ATOM 2872 N N . ASN A 1 346 ? -9.828 -23.279 -3.990 1.00 35.44 346 ASN A N 1
ATOM 2873 C CA . ASN A 1 346 ? -9.135 -23.381 -2.692 1.00 35.44 346 ASN A CA 1
ATOM 2874 C C . ASN A 1 346 ? -8.323 -22.189 -2.142 1.00 35.44 346 ASN A C 1
ATOM 2876 O O . ASN A 1 346 ? -7.661 -22.362 -1.120 1.00 35.44 346 ASN A O 1
ATOM 2880 N N . ALA A 1 347 ? -8.418 -20.979 -2.698 1.00 44.12 347 ALA A N 1
ATOM 2881 C CA . ALA A 1 347 ? -7.976 -19.775 -1.982 1.00 44.12 347 ALA A CA 1
ATOM 2882 C C . ALA A 1 347 ? -8.800 -18.551 -2.407 1.00 44.12 347 ALA A C 1
ATOM 2884 O O . ALA A 1 347 ? -8.472 -17.890 -3.390 1.00 44.12 347 ALA A O 1
ATOM 2885 N N . ASN A 1 348 ? -9.875 -18.242 -1.673 1.00 45.53 348 ASN A N 1
ATOM 2886 C CA . ASN A 1 348 ? -10.505 -16.924 -1.772 1.00 45.53 348 ASN A CA 1
ATOM 2887 C C . ASN A 1 348 ? -9.433 -15.864 -1.452 1.00 45.53 348 ASN A C 1
ATOM 2889 O O . ASN A 1 348 ? -8.769 -16.001 -0.416 1.00 45.53 348 ASN A O 1
ATOM 2893 N N . PRO A 1 349 ? -9.232 -14.817 -2.281 1.00 54.00 349 PRO A N 1
ATOM 2894 C CA . PRO A 1 349 ? -8.471 -13.656 -1.846 1.00 54.00 349 PRO A CA 1
ATOM 2895 C C . PRO A 1 349 ? -9.183 -13.109 -0.613 1.00 54.00 349 PRO A C 1
ATOM 2897 O O . PRO A 1 349 ? -10.309 -12.622 -0.685 1.00 54.00 349 PRO A O 1
ATOM 2900 N N . SER A 1 350 ? -8.572 -13.306 0.550 1.00 67.38 350 SER A N 1
ATOM 2901 C CA . SER A 1 350 ? -9.258 -13.071 1.807 1.00 67.38 350 SER A CA 1
ATOM 2902 C C . SER A 1 350 ? -9.568 -11.584 1.933 1.00 67.38 350 SER A C 1
ATOM 2904 O O . SER A 1 350 ? -8.632 -10.787 1.990 1.00 67.38 350 SER A O 1
ATOM 2906 N N . MET A 1 351 ? -10.845 -11.209 2.032 1.00 81.06 351 MET A N 1
ATOM 2907 C CA . MET A 1 351 ? -11.283 -9.829 2.299 1.00 81.06 351 MET A CA 1
ATOM 2908 C C . MET A 1 351 ? -11.046 -9.437 3.766 1.00 81.06 351 MET A C 1
ATOM 2910 O O . MET A 1 351 ? -11.861 -8.766 4.404 1.00 81.06 351 MET A O 1
ATOM 2914 N N . ASN A 1 352 ? -9.949 -9.923 4.348 1.00 85.69 352 ASN A N 1
ATOM 2915 C CA . ASN A 1 352 ? -9.659 -9.800 5.766 1.00 85.69 352 ASN A CA 1
ATOM 2916 C C . ASN A 1 352 ? -9.387 -8.347 6.131 1.00 85.69 352 ASN A C 1
ATOM 2918 O O . ASN A 1 352 ? -9.877 -7.873 7.156 1.00 85.69 352 ASN A O 1
ATOM 2922 N N . LEU A 1 353 ? -8.635 -7.613 5.310 1.00 88.19 353 LEU A N 1
ATOM 2923 C CA . LEU A 1 353 ? -8.366 -6.219 5.625 1.00 88.19 353 LEU A CA 1
ATOM 2924 C C . LEU A 1 353 ? -9.619 -5.363 5.481 1.00 88.19 353 LEU A C 1
ATOM 2926 O O . LEU A 1 353 ? -9.864 -4.503 6.321 1.00 88.19 353 LEU A O 1
ATOM 2930 N N . THR A 1 354 ? -10.431 -5.629 4.463 1.00 88.88 354 THR A N 1
ATOM 2931 C CA . THR A 1 354 ? -11.730 -4.988 4.260 1.00 88.88 354 THR A CA 1
ATOM 2932 C C . THR A 1 354 ? -12.641 -5.260 5.454 1.00 88.88 354 THR A C 1
ATOM 2934 O O . THR A 1 354 ? -13.178 -4.326 6.044 1.00 88.88 354 THR A O 1
ATOM 2937 N N . SER A 1 355 ? -12.753 -6.522 5.876 1.00 88.50 355 SER A N 1
ATOM 2938 C CA . SER A 1 355 ? -13.536 -6.935 7.048 1.00 88.50 355 SER A CA 1
ATOM 2939 C C . SER A 1 355 ? -13.091 -6.204 8.311 1.00 88.50 355 SER A C 1
ATOM 2941 O O . SER A 1 355 ? -13.916 -5.666 9.049 1.00 88.50 355 SER A O 1
ATOM 2943 N N . TYR A 1 356 ? -11.777 -6.123 8.532 1.00 90.38 356 TYR A N 1
ATOM 2944 C CA . TYR A 1 356 ? -11.193 -5.349 9.623 1.00 90.38 356 TYR A CA 1
ATOM 2945 C C . TYR A 1 356 ? -11.535 -3.860 9.518 1.00 90.38 356 TYR A C 1
ATOM 2947 O O . TYR A 1 356 ? -11.981 -3.261 10.492 1.00 90.38 356 TYR A O 1
ATOM 2955 N N . ALA A 1 357 ? -11.362 -3.253 8.345 1.00 91.19 357 ALA A N 1
ATOM 2956 C CA . ALA A 1 357 ? -11.592 -1.830 8.151 1.00 91.19 357 ALA A CA 1
ATOM 2957 C C . ALA A 1 357 ? -13.065 -1.448 8.367 1.00 91.19 357 ALA A C 1
ATOM 2959 O O . ALA A 1 357 ? -13.342 -0.466 9.057 1.00 91.19 357 ALA A O 1
ATOM 2960 N N . CYS A 1 358 ? -14.001 -2.253 7.858 1.00 89.50 358 CYS A N 1
ATOM 2961 C CA . CYS A 1 358 ? -15.434 -2.089 8.101 1.00 89.50 358 CYS A CA 1
ATOM 2962 C C . CYS A 1 358 ? -15.789 -2.289 9.581 1.00 89.50 358 CYS A C 1
ATOM 2964 O O . CYS A 1 358 ? -16.572 -1.514 10.127 1.00 89.50 358 CYS A O 1
ATOM 2966 N N . PHE A 1 359 ? -15.187 -3.275 10.256 1.00 91.56 359 PHE A N 1
ATOM 2967 C CA . PHE A 1 359 ? -15.372 -3.480 11.695 1.00 91.56 359 PHE A CA 1
ATOM 2968 C C . PHE A 1 359 ? -14.899 -2.266 12.507 1.00 91.56 359 PHE A C 1
ATOM 2970 O O . PHE A 1 359 ? -15.644 -1.742 13.334 1.00 91.56 359 PHE A O 1
ATOM 2977 N N . MET A 1 360 ? -13.696 -1.757 12.229 1.00 92.81 360 MET A N 1
ATOM 2978 C CA . MET A 1 360 ? -13.167 -0.560 12.889 1.00 92.81 360 MET A CA 1
ATOM 2979 C C . MET A 1 360 ? -14.020 0.680 12.585 1.00 92.81 360 MET A C 1
ATOM 2981 O O . MET A 1 360 ? -14.325 1.456 13.491 1.00 92.81 360 MET A O 1
ATOM 2985 N N . GLY A 1 361 ? -14.484 0.849 11.344 1.00 91.38 361 GLY A N 1
ATOM 2986 C CA . GLY A 1 361 ? -15.381 1.946 10.972 1.00 91.38 361 GLY A CA 1
ATOM 2987 C C . GLY A 1 361 ? -16.790 1.842 11.552 1.00 91.38 361 GLY A C 1
ATOM 2988 O O . GLY A 1 361 ? -17.482 2.854 11.694 1.00 91.38 361 GLY A O 1
ATOM 2989 N N . ALA A 1 362 ? -17.230 0.650 11.949 1.00 91.12 362 ALA A N 1
ATOM 2990 C CA . ALA A 1 362 ? -18.444 0.487 12.735 1.00 91.12 362 ALA A CA 1
ATOM 2991 C C . ALA A 1 362 ? -18.243 0.932 14.194 1.00 91.12 362 ALA A C 1
ATOM 2993 O O . ALA A 1 362 ? -19.122 1.594 14.743 1.00 91.12 362 ALA A O 1
ATOM 2994 N N . LEU A 1 363 ? -17.069 0.667 14.784 1.00 94.19 363 LEU A N 1
ATOM 2995 C CA . LEU A 1 363 ? -16.731 1.120 16.138 1.00 94.19 363 LEU A CA 1
ATOM 2996 C C . LEU A 1 363 ? -16.562 2.647 16.234 1.00 94.19 363 LEU A C 1
ATOM 2998 O O . LEU A 1 363 ? -16.975 3.230 17.237 1.00 94.19 363 LEU A O 1
ATOM 3002 N N . PHE A 1 364 ? -15.999 3.300 15.211 1.00 93.06 364 PHE A N 1
ATOM 3003 C CA . PHE A 1 364 ? -15.733 4.746 15.186 1.00 93.06 364 PHE A CA 1
ATOM 3004 C C . PHE A 1 364 ? -16.878 5.572 14.582 1.00 93.06 364 PHE A C 1
ATOM 3006 O O . PHE A 1 364 ? -16.780 6.047 13.450 1.00 93.06 364 PHE A O 1
ATOM 3013 N N . LYS A 1 365 ? -17.961 5.805 15.332 1.00 91.75 365 LYS A N 1
ATOM 3014 C CA . LYS A 1 365 ? -19.057 6.690 14.878 1.00 91.75 365 LYS A CA 1
ATOM 3015 C C . LYS A 1 365 ? -18.912 8.137 15.327 1.00 91.75 365 LYS A C 1
ATOM 3017 O O . LYS A 1 365 ? -19.507 9.029 14.726 1.00 91.75 365 LYS A O 1
ATOM 3022 N N . SER A 1 366 ? -18.106 8.387 16.348 1.00 96.19 366 SER A N 1
ATOM 3023 C CA . SER A 1 366 ? -17.890 9.703 16.932 1.00 96.19 366 SER A CA 1
ATOM 3024 C C . SER A 1 366 ? -16.484 9.830 17.516 1.00 96.19 366 SER A C 1
ATOM 3026 O O . SER A 1 366 ? -15.821 8.836 17.817 1.00 96.19 366 SER A O 1
ATOM 3028 N N . ALA A 1 367 ? -16.039 11.065 17.756 1.00 97.19 367 ALA A N 1
ATOM 3029 C CA . ALA A 1 367 ? -14.765 11.321 18.427 1.00 97.19 367 ALA A CA 1
ATOM 3030 C C . ALA A 1 367 ? -14.694 10.706 19.837 1.00 97.19 367 ALA A C 1
ATOM 3032 O O . ALA A 1 367 ? -13.607 10.370 20.300 1.00 97.19 367 ALA A O 1
ATOM 3033 N N . LYS A 1 368 ? -15.844 10.500 20.499 1.00 97.56 368 LYS A N 1
ATOM 3034 C CA . LYS A 1 368 ? -15.925 9.811 21.797 1.00 97.56 368 LYS A CA 1
ATOM 3035 C C . LYS A 1 368 ? -15.537 8.340 21.690 1.00 97.56 368 LYS A C 1
ATOM 3037 O O . LYS A 1 368 ? -14.840 7.847 22.570 1.00 97.56 368 LYS A O 1
ATOM 3042 N N . ASP A 1 369 ? -15.939 7.669 20.609 1.00 97.50 369 ASP A N 1
ATOM 3043 C CA . ASP A 1 369 ? -15.561 6.275 20.368 1.00 97.50 369 ASP A CA 1
ATOM 3044 C C . ASP A 1 369 ? -14.042 6.146 20.190 1.00 97.50 369 ASP A C 1
ATOM 3046 O O . ASP A 1 369 ? -13.426 5.231 20.735 1.00 97.50 369 ASP A O 1
ATOM 3050 N N . VAL A 1 370 ? -13.428 7.100 19.479 1.00 97.25 370 VAL A N 1
ATOM 3051 C CA . VAL A 1 370 ? -11.968 7.164 19.327 1.00 97.25 370 VAL A CA 1
ATOM 3052 C C . VAL A 1 370 ? -11.299 7.382 20.680 1.00 97.25 370 VAL A C 1
ATOM 3054 O O . VAL A 1 370 ? -10.427 6.601 21.048 1.00 97.25 370 VAL A O 1
ATOM 3057 N N . THR A 1 371 ? -11.733 8.386 21.449 1.00 97.81 371 THR A N 1
ATOM 3058 C CA . THR A 1 371 ? -11.187 8.663 22.786 1.00 97.81 371 THR A CA 1
ATOM 3059 C C . THR A 1 371 ? -11.260 7.434 23.687 1.00 97.81 371 THR A C 1
ATOM 3061 O O . THR A 1 371 ? -10.260 7.078 24.307 1.00 97.81 371 THR A O 1
ATOM 3064 N N . LEU A 1 372 ? -12.397 6.733 23.703 1.00 97.81 372 LEU A N 1
ATOM 3065 C CA . LEU A 1 372 ? -12.574 5.512 24.483 1.00 97.81 372 LEU A CA 1
ATOM 3066 C C . LEU A 1 372 ? -11.543 4.436 24.109 1.00 97.81 372 LEU A C 1
ATOM 3068 O O . LEU A 1 372 ? -10.902 3.861 24.989 1.00 97.81 372 LEU A O 1
ATOM 3072 N N . LEU A 1 373 ? -11.368 4.139 22.819 1.00 96.81 373 LEU A N 1
ATOM 3073 C CA . LEU A 1 373 ? -10.420 3.104 22.391 1.00 96.81 373 LEU A CA 1
ATOM 3074 C C . LEU A 1 373 ? -8.953 3.530 22.585 1.00 96.81 373 LEU A C 1
ATOM 3076 O O . LEU A 1 373 ? -8.106 2.674 22.862 1.00 96.81 373 LEU A O 1
ATOM 3080 N N . THR A 1 374 ? -8.660 4.831 22.534 1.00 96.19 374 THR A N 1
ATOM 3081 C CA . THR A 1 374 ? -7.352 5.395 22.901 1.00 96.19 374 THR A CA 1
ATOM 3082 C C . THR A 1 374 ? -7.066 5.223 24.394 1.00 96.19 374 THR A C 1
ATOM 3084 O O . THR A 1 374 ? -6.007 4.719 24.761 1.00 96.19 374 THR A O 1
ATOM 3087 N N . GLU A 1 375 ? -8.023 5.532 25.276 1.00 96.38 375 GLU A N 1
ATOM 3088 C CA . GLU A 1 375 ? -7.892 5.326 26.731 1.00 96.38 375 GLU A CA 1
ATOM 3089 C C . GLU A 1 375 ? -7.682 3.850 27.104 1.00 96.38 375 GLU A C 1
ATOM 3091 O O . GLU A 1 375 ? -7.032 3.531 28.101 1.00 96.38 375 GLU A O 1
ATOM 3096 N N . LYS A 1 376 ? -8.211 2.927 26.294 1.00 95.75 376 LYS A N 1
ATOM 3097 C CA . LYS A 1 376 ? -8.003 1.478 26.448 1.00 95.75 376 LYS A CA 1
ATOM 3098 C C . LYS A 1 376 ? -6.677 0.983 25.868 1.00 95.75 376 LYS A C 1
ATOM 3100 O O . LYS A 1 376 ? -6.398 -0.214 25.951 1.00 95.75 376 LYS A O 1
ATOM 3105 N N . GLY A 1 377 ? -5.867 1.875 25.296 1.00 93.00 377 GLY A N 1
ATOM 3106 C CA . GLY A 1 377 ? -4.585 1.545 24.681 1.00 93.00 377 GLY A CA 1
ATOM 3107 C C . GLY A 1 377 ? -4.723 0.625 23.468 1.00 93.00 377 GLY A C 1
ATOM 3108 O O . GLY A 1 377 ? -3.810 -0.155 23.200 1.00 93.00 377 GLY A O 1
ATOM 3109 N N . ILE A 1 378 ? -5.871 0.665 22.782 1.00 94.31 378 ILE A N 1
ATOM 3110 C CA . ILE A 1 378 ? -6.130 -0.083 21.542 1.00 94.31 378 ILE A CA 1
ATOM 3111 C C . ILE A 1 378 ? -5.709 0.757 20.335 1.00 94.31 378 ILE A C 1
ATOM 3113 O O . ILE A 1 378 ? -5.201 0.212 19.361 1.00 94.31 378 ILE A O 1
ATOM 3117 N N . ILE A 1 379 ? -5.884 2.077 20.408 1.00 92.69 379 ILE A N 1
ATOM 3118 C CA . ILE A 1 379 ? -5.592 2.999 19.310 1.00 92.69 379 ILE A CA 1
ATOM 3119 C C . ILE A 1 379 ? -4.603 4.059 19.760 1.00 92.69 379 ILE A C 1
ATOM 3121 O O . ILE A 1 379 ? -4.725 4.611 20.849 1.00 92.69 379 ILE A O 1
ATOM 3125 N N . GLU A 1 380 ? -3.663 4.381 18.883 1.00 92.88 380 GLU A N 1
ATOM 3126 C CA . GLU A 1 380 ? -2.890 5.615 18.948 1.00 92.88 380 GLU A CA 1
ATOM 3127 C C . GLU A 1 380 ? -3.211 6.448 17.704 1.00 92.88 380 GLU A C 1
ATOM 3129 O O . GLU A 1 380 ? -2.845 6.090 16.585 1.00 92.88 380 GLU A O 1
ATOM 3134 N N . ASN A 1 381 ? -3.960 7.535 17.889 1.00 93.88 381 ASN A N 1
ATOM 3135 C CA . ASN A 1 381 ? -4.319 8.447 16.808 1.00 93.88 381 ASN A CA 1
ATOM 3136 C C . ASN A 1 381 ? -3.235 9.525 16.664 1.00 93.88 381 ASN A C 1
ATOM 3138 O O . ASN A 1 381 ? -3.139 10.400 17.521 1.00 93.88 381 ASN A O 1
ATOM 3142 N N . LEU A 1 382 ? -2.443 9.466 15.590 1.00 93.19 382 LEU A N 1
ATOM 3143 C CA . LEU A 1 382 ? -1.419 10.467 15.257 1.00 93.19 382 LEU A CA 1
ATOM 3144 C C . LEU A 1 382 ? -1.898 11.476 14.200 1.00 93.19 382 LEU A C 1
ATOM 3146 O O . LEU A 1 382 ? -1.091 12.205 13.626 1.00 93.19 382 LEU A O 1
ATOM 3150 N N . LEU A 1 383 ? -3.203 11.509 13.916 1.00 93.00 383 LEU A N 1
ATOM 3151 C CA . LEU A 1 383 ? -3.816 12.528 13.065 1.00 93.00 383 LEU A CA 1
ATOM 3152 C C . LEU A 1 383 ? -4.060 13.823 13.848 1.00 93.00 383 LEU A C 1
ATOM 3154 O O . LEU A 1 383 ? -3.946 13.861 15.074 1.00 93.00 383 LEU A O 1
ATOM 3158 N N . ALA A 1 384 ? -4.447 14.890 13.145 1.00 92.62 384 ALA A N 1
ATOM 3159 C CA . ALA A 1 384 ? -4.663 16.188 13.777 1.00 92.62 384 ALA A CA 1
ATOM 3160 C C . ALA A 1 384 ? -5.842 16.172 14.767 1.00 92.62 384 ALA A C 1
ATOM 3162 O O . ALA A 1 384 ? -5.826 16.900 15.760 1.00 92.62 384 ALA A O 1
ATOM 3163 N N . THR A 1 385 ? -6.874 15.364 14.494 1.00 96.19 385 THR A N 1
ATOM 3164 C CA . THR A 1 385 ? -8.093 15.279 15.316 1.00 96.19 385 THR A CA 1
ATOM 3165 C C . THR A 1 385 ? -8.683 13.866 15.339 1.00 96.19 385 THR A C 1
ATOM 3167 O O . THR A 1 385 ? -8.406 13.033 14.471 1.00 96.19 385 THR A O 1
ATOM 3170 N N . ASN A 1 386 ? -9.543 13.583 16.323 1.00 96.88 386 ASN A N 1
ATOM 3171 C CA . ASN A 1 386 ? -10.316 12.335 16.360 1.00 96.88 386 ASN A CA 1
ATOM 3172 C C . ASN A 1 386 ? -11.406 12.319 15.278 1.00 96.88 386 ASN A C 1
ATOM 3174 O O . ASN A 1 386 ? -11.720 11.266 14.727 1.00 96.88 386 ASN A O 1
ATOM 3178 N N . GLU A 1 387 ? -11.959 13.482 14.938 1.00 96.69 387 GLU A N 1
ATOM 3179 C CA . GLU A 1 387 ? -12.941 13.669 13.872 1.00 96.69 387 GLU A CA 1
ATOM 3180 C C . GLU A 1 387 ? -12.374 13.289 12.500 1.00 96.69 387 GLU A C 1
ATOM 3182 O O . GLU A 1 387 ? -13.078 12.693 11.681 1.00 96.69 387 GLU A O 1
ATOM 3187 N N . GLU A 1 388 ? -11.096 13.578 12.256 1.00 94.81 388 GLU A N 1
ATOM 3188 C CA . GLU A 1 388 ? -10.403 13.165 11.037 1.00 94.81 388 GLU A CA 1
ATOM 3189 C C . GLU A 1 388 ? -10.316 11.635 10.928 1.00 94.81 388 GLU A C 1
ATOM 3191 O O . GLU A 1 388 ? -10.588 11.075 9.863 1.00 94.81 388 GLU A O 1
ATOM 3196 N N . LEU A 1 389 ? -10.016 10.944 12.034 1.00 94.38 389 LEU A N 1
ATOM 3197 C CA . LEU A 1 389 ? -9.967 9.481 12.071 1.00 94.38 389 LEU A CA 1
ATOM 3198 C C . LEU A 1 389 ? -11.344 8.854 11.805 1.00 94.38 389 LEU A C 1
ATOM 3200 O O . LEU A 1 389 ? -11.458 7.919 11.010 1.00 94.38 389 LEU A O 1
ATOM 3204 N N . VAL A 1 390 ? -12.392 9.396 12.432 1.00 95.31 390 VAL A N 1
ATOM 3205 C CA . VAL A 1 390 ? -13.788 8.981 12.203 1.00 95.31 390 VAL A CA 1
ATOM 3206 C C . VAL A 1 390 ? -14.169 9.174 10.736 1.00 95.31 390 VAL A C 1
ATOM 3208 O O . VAL A 1 390 ? -14.706 8.265 10.107 1.00 95.31 390 VAL A O 1
ATOM 3211 N N . SER A 1 391 ? -13.855 10.340 10.168 1.00 92.94 391 SER A N 1
ATOM 3212 C CA . SER A 1 391 ? -14.153 10.661 8.767 1.00 92.94 391 SER A CA 1
ATOM 3213 C C . SER A 1 391 ? -13.441 9.709 7.807 1.00 92.94 391 SER A C 1
ATOM 3215 O O . SER A 1 391 ? -14.054 9.214 6.861 1.00 92.94 391 SER A O 1
ATOM 3217 N N . PHE A 1 392 ? -12.175 9.391 8.087 1.00 92.12 392 PHE A N 1
ATOM 3218 C CA . PHE A 1 392 ? -11.399 8.429 7.314 1.00 92.12 392 PHE A CA 1
ATOM 3219 C C . PHE A 1 392 ? -12.030 7.029 7.329 1.00 92.12 392 PHE A C 1
ATOM 3221 O O . PHE A 1 392 ? -12.285 6.465 6.267 1.00 92.12 392 PHE A O 1
ATOM 3228 N N . PHE A 1 393 ? -12.347 6.468 8.499 1.00 91.75 393 PHE A N 1
ATOM 3229 C CA . PHE A 1 393 ? -12.939 5.127 8.569 1.00 91.75 393 PHE A CA 1
ATOM 3230 C C . PHE A 1 393 ? -14.374 5.064 8.027 1.00 91.75 393 PHE A C 1
ATOM 3232 O O . PHE A 1 393 ? -14.760 4.051 7.436 1.00 91.75 393 PHE A O 1
ATOM 3239 N N . ASN A 1 394 ? -15.152 6.143 8.158 1.00 88.62 394 ASN A N 1
ATOM 3240 C CA . ASN A 1 394 ? -16.443 6.263 7.482 1.00 88.62 394 ASN A CA 1
ATOM 3241 C C . ASN A 1 394 ? -16.270 6.203 5.959 1.00 88.62 394 ASN A C 1
ATOM 3243 O O . ASN A 1 394 ? -16.996 5.461 5.301 1.00 88.62 394 ASN A O 1
ATOM 3247 N N . TRP A 1 395 ? -15.273 6.904 5.407 1.00 86.19 395 TRP A N 1
ATOM 3248 C CA . TRP A 1 395 ? -14.957 6.845 3.978 1.00 86.19 395 TRP A CA 1
ATOM 3249 C C . TRP A 1 395 ? -14.561 5.439 3.524 1.00 86.19 395 TRP A C 1
ATOM 3251 O O . TRP A 1 395 ? -15.112 4.932 2.547 1.00 86.19 395 TRP A O 1
ATOM 3261 N N . VAL A 1 396 ? -13.645 4.790 4.253 1.00 86.56 396 VAL A N 1
ATOM 3262 C CA . VAL A 1 396 ? -13.208 3.416 3.956 1.00 86.56 396 VAL A CA 1
ATOM 3263 C C . VAL A 1 396 ? -14.409 2.471 3.939 1.00 86.56 396 VAL A C 1
ATOM 3265 O O . VAL A 1 396 ? -14.565 1.702 2.996 1.00 86.56 396 VAL A O 1
ATOM 3268 N N . THR A 1 397 ? -15.296 2.577 4.932 1.00 83.81 397 THR A N 1
ATOM 3269 C CA . THR A 1 397 ? -16.500 1.737 5.027 1.00 83.81 397 THR A CA 1
ATOM 3270 C C . THR A 1 397 ? -17.477 2.007 3.882 1.00 83.81 397 THR A C 1
ATOM 3272 O O . THR A 1 397 ? -18.024 1.064 3.326 1.00 83.81 397 THR A O 1
ATOM 3275 N N . MET A 1 398 ? -17.678 3.271 3.491 1.00 81.12 398 MET A N 1
ATOM 3276 C CA . MET A 1 398 ? -18.557 3.634 2.369 1.00 81.12 398 MET A CA 1
ATOM 3277 C C . MET A 1 398 ? -18.070 3.097 1.021 1.00 81.12 398 MET A C 1
ATOM 3279 O O . MET A 1 398 ? -18.886 2.813 0.150 1.00 81.12 398 MET A O 1
ATOM 3283 N N . CYS A 1 399 ? -16.755 2.983 0.841 1.00 75.69 399 CYS A N 1
ATOM 3284 C CA . CYS A 1 399 ? -16.151 2.542 -0.416 1.00 75.69 399 CYS A CA 1
ATOM 3285 C C . CYS A 1 399 ? -15.835 1.038 -0.437 1.00 75.69 399 CYS A C 1
ATOM 3287 O O . CYS A 1 399 ? -15.216 0.564 -1.387 1.00 75.69 399 CYS A O 1
ATOM 3289 N N . SER A 1 400 ? -16.226 0.305 0.608 1.00 84.38 400 SER A N 1
ATOM 3290 C CA . SER A 1 400 ? -15.974 -1.126 0.754 1.00 84.38 400 SER A CA 1
ATOM 3291 C C . SER A 1 400 ? -17.263 -1.922 0.590 1.00 84.38 400 SER A C 1
ATOM 3293 O O . SER A 1 400 ? -18.260 -1.655 1.258 1.00 84.38 400 SER A O 1
ATOM 3295 N N . TYR A 1 401 ? -17.225 -2.940 -0.259 1.00 81.31 401 TYR A N 1
ATOM 3296 C CA . TYR A 1 401 ? -18.238 -3.978 -0.351 1.00 81.31 401 TYR A CA 1
ATOM 3297 C C . TYR A 1 401 ? -17.785 -5.209 0.442 1.00 81.31 401 TYR A C 1
ATOM 3299 O O . TYR A 1 401 ? -16.644 -5.659 0.319 1.00 81.31 401 TYR A O 1
ATOM 3307 N N . LEU A 1 402 ? -18.684 -5.740 1.266 1.00 76.31 402 LEU A N 1
ATOM 3308 C CA . LEU A 1 402 ? -18.546 -7.026 1.942 1.00 76.31 402 LEU A CA 1
ATOM 3309 C C . LEU A 1 402 ? -19.845 -7.792 1.722 1.00 76.31 402 LEU A C 1
ATOM 3311 O O . LEU A 1 402 ? -20.920 -7.288 2.054 1.00 76.31 402 LEU A O 1
ATOM 3315 N N . ASP A 1 403 ? -19.740 -8.994 1.166 1.00 72.31 403 ASP A N 1
ATOM 3316 C CA . ASP A 1 403 ? -20.877 -9.899 1.070 1.00 72.31 403 ASP A CA 1
ATOM 3317 C C . ASP A 1 403 ? -21.131 -10.516 2.452 1.00 72.31 403 ASP A C 1
ATOM 3319 O O . ASP A 1 403 ? -20.405 -11.394 2.911 1.00 72.31 403 ASP A O 1
ATOM 3323 N N . TYR A 1 404 ? -22.137 -10.007 3.161 1.00 68.19 404 TYR A N 1
ATOM 3324 C CA . TYR A 1 404 ? -22.503 -10.516 4.484 1.00 68.19 404 TYR A CA 1
ATOM 3325 C C . TYR A 1 404 ? -23.252 -11.859 4.424 1.00 68.19 404 TYR A C 1
ATOM 3327 O O . TYR A 1 404 ? -23.352 -12.551 5.448 1.00 68.19 404 TYR A O 1
ATOM 3335 N N . GLU A 1 405 ? -23.756 -12.243 3.246 1.00 66.38 405 GLU A N 1
ATOM 3336 C CA . GLU A 1 405 ? -24.421 -13.525 3.026 1.00 66.38 405 GLU A CA 1
ATOM 3337 C C . GLU A 1 405 ? -23.399 -14.657 2.870 1.00 66.38 405 GLU A C 1
ATOM 3339 O O . GLU A 1 405 ? -23.628 -15.752 3.397 1.00 66.38 405 GLU A O 1
ATOM 3344 N N . ASP A 1 406 ? -22.245 -14.386 2.250 1.00 68.81 406 ASP A N 1
ATOM 3345 C CA . ASP A 1 406 ? -21.137 -15.338 2.150 1.00 68.81 406 ASP A CA 1
ATOM 3346 C C . ASP A 1 406 ? -20.486 -15.581 3.535 1.00 68.81 406 ASP A C 1
ATOM 3348 O O . ASP A 1 406 ? -19.882 -14.682 4.132 1.00 68.81 406 ASP A O 1
ATOM 3352 N N . PRO A 1 407 ? -20.582 -16.804 4.100 1.00 61.38 407 PRO A N 1
ATOM 3353 C CA . PRO A 1 407 ? -19.985 -17.130 5.391 1.00 61.38 407 PRO A CA 1
ATOM 3354 C C . PRO A 1 407 ? -18.462 -16.999 5.438 1.00 61.38 407 PRO A C 1
ATOM 3356 O O . PRO A 1 407 ? -17.927 -16.849 6.535 1.00 61.38 407 PRO A O 1
ATOM 3359 N N . GLU A 1 408 ? -17.781 -17.060 4.294 1.00 66.88 408 GLU A N 1
ATOM 3360 C CA . GLU A 1 408 ? -16.320 -17.005 4.198 1.00 66.88 408 GLU A CA 1
ATOM 3361 C C . GLU A 1 408 ? -15.792 -15.605 3.847 1.00 66.88 408 GLU A C 1
ATOM 3363 O O . GLU A 1 408 ? -14.589 -15.362 3.955 1.00 66.88 408 GLU A O 1
ATOM 3368 N N . ALA A 1 409 ? -16.665 -14.664 3.474 1.00 68.69 409 ALA A N 1
ATOM 3369 C CA . ALA A 1 409 ? -16.256 -13.323 3.051 1.00 68.69 409 ALA A CA 1
ATOM 3370 C C . ALA A 1 409 ? -15.828 -12.409 4.211 1.00 68.69 409 ALA A C 1
ATOM 3372 O O . ALA A 1 409 ? -15.080 -11.456 3.997 1.00 68.69 409 ALA A O 1
ATOM 3373 N N . ASN A 1 410 ? -16.267 -12.693 5.444 1.00 79.62 410 ASN A N 1
ATOM 3374 C CA . ASN A 1 410 ? -15.944 -11.886 6.620 1.00 79.62 410 ASN A CA 1
ATOM 3375 C C . ASN A 1 410 ? -15.466 -12.741 7.799 1.00 79.62 410 ASN A C 1
ATOM 3377 O O . ASN A 1 410 ? -16.268 -13.309 8.541 1.00 79.62 410 ASN A O 1
ATOM 3381 N N . TYR A 1 411 ? -14.154 -12.752 8.039 1.00 85.06 411 TYR A N 1
ATOM 3382 C CA . TYR A 1 411 ? -13.552 -13.508 9.146 1.00 85.06 411 TYR A CA 1
ATOM 3383 C C . TYR A 1 411 ? -13.985 -13.023 10.547 1.00 85.06 411 TYR A C 1
ATOM 3385 O O . TYR A 1 411 ? -13.837 -13.754 11.525 1.00 85.06 411 TYR A O 1
ATOM 3393 N N . LEU A 1 412 ? -14.539 -11.808 10.667 1.00 87.12 412 LEU A N 1
ATOM 3394 C CA . LEU A 1 412 ? -15.067 -11.251 11.920 1.00 87.12 412 LEU A CA 1
ATOM 3395 C C . LEU A 1 412 ? -16.555 -11.546 12.131 1.00 87.12 412 LEU A C 1
ATOM 3397 O O . LEU A 1 412 ? -17.114 -11.121 13.143 1.00 87.12 412 LEU A O 1
ATOM 3401 N N . LYS A 1 413 ? -17.204 -12.285 11.223 1.00 84.69 413 LYS A N 1
ATOM 3402 C CA . LYS A 1 413 ? -18.631 -12.630 11.312 1.00 84.69 413 LYS A CA 1
ATOM 3403 C C . LYS A 1 413 ? -19.008 -13.198 12.681 1.00 84.69 413 LYS A C 1
ATOM 3405 O O . LYS A 1 413 ? -19.938 -12.701 13.314 1.00 84.69 413 LYS A O 1
ATOM 3410 N N . ASP A 1 414 ? -18.253 -14.178 13.172 1.00 85.94 414 ASP A N 1
ATOM 3411 C CA . ASP A 1 414 ? -18.522 -14.808 14.470 1.00 85.94 414 ASP A CA 1
ATOM 3412 C C . ASP A 1 414 ? -18.323 -13.841 15.642 1.00 85.94 414 ASP A C 1
ATOM 3414 O O . ASP A 1 414 ? -19.096 -13.855 16.602 1.00 85.94 414 ASP A O 1
ATOM 3418 N N . VAL A 1 415 ? -17.317 -12.964 15.565 1.00 89.56 415 VAL A N 1
ATOM 3419 C CA . VAL A 1 415 ? -17.085 -11.924 16.578 1.00 89.56 415 VAL A CA 1
ATOM 3420 C C . VAL A 1 415 ? -18.294 -10.993 16.652 1.00 89.56 415 VAL A C 1
ATOM 3422 O O . VAL A 1 415 ? -18.817 -10.768 17.743 1.00 89.56 415 VAL A O 1
ATOM 3425 N N . VAL A 1 416 ? -18.781 -10.507 15.506 1.00 88.19 416 VAL A N 1
ATOM 3426 C CA . VAL A 1 416 ? -19.941 -9.604 15.429 1.00 88.19 416 VAL A CA 1
ATOM 3427 C C . VAL A 1 416 ? -21.203 -10.273 15.982 1.00 88.19 416 VAL A C 1
ATOM 3429 O O . VAL A 1 416 ? -21.876 -9.698 16.840 1.00 88.19 416 VAL A O 1
ATOM 3432 N N . ILE A 1 417 ? -21.490 -11.514 15.574 1.00 85.75 417 ILE A N 1
ATOM 3433 C CA . ILE A 1 417 ? -22.658 -12.273 16.054 1.00 85.75 417 ILE A CA 1
ATOM 3434 C C . ILE A 1 417 ? -22.609 -12.461 17.579 1.00 85.75 417 ILE A C 1
ATOM 3436 O O . ILE A 1 417 ? -23.611 -12.247 18.273 1.00 85.75 417 ILE A O 1
ATOM 3440 N N . ASN A 1 418 ? -21.448 -12.834 18.124 1.00 87.94 418 ASN A N 1
ATOM 3441 C CA . ASN A 1 418 ? -21.290 -13.083 19.558 1.00 87.94 418 ASN A CA 1
ATOM 3442 C C . ASN A 1 418 ? -21.386 -11.795 20.392 1.00 87.94 418 ASN A C 1
ATOM 3444 O O . ASN A 1 418 ? -21.992 -11.797 21.471 1.00 87.94 418 ASN A O 1
ATOM 3448 N N . VAL A 1 419 ? -20.838 -10.688 19.879 1.00 88.62 419 VAL A N 1
ATOM 3449 C CA . VAL A 1 419 ? -20.961 -9.355 20.483 1.00 88.62 419 VAL A CA 1
ATOM 3450 C C . VAL A 1 419 ? -22.429 -8.929 20.552 1.00 88.62 419 VAL A C 1
ATOM 3452 O O . VAL A 1 419 ? -22.915 -8.582 21.631 1.00 88.62 419 VAL A O 1
ATOM 3455 N N . ASN A 1 420 ? -23.159 -9.030 19.440 1.00 86.25 420 ASN A N 1
ATOM 3456 C CA . ASN A 1 420 ? -24.576 -8.657 19.355 1.00 86.25 420 ASN A CA 1
ATOM 3457 C C . ASN A 1 420 ? -25.472 -9.516 20.262 1.00 86.25 420 ASN A C 1
ATOM 3459 O O . ASN A 1 420 ? -26.415 -9.030 20.897 1.00 86.25 420 ASN A O 1
ATOM 3463 N N . SER A 1 421 ? -25.150 -10.803 20.380 1.00 84.44 421 SER A N 1
ATOM 3464 C CA . SER A 1 421 ? -25.855 -11.714 21.286 1.00 84.44 421 SER A CA 1
ATOM 3465 C C . SER A 1 421 ? -25.637 -11.334 22.755 1.00 84.44 421 SER A C 1
ATOM 3467 O O . SER A 1 421 ? -26.549 -11.439 23.568 1.00 84.44 421 SE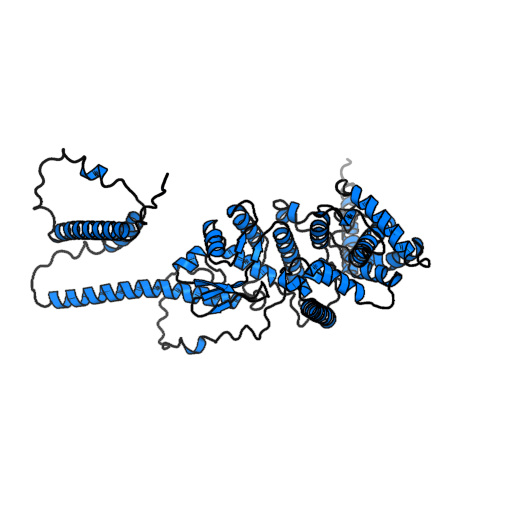R A O 1
ATOM 3469 N N . SER A 1 422 ? -24.450 -10.839 23.110 1.00 80.56 422 SER A N 1
ATOM 3470 C CA . SER A 1 422 ? -24.125 -10.456 24.490 1.00 80.56 422 SER A CA 1
ATOM 3471 C C . SER A 1 422 ? -24.689 -9.081 24.880 1.00 80.56 422 SER A C 1
ATOM 3473 O O . SER A 1 422 ? -25.154 -8.905 26.007 1.00 80.56 422 SER A O 1
ATOM 3475 N N . SER A 1 423 ? -24.711 -8.118 23.953 1.00 72.19 423 SER A N 1
ATOM 3476 C CA . SER A 1 423 ? -25.258 -6.768 24.179 1.00 72.19 423 SER A CA 1
ATOM 3477 C C . SER A 1 423 ? -26.796 -6.731 24.240 1.00 72.19 423 SER A C 1
ATOM 3479 O O . SER A 1 423 ? -27.386 -5.891 24.924 1.00 72.19 423 SER A O 1
ATOM 3481 N N . SER A 1 424 ? -27.481 -7.673 23.585 1.00 64.19 424 SER A N 1
ATOM 3482 C CA . SER A 1 424 ? -28.943 -7.832 23.691 1.00 64.19 424 SER A CA 1
ATOM 3483 C C . SER A 1 424 ? -29.387 -8.499 25.006 1.00 64.19 424 SER A C 1
ATOM 3485 O O . SER A 1 424 ? -30.453 -8.193 25.555 1.00 64.19 424 SER A O 1
ATOM 3487 N N . VAL A 1 425 ? -28.560 -9.375 25.584 1.00 52.88 425 VAL A N 1
ATOM 3488 C CA . VAL A 1 425 ? -28.846 -10.016 26.880 1.00 52.88 425 VAL A CA 1
ATOM 3489 C C . VAL A 1 425 ? -28.702 -9.030 28.048 1.00 52.88 425 VAL A C 1
ATOM 3491 O O . VAL A 1 425 ? -29.504 -9.065 28.985 1.00 52.88 425 VAL A O 1
ATOM 3494 N N . SER A 1 426 ? -27.753 -8.090 27.997 1.00 42.84 426 SER A N 1
ATOM 3495 C CA . SER A 1 426 ? -27.582 -7.099 29.071 1.00 42.84 426 SER A CA 1
ATOM 3496 C C . SER A 1 426 ? -28.791 -6.160 29.191 1.00 42.84 426 SER A C 1
ATOM 3498 O O . SER A 1 426 ? -29.316 -5.971 30.293 1.00 42.84 426 SER A O 1
ATOM 3500 N N . THR A 1 427 ? -29.331 -5.678 28.068 1.00 36.69 427 THR A N 1
ATOM 3501 C CA . THR A 1 427 ? -30.532 -4.820 28.036 1.00 36.69 427 THR A CA 1
ATOM 3502 C C . THR A 1 427 ? -31.803 -5.554 28.484 1.00 36.69 427 THR A C 1
ATOM 3504 O O . THR A 1 427 ? -32.608 -5.006 29.246 1.00 36.69 427 THR A O 1
ATOM 3507 N N . SER A 1 428 ? -31.971 -6.823 28.098 1.00 33.34 428 SER A N 1
ATOM 3508 C CA . SER A 1 428 ? -33.112 -7.645 28.531 1.00 33.34 428 SER A CA 1
ATOM 3509 C C . SER A 1 428 ? -33.037 -8.056 30.010 1.00 33.34 428 SER A C 1
ATOM 3511 O O . SER A 1 428 ? -34.074 -8.098 30.678 1.00 33.34 428 SER A O 1
ATOM 3513 N N . SER A 1 429 ? -31.841 -8.273 30.569 1.00 31.22 429 SER A N 1
ATOM 3514 C CA . SER A 1 429 ? -31.657 -8.586 31.996 1.00 31.22 429 SER A CA 1
ATOM 3515 C C . SER A 1 429 ? -31.942 -7.391 32.919 1.00 31.22 429 SER A C 1
ATOM 3517 O O . SER A 1 429 ? -32.551 -7.567 33.979 1.00 31.22 429 SER A O 1
ATOM 3519 N N . LEU A 1 430 ? -31.607 -6.166 32.494 1.00 31.72 430 LEU A N 1
ATOM 3520 C CA . LEU A 1 430 ? -31.986 -4.915 33.165 1.00 31.72 430 LEU A CA 1
ATOM 3521 C C . LEU A 1 430 ? -33.505 -4.694 33.125 1.00 31.72 430 LEU A C 1
ATOM 3523 O O . LEU A 1 430 ? -34.106 -4.290 34.123 1.00 31.72 430 LEU A O 1
ATOM 3527 N N . CYS A 1 431 ? -34.149 -5.032 32.005 1.00 31.50 431 CYS A N 1
ATOM 3528 C CA . CYS A 1 431 ? -35.604 -4.964 31.884 1.00 31.50 431 CYS A CA 1
ATOM 3529 C C . CYS A 1 431 ? -36.297 -6.032 32.752 1.00 31.50 431 CYS A C 1
ATOM 3531 O O . CYS A 1 431 ? -37.256 -5.727 33.462 1.00 31.50 431 CYS A O 1
ATOM 3533 N N . CYS A 1 432 ? -35.770 -7.263 32.783 1.00 29.39 432 CYS A N 1
ATOM 3534 C CA . CYS A 1 432 ? -36.290 -8.349 33.616 1.00 29.39 432 CYS A CA 1
ATOM 3535 C C . CYS A 1 432 ? -36.120 -8.066 35.108 1.00 29.39 432 CYS A C 1
ATOM 3537 O O . CYS A 1 432 ? -37.060 -8.273 35.867 1.00 29.39 432 CYS A O 1
ATOM 3539 N N . SER A 1 433 ? -34.970 -7.559 35.553 1.00 29.70 433 SER A N 1
ATOM 3540 C CA . SER A 1 433 ? -34.748 -7.230 36.969 1.00 29.70 433 SER A CA 1
ATOM 3541 C C . SER A 1 433 ? -35.656 -6.090 37.446 1.00 29.70 433 SER A C 1
ATOM 3543 O O . SER A 1 433 ? -36.224 -6.188 38.537 1.00 29.70 433 SER A O 1
ATOM 3545 N N . HIS A 1 434 ? -35.925 -5.084 36.605 1.00 32.25 434 HIS A N 1
ATOM 3546 C CA . HIS A 1 434 ? -36.977 -4.094 36.872 1.00 32.25 434 HIS A CA 1
ATOM 3547 C C . HIS A 1 434 ? -38.376 -4.730 36.912 1.00 32.25 434 HIS A C 1
ATOM 3549 O O . HIS A 1 434 ? -39.169 -4.412 37.798 1.00 32.25 434 HIS A O 1
ATOM 3555 N N . PHE A 1 435 ? -38.678 -5.666 36.008 1.00 31.16 435 PHE A N 1
ATOM 3556 C CA . PHE A 1 435 ? -39.969 -6.357 35.970 1.00 31.16 435 PHE A CA 1
ATOM 3557 C C . PHE A 1 435 ? -40.187 -7.271 37.187 1.00 31.16 435 PHE A C 1
ATOM 3559 O O . PHE A 1 435 ? -41.282 -7.284 37.738 1.00 31.16 435 PHE A O 1
ATOM 3566 N N . TYR A 1 436 ? -39.157 -7.976 37.667 1.00 30.77 436 TYR A N 1
ATOM 3567 C CA . TYR A 1 436 ? -39.218 -8.815 38.871 1.00 30.77 436 TYR A CA 1
ATOM 3568 C C . TYR A 1 436 ? -39.318 -7.984 40.156 1.00 30.77 436 TYR A C 1
ATOM 3570 O O . TYR A 1 436 ? -40.057 -8.362 41.067 1.00 30.77 436 TYR A O 1
ATOM 3578 N N . LEU A 1 437 ? -38.658 -6.822 40.223 1.00 32.97 437 LEU A N 1
ATOM 3579 C CA . LEU A 1 437 ? -38.832 -5.864 41.322 1.00 32.97 437 LEU A CA 1
ATOM 3580 C C . LEU A 1 437 ? -40.254 -5.272 41.336 1.00 32.97 437 LEU A C 1
ATOM 3582 O O . LEU A 1 437 ? -40.876 -5.193 42.398 1.00 32.97 437 LEU A O 1
ATOM 3586 N N . PHE A 1 438 ? -40.815 -4.939 40.168 1.00 32.00 438 PHE A N 1
ATOM 3587 C CA . PHE A 1 438 ? -42.197 -4.458 40.043 1.00 32.00 438 PHE A CA 1
ATOM 3588 C C . PHE A 1 438 ? -43.252 -5.555 40.267 1.00 32.00 438 PHE A C 1
ATOM 3590 O O . PHE A 1 438 ? -44.303 -5.275 40.850 1.00 32.00 438 PHE A O 1
ATOM 3597 N N . ASP A 1 439 ? -43.001 -6.802 39.863 1.00 32.16 439 ASP A N 1
ATOM 3598 C CA . ASP A 1 439 ? -43.908 -7.934 40.099 1.00 32.16 439 ASP A CA 1
ATOM 3599 C C . ASP A 1 439 ? -43.869 -8.389 41.569 1.00 32.16 439 ASP A C 1
ATOM 3601 O O . ASP A 1 439 ? -44.908 -8.694 42.160 1.00 32.16 439 ASP A O 1
ATOM 3605 N N . GLY A 1 440 ? -42.698 -8.319 42.213 1.00 34.56 440 GLY A N 1
ATOM 3606 C CA . GLY A 1 440 ? -42.539 -8.494 43.659 1.00 34.56 440 GLY A CA 1
ATOM 3607 C C . GLY A 1 440 ? -43.272 -7.419 44.471 1.00 34.56 440 GLY A C 1
ATOM 3608 O O . GLY A 1 440 ? -43.946 -7.738 45.456 1.00 34.56 440 GLY A O 1
ATOM 3609 N N . ALA A 1 441 ? -43.227 -6.159 44.023 1.00 36.03 441 ALA A N 1
ATOM 3610 C CA . ALA A 1 441 ? -44.006 -5.065 44.607 1.00 36.03 441 ALA A CA 1
ATOM 3611 C C . ALA A 1 441 ? -45.521 -5.244 44.376 1.00 36.03 441 ALA A C 1
ATOM 3613 O O . ALA A 1 441 ? -46.304 -5.117 45.318 1.00 36.03 441 ALA A O 1
ATOM 3614 N N . ARG A 1 442 ? -45.952 -5.656 43.172 1.00 35.12 442 ARG A N 1
ATOM 3615 C CA . ARG A 1 442 ? -47.363 -5.965 42.858 1.00 35.12 442 ARG A CA 1
ATOM 3616 C C . ARG A 1 442 ? -47.922 -7.138 43.660 1.00 35.12 442 ARG A C 1
ATOM 3618 O O . ARG A 1 442 ? -49.094 -7.099 44.036 1.00 35.12 442 ARG A O 1
ATOM 3625 N N . LYS A 1 443 ? -47.126 -8.178 43.922 1.00 39.06 443 LYS A N 1
ATOM 3626 C CA . LYS A 1 443 ? -47.536 -9.324 44.750 1.00 39.06 443 LYS A CA 1
ATOM 3627 C C . LYS A 1 443 ? -47.655 -8.941 46.228 1.00 39.06 443 LYS A C 1
ATOM 3629 O O . LYS A 1 443 ? -48.635 -9.333 46.858 1.00 39.06 443 LYS A O 1
ATOM 3634 N N . LYS A 1 444 ? -46.756 -8.097 46.752 1.00 38.53 444 LYS A N 1
ATOM 3635 C CA . LYS A 1 444 ? -46.875 -7.522 48.109 1.00 38.53 444 LYS A CA 1
ATOM 3636 C C . LYS A 1 444 ? -48.073 -6.574 48.254 1.00 38.53 444 LYS A C 1
ATOM 3638 O O . LYS A 1 444 ? -48.739 -6.586 49.285 1.00 38.53 444 LYS A O 1
ATOM 3643 N N . GLU A 1 445 ? -48.407 -5.815 47.214 1.00 37.78 445 GLU A N 1
ATOM 3644 C CA . GLU A 1 445 ? -49.574 -4.922 47.205 1.00 37.78 445 GLU A CA 1
ATOM 3645 C C . GLU A 1 445 ? -50.906 -5.683 47.062 1.00 37.78 445 GLU A C 1
ATOM 3647 O O . GLU A 1 445 ? -51.892 -5.342 47.713 1.00 37.78 445 GLU A O 1
ATOM 3652 N N . LYS A 1 446 ? -50.942 -6.769 46.275 1.00 40.72 446 LYS A N 1
ATOM 3653 C CA . LYS A 1 446 ? -52.101 -7.679 46.200 1.00 40.72 446 LYS A CA 1
ATOM 3654 C C . LYS A 1 446 ? -52.315 -8.484 47.485 1.00 40.72 446 LYS A C 1
ATOM 3656 O O . LYS A 1 446 ? -53.464 -8.772 47.803 1.00 40.72 446 LYS A O 1
ATOM 3661 N N . ALA A 1 447 ? -51.251 -8.815 48.221 1.00 41.53 447 ALA A N 1
ATOM 3662 C CA . ALA A 1 447 ? -51.360 -9.426 49.546 1.00 41.53 447 ALA A CA 1
ATOM 3663 C C . ALA A 1 447 ? -51.959 -8.443 50.568 1.00 41.53 447 ALA A C 1
ATOM 3665 O O . ALA A 1 447 ? -52.886 -8.808 51.280 1.00 41.53 447 ALA A O 1
ATOM 3666 N N . ARG A 1 448 ? -51.543 -7.166 50.548 1.00 37.97 448 ARG A N 1
ATOM 3667 C CA . ARG A 1 448 ? -52.135 -6.108 51.393 1.00 37.97 448 ARG A CA 1
ATOM 3668 C C . ARG A 1 448 ? -53.576 -5.734 51.018 1.00 37.97 448 ARG A C 1
ATOM 3670 O O . ARG A 1 448 ? -54.336 -5.324 51.883 1.00 37.97 448 ARG A O 1
ATOM 3677 N N . LYS A 1 449 ? -53.984 -5.907 49.755 1.00 40.28 449 LYS A N 1
ATOM 3678 C CA . LYS A 1 449 ? -55.371 -5.669 49.298 1.00 40.28 449 LYS A CA 1
ATOM 3679 C C . LYS A 1 449 ? -56.353 -6.811 49.590 1.00 40.28 449 LYS A C 1
ATOM 3681 O O . LYS A 1 449 ? -57.542 -6.636 49.347 1.00 40.28 449 LYS A O 1
ATOM 3686 N N . ARG A 1 450 ? -55.900 -7.963 50.101 1.00 37.97 450 ARG A N 1
ATOM 3687 C CA . ARG A 1 450 ? -56.797 -9.044 50.557 1.00 37.97 450 ARG A CA 1
ATOM 3688 C C . ARG A 1 450 ? -57.276 -8.879 52.006 1.00 37.97 450 ARG A C 1
ATOM 3690 O O . ARG A 1 450 ? -58.200 -9.581 52.389 1.00 37.97 450 ARG A O 1
ATOM 3697 N N . GLU A 1 451 ? -56.733 -7.920 52.759 1.00 37.66 451 GLU A N 1
ATOM 3698 C CA . GLU A 1 451 ? -57.121 -7.639 54.156 1.00 37.66 451 GLU A CA 1
ATOM 3699 C C . GLU A 1 451 ? -57.892 -6.320 54.354 1.00 37.66 451 GLU A C 1
ATOM 3701 O O . GLU A 1 451 ? -58.167 -5.927 55.481 1.00 37.66 451 GLU A O 1
ATOM 3706 N N . GLY A 1 452 ? -58.301 -5.631 53.286 1.00 32.19 452 GLY A N 1
ATOM 3707 C CA . GLY A 1 452 ? -59.036 -4.370 53.412 1.00 32.19 452 GLY A CA 1
ATOM 3708 C C . GLY A 1 452 ? -60.093 -4.229 52.335 1.00 32.19 452 GLY A C 1
ATOM 3709 O O . GLY A 1 452 ? -59.785 -3.871 51.200 1.00 32.19 452 GLY A O 1
ATOM 3710 N N . GLN A 1 453 ? -61.339 -4.528 52.694 1.00 33.91 453 GLN A N 1
ATOM 3711 C CA . GLN A 1 453 ? -62.508 -4.241 51.875 1.00 33.91 453 GLN A CA 1
ATOM 3712 C C . GLN A 1 453 ? -62.699 -2.730 51.672 1.00 33.91 453 GLN A C 1
ATOM 3714 O O . GLN A 1 453 ? -62.461 -1.928 52.571 1.00 33.91 453 GLN A O 1
ATOM 3719 N N . THR A 1 454 ? -63.294 -2.431 50.517 1.00 31.62 454 THR A N 1
ATOM 3720 C CA . THR A 1 454 ? -64.137 -1.285 50.139 1.00 31.62 454 THR A CA 1
ATOM 3721 C C . THR A 1 454 ? -63.563 -0.215 49.203 1.00 31.62 454 THR A C 1
ATOM 3723 O O . THR A 1 454 ? -62.480 0.334 49.376 1.00 31.62 454 THR A O 1
ATOM 3726 N N . VAL A 1 455 ? -64.443 0.099 48.244 1.00 29.75 455 VAL A N 1
ATOM 3727 C CA . VAL A 1 455 ? -64.559 1.276 47.374 1.00 29.75 455 VAL A CA 1
ATOM 3728 C C . VAL A 1 455 ? -63.915 1.189 45.984 1.00 29.75 455 VAL A C 1
ATOM 3730 O O . VAL A 1 455 ? -62.760 1.535 45.739 1.00 29.75 455 VAL A O 1
ATOM 3733 N N . ASP A 1 456 ? -64.773 0.796 45.040 1.00 33.91 456 ASP A N 1
ATOM 3734 C CA . ASP A 1 456 ? -64.696 1.084 43.612 1.00 33.91 456 ASP A CA 1
ATOM 3735 C C . ASP A 1 456 ? -64.727 2.597 43.333 1.00 33.91 456 ASP A C 1
ATOM 3737 O O . ASP A 1 456 ? -65.691 3.272 43.689 1.00 33.91 456 ASP A O 1
ATOM 3741 N N . ARG A 1 457 ? -63.694 3.106 42.645 1.00 31.94 457 ARG A N 1
ATOM 3742 C CA . ARG A 1 457 ? -63.729 4.190 41.629 1.00 31.94 457 ARG A CA 1
ATOM 3743 C C . ARG A 1 457 ? -62.298 4.602 41.256 1.00 31.94 457 ARG A C 1
ATOM 3745 O O . ARG A 1 457 ? -61.774 5.566 41.794 1.00 31.94 457 ARG A O 1
ATOM 3752 N N . ALA A 1 458 ? -61.647 3.877 40.340 1.00 29.44 458 ALA A N 1
ATOM 3753 C CA . ALA A 1 458 ? -60.434 4.363 39.648 1.00 29.44 458 ALA A CA 1
ATOM 3754 C C . ALA A 1 458 ? -60.013 3.475 38.456 1.00 29.44 458 ALA A C 1
ATOM 3756 O O . ALA A 1 458 ? -58.820 3.256 38.234 1.00 29.44 458 ALA A O 1
ATOM 3757 N N . ARG A 1 459 ? -60.956 2.902 37.691 1.00 30.97 459 ARG A N 1
ATOM 3758 C CA . ARG A 1 459 ? -60.600 1.958 36.612 1.00 30.97 459 ARG A CA 1
ATOM 3759 C C . ARG A 1 459 ? -60.251 2.606 35.264 1.00 30.97 459 ARG A C 1
ATOM 3761 O O . ARG A 1 459 ? -59.765 1.896 34.392 1.00 30.97 459 ARG A O 1
ATOM 3768 N N . GLU A 1 460 ? -60.367 3.928 35.120 1.00 30.42 460 GLU A N 1
ATOM 3769 C CA . GLU A 1 460 ? -60.078 4.627 33.850 1.00 30.42 460 GLU A CA 1
ATOM 3770 C C . GLU A 1 460 ? -58.798 5.484 33.830 1.00 30.42 460 GLU A C 1
ATOM 3772 O O . GLU A 1 460 ? -58.272 5.749 32.755 1.00 30.42 460 GLU A O 1
ATOM 3777 N N . ASN A 1 461 ? -58.173 5.791 34.975 1.00 30.02 461 ASN A N 1
ATOM 3778 C CA . ASN A 1 461 ? -56.946 6.615 35.010 1.00 30.02 461 ASN A CA 1
ATOM 3779 C C . ASN A 1 461 ? -55.619 5.828 34.950 1.00 30.02 461 ASN A C 1
ATOM 3781 O O . ASN A 1 461 ? -54.547 6.424 34.957 1.00 30.02 461 ASN A O 1
ATOM 3785 N N . CYS A 1 462 ? -55.643 4.491 34.879 1.00 30.17 462 CYS A N 1
ATOM 3786 C CA . CYS A 1 462 ? -54.415 3.675 34.887 1.00 30.17 462 CYS A CA 1
ATOM 3787 C C . CYS A 1 462 ? -53.829 3.358 33.499 1.00 30.17 462 CYS A C 1
ATOM 3789 O O . CYS A 1 462 ? -52.725 2.821 33.433 1.00 30.17 462 CYS A O 1
ATOM 3791 N N . ARG A 1 463 ? -54.517 3.675 32.392 1.00 29.36 463 ARG A N 1
ATOM 3792 C CA . ARG A 1 463 ? -53.975 3.446 31.034 1.00 29.36 463 ARG A CA 1
ATOM 3793 C C . ARG A 1 463 ? -53.168 4.626 30.483 1.00 29.36 463 ARG A C 1
ATOM 3795 O O . ARG A 1 463 ? -52.344 4.425 29.601 1.00 29.36 463 ARG A O 1
ATOM 3802 N N . SER A 1 464 ? -53.334 5.823 31.038 1.00 29.64 464 SER A N 1
ATOM 3803 C CA . SER A 1 464 ? -52.614 7.037 30.628 1.00 29.64 464 SER A CA 1
ATOM 3804 C C . SER A 1 464 ? -51.291 7.259 31.382 1.00 29.64 464 SER A C 1
ATOM 3806 O O . SER A 1 464 ? -50.393 7.920 30.868 1.00 29.64 464 SER A O 1
ATOM 3808 N N . VAL A 1 465 ? -51.106 6.655 32.562 1.00 29.28 465 VAL A N 1
ATOM 3809 C CA . VAL A 1 465 ? -49.915 6.880 33.412 1.00 29.28 465 VAL A CA 1
ATOM 3810 C C . VAL A 1 465 ? -48.703 6.023 33.001 1.00 29.28 465 VAL A C 1
ATOM 3812 O O . VAL A 1 465 ? -47.560 6.418 33.238 1.00 29.28 465 VAL A O 1
ATOM 3815 N N . SER A 1 466 ? -48.903 4.891 32.317 1.00 34.69 466 SER A N 1
ATOM 3816 C CA . SER A 1 466 ? -47.798 4.033 31.849 1.00 34.69 466 SER A CA 1
ATOM 3817 C C . SER A 1 466 ? -47.048 4.595 30.636 1.00 34.69 466 SER A C 1
ATOM 3819 O O . SER A 1 466 ? -45.872 4.299 30.461 1.00 34.69 466 SER A O 1
ATOM 3821 N N . LEU A 1 467 ? -47.696 5.428 29.814 1.00 30.55 467 LEU A N 1
ATOM 3822 C CA . LEU A 1 467 ? -47.051 6.090 28.670 1.00 30.55 467 LEU A CA 1
ATOM 3823 C C . LEU A 1 467 ? -46.349 7.396 29.076 1.00 30.55 467 LEU A C 1
ATOM 3825 O O . LEU A 1 467 ? -45.302 7.734 28.528 1.00 30.55 467 LEU A O 1
ATOM 3829 N N . LEU A 1 468 ? -46.861 8.091 30.098 1.00 29.06 468 LEU A N 1
ATOM 3830 C CA . LEU A 1 468 ? -46.239 9.310 30.625 1.00 29.06 468 LEU A CA 1
ATOM 3831 C C . LEU A 1 468 ? -44.986 9.035 31.467 1.00 29.06 468 LEU A C 1
ATOM 3833 O O . LEU A 1 468 ? -44.075 9.856 31.476 1.00 29.06 468 LEU A O 1
ATOM 3837 N N . SER A 1 469 ? -44.891 7.883 32.135 1.00 32.84 469 SER A N 1
ATOM 3838 C CA . SER A 1 469 ? -43.745 7.552 32.999 1.00 32.84 469 SER A CA 1
ATOM 3839 C C . SER A 1 469 ? -42.459 7.258 32.214 1.00 32.84 469 SER A C 1
ATOM 3841 O O . SER A 1 469 ? -41.390 7.689 32.634 1.00 32.84 469 SER A O 1
ATOM 3843 N N . VAL A 1 470 ? -42.546 6.632 31.036 1.00 34.00 470 VAL A N 1
ATOM 3844 C CA . VAL A 1 470 ? -41.373 6.410 30.165 1.00 34.00 470 VAL A CA 1
ATOM 3845 C C . VAL A 1 470 ? -40.946 7.710 29.464 1.00 34.00 470 VAL A C 1
ATOM 3847 O O . VAL A 1 470 ? -39.754 7.989 29.343 1.00 34.00 470 VAL A O 1
ATOM 3850 N N . SER A 1 471 ? -41.907 8.568 29.095 1.00 31.28 471 SER A N 1
ATOM 3851 C CA . SER A 1 471 ? -41.627 9.884 28.503 1.00 31.28 471 SER A CA 1
ATOM 3852 C C . SER A 1 471 ? -41.028 10.886 29.501 1.00 31.28 471 SER A C 1
ATOM 3854 O O . SER A 1 471 ? -40.124 11.637 29.130 1.00 31.28 471 SER A O 1
ATOM 3856 N N . LEU A 1 472 ? -41.483 10.901 30.762 1.00 31.34 472 LEU A N 1
ATOM 3857 C CA . LEU A 1 472 ? -40.941 11.814 31.773 1.00 31.34 472 LEU A CA 1
ATOM 3858 C C . LEU A 1 472 ? -39.541 11.410 32.241 1.00 31.34 472 LEU A C 1
ATOM 3860 O O . LEU A 1 472 ? -38.722 12.297 32.455 1.00 31.34 472 LEU A O 1
ATOM 3864 N N . ILE A 1 473 ? -39.239 10.111 32.355 1.00 35.84 473 ILE A N 1
ATOM 3865 C CA . ILE A 1 473 ? -37.901 9.647 32.760 1.00 35.84 473 ILE A CA 1
ATOM 3866 C C . ILE A 1 473 ? -36.864 9.994 31.679 1.00 35.84 473 ILE A C 1
ATOM 3868 O O . ILE A 1 473 ? -35.793 10.507 32.004 1.00 35.84 473 ILE A O 1
ATOM 3872 N N . SER A 1 474 ? -37.230 9.845 30.400 1.00 31.48 474 SER A N 1
ATOM 3873 C CA . SER A 1 474 ? -36.417 10.291 29.259 1.00 31.48 474 SER A CA 1
ATOM 3874 C C . SER A 1 474 ? -36.200 11.812 29.236 1.00 31.48 474 SER A C 1
ATOM 3876 O O . SER A 1 474 ? -35.094 12.254 28.940 1.00 31.48 474 SER A O 1
ATOM 3878 N N . LYS A 1 475 ? -37.204 12.620 29.612 1.00 29.67 475 LYS A N 1
ATOM 3879 C CA . LYS A 1 475 ? -37.084 14.092 29.657 1.00 29.67 475 LYS A CA 1
ATOM 3880 C C . LYS A 1 475 ? -36.408 14.640 30.920 1.00 29.67 475 LYS A C 1
ATOM 3882 O O . LYS A 1 475 ? -35.910 15.760 30.896 1.00 29.67 475 LYS A O 1
ATOM 3887 N N . SER A 1 476 ? -36.368 13.882 32.018 1.00 32.53 476 SER A N 1
ATOM 3888 C CA . SER A 1 476 ? -35.749 14.321 33.282 1.00 32.53 476 SER A CA 1
ATOM 3889 C C . SER A 1 476 ? -34.226 14.158 33.341 1.00 32.53 476 SER A C 1
ATOM 3891 O O . SER A 1 476 ? -33.583 14.794 34.170 1.00 32.53 476 SER A O 1
ATOM 3893 N N . LEU A 1 477 ? -33.637 13.347 32.456 1.00 32.69 477 LEU A N 1
ATOM 3894 C CA . LEU A 1 477 ? -32.180 13.167 32.360 1.00 32.69 477 LEU A CA 1
ATOM 3895 C C . LEU A 1 477 ? -31.495 14.222 31.476 1.00 32.69 477 LEU A C 1
ATOM 3897 O O . LEU A 1 477 ? -30.271 14.271 31.413 1.00 32.69 477 LEU A O 1
ATOM 3901 N N . SER A 1 478 ? -32.272 15.099 30.838 1.00 30.86 478 SER A N 1
ATOM 3902 C CA . SER A 1 478 ? -31.785 16.130 29.927 1.00 30.86 478 SER A CA 1
ATOM 3903 C C . SER A 1 478 ? -32.143 17.540 30.404 1.00 30.86 478 SER A C 1
ATOM 3905 O O . SER A 1 478 ? -32.756 18.266 29.642 1.00 30.86 478 SER A O 1
ATOM 3907 N N . PHE A 1 479 ? -31.826 17.942 31.640 1.00 26.92 479 PHE A N 1
ATOM 3908 C CA . PHE A 1 479 ? -31.785 19.366 32.032 1.00 26.92 479 PHE A CA 1
ATOM 3909 C C . PHE A 1 479 ? -30.977 19.566 33.329 1.00 26.92 479 PHE A C 1
ATOM 3911 O O . PHE A 1 479 ? -31.372 19.126 34.407 1.00 26.92 479 PHE A O 1
ATOM 3918 N N . THR A 1 480 ? -29.858 20.283 33.239 1.00 30.28 480 THR A N 1
ATOM 3919 C CA . THR A 1 480 ? -29.254 21.048 34.346 1.00 30.28 480 THR A CA 1
ATOM 3920 C C . THR A 1 480 ? -29.621 22.536 34.183 1.00 30.28 480 THR A C 1
ATOM 3922 O O . THR A 1 480 ? -30.189 22.931 33.168 1.00 30.28 480 THR A O 1
ATOM 3925 N N . PRO A 1 481 ? -29.238 23.403 35.130 1.00 32.69 481 PRO A N 1
ATOM 3926 C CA . PRO A 1 481 ? -29.960 23.843 36.320 1.00 32.69 481 PRO A CA 1
ATOM 3927 C C . PRO A 1 481 ? -30.942 25.010 36.039 1.00 32.69 481 PRO A C 1
ATOM 3929 O O . PRO A 1 481 ? -30.527 26.151 35.865 1.00 32.69 481 PRO A O 1
ATOM 3932 N N . SER A 1 482 ? -32.254 24.769 36.043 1.00 34.34 482 SER A N 1
ATOM 3933 C CA . SER A 1 482 ? -33.261 25.852 35.930 1.00 34.34 482 SER A CA 1
ATOM 3934 C C . SER A 1 482 ? -34.489 25.676 36.834 1.00 34.34 482 SER A C 1
ATOM 3936 O O . SER A 1 482 ? -35.387 26.515 36.846 1.00 34.34 482 SER A O 1
ATOM 3938 N N . PHE A 1 483 ? -34.521 24.619 37.654 1.00 34.56 483 PHE A N 1
ATOM 3939 C CA . PHE A 1 483 ? -35.651 24.337 38.548 1.00 34.56 483 PHE A CA 1
ATOM 3940 C C . PHE A 1 483 ? -35.575 25.092 39.891 1.00 34.56 483 PHE A C 1
ATOM 3942 O O . PHE A 1 483 ? -36.605 25.334 40.518 1.00 34.56 483 PHE A O 1
ATOM 3949 N N . GLU A 1 484 ? -34.381 25.525 40.322 1.00 31.78 484 GLU A N 1
ATOM 3950 C CA . GLU A 1 484 ? -34.212 26.342 41.541 1.00 31.78 484 GLU A CA 1
ATOM 3951 C C . GLU A 1 484 ? -34.733 27.779 41.363 1.00 31.78 484 GLU A C 1
ATOM 3953 O O . GLU A 1 484 ? -35.268 28.362 42.305 1.00 31.78 484 GLU A O 1
ATOM 3958 N N . THR A 1 485 ? -34.687 28.331 40.149 1.00 31.50 485 THR A N 1
ATOM 3959 C CA . THR A 1 485 ? -35.189 29.682 39.847 1.00 31.50 485 THR A CA 1
ATOM 3960 C C . THR A 1 485 ? -36.715 29.745 39.738 1.00 31.50 485 THR A C 1
ATOM 3962 O O . THR A 1 485 ? -37.298 30.802 39.969 1.00 31.50 485 THR A O 1
ATOM 3965 N N . TYR A 1 486 ? -37.381 28.621 39.454 1.00 32.62 486 TYR A N 1
ATOM 3966 C CA . TYR A 1 486 ? -38.843 28.569 39.312 1.00 32.62 486 TYR A CA 1
ATOM 3967 C C . TYR A 1 486 ? -39.579 28.436 40.659 1.00 32.62 486 TYR A C 1
ATOM 3969 O O . TYR A 1 486 ? -40.716 28.880 40.803 1.00 32.62 486 TYR A O 1
ATOM 3977 N N . LEU A 1 487 ? -38.923 27.877 41.684 1.00 34.12 487 LEU A N 1
ATOM 3978 C CA . LEU A 1 487 ? -39.493 27.752 43.034 1.00 34.12 487 LEU A CA 1
ATOM 3979 C C . LEU A 1 487 ? -39.328 29.017 43.891 1.00 34.12 487 LEU A C 1
ATOM 3981 O O . LEU A 1 487 ? -40.087 29.203 44.838 1.00 34.12 487 LEU A O 1
ATOM 3985 N N . LEU A 1 488 ? -38.397 29.913 43.546 1.00 32.59 488 LEU A N 1
ATOM 3986 C CA . LEU A 1 488 ? -38.180 31.173 44.270 1.00 32.59 488 LEU A CA 1
ATOM 3987 C C . LEU A 1 488 ? -39.012 32.358 43.740 1.00 32.59 488 LEU A C 1
ATOM 3989 O O . LEU A 1 488 ? -39.122 33.362 44.442 1.00 32.59 488 LEU A O 1
ATOM 3993 N N . SER A 1 489 ? -39.642 32.255 42.560 1.00 30.14 489 SER A N 1
ATOM 3994 C CA . SER A 1 489 ? -40.449 33.347 41.978 1.00 30.14 489 SER A CA 1
ATOM 3995 C C . SER A 1 489 ? -41.968 33.216 42.177 1.00 30.14 489 SER A C 1
ATOM 3997 O O . SER A 1 489 ? -42.706 34.157 41.890 1.00 30.14 489 SER A O 1
ATOM 3999 N N . SER A 1 490 ? -42.471 32.116 42.748 1.00 31.66 490 SER A N 1
ATOM 4000 C CA . SER A 1 490 ? -43.909 31.936 43.019 1.00 31.66 490 SER A CA 1
ATOM 4001 C C . SER A 1 490 ? -44.340 32.503 44.383 1.00 31.66 490 SER A C 1
ATOM 4003 O O . SER A 1 490 ? -44.922 31.819 45.218 1.00 31.66 490 SER A O 1
ATOM 4005 N N . LYS A 1 491 ? -44.085 33.798 44.618 1.00 32.31 491 LYS A N 1
ATOM 4006 C CA . LYS A 1 491 ? -44.700 34.554 45.734 1.00 32.31 491 LYS A CA 1
ATOM 4007 C C . LYS A 1 491 ? -46.049 35.196 45.382 1.00 32.31 491 LYS A C 1
ATOM 4009 O O . LYS A 1 491 ? -46.664 35.817 46.242 1.00 32.31 491 LYS A O 1
ATOM 4014 N N . HIS A 1 492 ? -46.550 35.003 44.164 1.00 34.22 492 HIS A N 1
ATOM 4015 C CA . HIS A 1 492 ? -47.837 35.543 43.729 1.00 34.22 492 HIS A CA 1
ATOM 4016 C C . HIS A 1 492 ? -48.656 34.519 42.945 1.00 34.22 492 HIS A C 1
ATOM 4018 O O . HIS A 1 492 ? -48.825 34.647 41.744 1.00 34.22 492 HIS A O 1
ATOM 4024 N N . LEU A 1 493 ? -49.194 33.518 43.638 1.00 31.00 493 LEU A N 1
ATOM 4025 C CA . LEU A 1 493 ? -50.451 32.864 43.269 1.00 31.00 493 LEU A CA 1
ATOM 4026 C C . LEU A 1 493 ? -51.151 32.517 44.585 1.00 31.00 493 LEU A C 1
ATOM 4028 O O . LEU A 1 493 ? -50.655 31.731 45.389 1.00 31.00 493 LEU A O 1
ATOM 4032 N N . GLY A 1 494 ? -52.241 33.230 44.852 1.00 30.52 494 GLY A N 1
ATOM 4033 C CA . GLY A 1 494 ? -52.984 33.146 46.098 1.00 30.52 494 GLY A CA 1
ATOM 4034 C C . GLY A 1 494 ? -53.627 31.778 46.320 1.00 30.52 494 GLY A C 1
ATOM 4035 O O . GLY A 1 494 ? -54.055 31.112 45.384 1.00 30.52 494 GLY A O 1
ATOM 4036 N N . GLY A 1 495 ? -53.719 31.410 47.598 1.00 36.56 495 GLY A N 1
ATOM 4037 C CA . GLY A 1 495 ? -54.794 30.585 48.144 1.00 36.56 495 GLY A CA 1
ATOM 4038 C C . GLY A 1 495 ? -55.045 29.234 47.475 1.00 36.56 495 GLY A C 1
ATOM 4039 O O . GLY A 1 495 ? -56.082 29.047 46.853 1.00 36.56 495 GLY A O 1
ATOM 4040 N N . CYS A 1 496 ? -54.175 28.253 47.711 1.00 29.50 496 CYS A N 1
ATOM 4041 C CA . CYS A 1 496 ? -54.573 26.842 47.713 1.00 29.50 496 CYS A CA 1
ATOM 4042 C C . CYS A 1 496 ? -53.850 26.128 48.858 1.00 29.50 496 CYS A C 1
ATOM 4044 O O . CYS A 1 496 ? -52.636 25.932 48.827 1.00 29.50 496 CYS A O 1
ATOM 4046 N N . SER A 1 497 ? -54.597 25.775 49.906 1.00 33.16 497 SER A N 1
ATOM 4047 C CA . SER A 1 497 ? -54.100 24.969 51.019 1.00 33.16 497 SER A CA 1
ATOM 4048 C C . SER A 1 497 ? -53.712 23.571 50.531 1.00 33.16 497 SER A C 1
ATOM 4050 O O . SER A 1 497 ? -54.397 22.985 49.697 1.00 33.16 497 SER A O 1
ATOM 4052 N N . LEU A 1 498 ? -52.647 22.999 51.102 1.00 36.62 498 LEU A N 1
ATOM 4053 C CA . LEU A 1 498 ? -52.116 21.651 50.826 1.00 36.62 498 LEU A CA 1
ATOM 4054 C C . LEU A 1 498 ? -53.077 20.477 51.155 1.00 36.62 498 LEU A C 1
ATOM 4056 O O . LEU A 1 498 ? -52.642 19.337 51.297 1.00 36.62 498 LEU A O 1
ATOM 4060 N N . SER A 1 499 ? -54.379 20.735 51.273 1.00 35.34 499 SER A N 1
ATOM 4061 C CA . SER A 1 499 ? -55.444 19.766 51.543 1.00 35.34 499 SER A CA 1
ATOM 4062 C C . SER A 1 499 ? -56.151 19.244 50.282 1.00 35.34 499 SER A C 1
ATOM 4064 O O . SER A 1 499 ?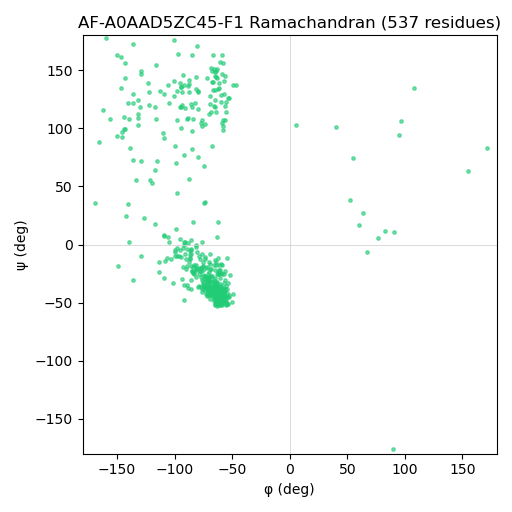 -56.972 18.340 50.391 1.00 35.34 499 SER A O 1
ATOM 4066 N N . THR A 1 500 ? -55.837 19.757 49.087 1.00 35.00 500 THR A N 1
ATOM 4067 C CA . THR A 1 500 ? -56.468 19.344 47.812 1.00 35.00 500 THR A CA 1
ATOM 4068 C C . THR A 1 500 ? -55.670 18.320 47.001 1.00 35.00 500 THR A C 1
ATOM 4070 O O . THR A 1 500 ? -56.154 17.836 45.979 1.00 35.00 500 THR A O 1
ATOM 4073 N N . PHE A 1 501 ? -54.474 17.929 47.448 1.00 36.19 501 PHE A N 1
ATOM 4074 C CA . PHE A 1 501 ? -53.686 16.898 46.774 1.00 36.19 501 PHE A CA 1
ATOM 4075 C C . PHE A 1 501 ? -53.926 15.515 47.381 1.00 36.19 501 PHE A C 1
ATOM 4077 O O . PHE A 1 501 ? -53.902 15.339 48.598 1.00 36.19 501 PHE A O 1
ATOM 4084 N N . SER A 1 502 ? -54.106 14.515 46.510 1.00 38.34 502 SER A N 1
ATOM 4085 C CA . SER A 1 502 ? -54.139 13.098 46.890 1.00 38.34 502 SER A CA 1
ATOM 4086 C C . SER A 1 502 ? -52.962 12.768 47.828 1.00 38.34 502 SER A C 1
ATOM 4088 O O . SER A 1 502 ? -51.832 13.182 47.536 1.00 38.34 502 SER A O 1
ATOM 4090 N N . PRO A 1 503 ? -53.166 11.984 48.907 1.00 40.31 503 PRO A N 1
ATOM 4091 C CA . PRO A 1 503 ? -52.104 11.591 49.839 1.00 40.31 503 PRO A CA 1
ATOM 4092 C C . PRO A 1 503 ? -50.870 10.986 49.150 1.00 40.31 503 PRO A C 1
ATOM 4094 O O . PRO A 1 503 ? -49.752 11.105 49.647 1.00 40.31 503 PRO A O 1
ATOM 4097 N N . GLN A 1 504 ? -51.054 10.386 47.971 1.00 37.75 504 GLN A N 1
ATOM 4098 C CA . GLN A 1 504 ? -49.981 9.809 47.159 1.00 37.75 504 GLN A CA 1
ATOM 4099 C C . GLN A 1 504 ? -49.085 10.872 46.505 1.00 37.75 504 GLN A C 1
ATOM 4101 O O . GLN A 1 504 ? -47.884 10.654 46.379 1.00 37.75 504 GLN A O 1
ATOM 4106 N N . ILE A 1 505 ? -49.630 12.039 46.147 1.00 41.03 505 ILE A N 1
ATOM 4107 C CA . ILE A 1 505 ? -48.864 13.162 45.581 1.00 41.03 505 ILE A CA 1
ATOM 4108 C C . ILE A 1 505 ? -48.051 13.846 46.684 1.00 41.03 505 ILE A C 1
ATOM 4110 O O . ILE A 1 505 ? -46.879 14.158 46.488 1.00 41.03 505 ILE A O 1
ATOM 4114 N N . VAL A 1 506 ? -48.628 13.991 47.881 1.00 41.72 506 VAL A N 1
ATOM 4115 C CA . VAL A 1 506 ? -47.907 14.507 49.057 1.00 41.72 506 VAL A CA 1
ATOM 4116 C C . VAL A 1 506 ? -46.783 13.549 49.472 1.00 41.72 506 VAL A C 1
ATOM 4118 O O . VAL A 1 506 ? -45.683 13.996 49.799 1.00 41.72 506 VAL A O 1
ATOM 4121 N N . LEU A 1 507 ? -47.012 12.233 49.399 1.00 42.28 507 LEU A N 1
ATOM 4122 C CA . LEU A 1 507 ? -45.984 11.220 49.652 1.00 42.28 507 LEU A CA 1
ATOM 4123 C C . LEU A 1 507 ? -44.883 11.233 48.579 1.00 42.28 507 LEU A C 1
ATOM 4125 O O . LEU A 1 507 ? -43.707 11.127 48.919 1.00 42.28 507 LEU A O 1
ATOM 4129 N N . PHE A 1 508 ? -45.243 11.422 47.307 1.00 42.78 508 PHE A N 1
ATOM 4130 C CA . PHE A 1 508 ? -44.294 11.526 46.196 1.00 42.78 508 PHE A CA 1
ATOM 4131 C C . PHE A 1 508 ? -43.404 12.771 46.314 1.00 42.78 508 PHE A C 1
ATOM 4133 O O . PHE A 1 508 ? -42.185 12.666 46.203 1.00 42.78 508 PHE A O 1
ATOM 4140 N N . LEU A 1 509 ? -43.982 13.932 46.636 1.00 43.12 509 LEU A N 1
ATOM 4141 C CA . LEU A 1 509 ? -43.224 15.168 46.860 1.00 43.12 509 LEU A CA 1
ATOM 4142 C C . LEU A 1 509 ? -42.311 15.068 48.093 1.00 43.12 509 LEU A C 1
ATOM 4144 O O . LEU A 1 509 ? -41.170 15.528 48.055 1.00 43.12 509 LEU A O 1
ATOM 4148 N N . ARG A 1 510 ? -42.758 14.396 49.164 1.00 41.59 510 ARG A N 1
ATOM 4149 C CA . ARG A 1 510 ? -41.915 14.114 50.339 1.00 41.59 510 ARG A CA 1
ATOM 4150 C C . ARG A 1 510 ? -40.773 13.148 50.019 1.00 41.59 510 ARG A C 1
ATOM 4152 O O . ARG A 1 510 ? -39.656 13.385 50.465 1.00 41.59 510 ARG A O 1
ATOM 4159 N N . LEU A 1 511 ? -41.012 12.105 49.223 1.00 43.09 511 LEU A N 1
ATOM 4160 C CA . LEU A 1 511 ? -39.970 11.169 48.781 1.00 43.09 511 LEU A CA 1
ATOM 4161 C C . LEU A 1 511 ? -38.936 11.844 47.872 1.00 43.09 511 LEU A C 1
ATOM 4163 O O . LEU A 1 511 ? -37.746 11.591 48.033 1.00 43.09 511 LEU A O 1
ATOM 4167 N N . GLN A 1 512 ? -39.362 12.746 46.985 1.00 44.56 512 GLN A N 1
ATOM 4168 C CA . GLN A 1 512 ? -38.458 13.538 46.144 1.00 44.56 512 GLN A CA 1
ATOM 4169 C C . GLN A 1 512 ? -37.591 14.500 46.969 1.00 44.56 512 GLN A C 1
ATOM 4171 O O . GLN A 1 512 ? -36.394 14.618 46.715 1.00 44.56 512 GLN A O 1
ATOM 4176 N N . LEU A 1 513 ? -38.150 15.124 48.012 1.00 44.06 513 LEU A N 1
ATOM 4177 C CA . LEU A 1 513 ? -37.384 15.954 48.950 1.00 44.06 513 LEU A CA 1
ATOM 4178 C C . LEU A 1 513 ? -36.395 15.135 49.789 1.00 44.06 513 LEU A C 1
ATOM 4180 O O . LEU A 1 513 ? -35.274 15.578 50.020 1.00 44.06 513 LEU A O 1
ATOM 4184 N N . VAL A 1 514 ? -36.772 13.928 50.220 1.00 44.72 514 VAL A N 1
ATOM 4185 C CA . VAL A 1 514 ? -35.875 13.028 50.963 1.00 44.72 514 VAL A CA 1
ATOM 4186 C C . VAL A 1 514 ? -34.747 12.516 50.066 1.00 44.72 514 VAL A C 1
ATOM 4188 O O . VAL A 1 514 ? -33.593 12.511 50.490 1.00 44.72 514 VAL A O 1
ATOM 4191 N N . LEU A 1 515 ? -35.049 12.142 48.819 1.00 42.00 515 LEU A N 1
ATOM 4192 C CA . LEU A 1 515 ? -34.053 11.707 47.839 1.00 42.00 515 LEU A CA 1
ATOM 4193 C C . LEU A 1 515 ? -33.108 12.848 47.457 1.00 42.00 515 LEU A C 1
ATOM 4195 O O . LEU A 1 515 ? -31.899 12.631 47.431 1.00 42.00 515 LEU A O 1
ATOM 4199 N N . SER A 1 516 ? -33.606 14.073 47.254 1.00 42.72 516 SER A N 1
ATOM 4200 C CA . SER A 1 516 ? -32.745 15.228 46.968 1.00 42.72 516 SER A CA 1
ATOM 4201 C C . SER A 1 516 ? -31.821 15.554 48.146 1.00 42.72 516 SER A C 1
ATOM 4203 O O . SER A 1 516 ? -30.630 15.798 47.942 1.00 42.72 516 SER A O 1
ATOM 4205 N N . PHE A 1 517 ? -32.313 15.450 49.388 1.00 41.44 517 PHE A N 1
ATOM 4206 C CA . PHE A 1 517 ? -31.485 15.591 50.589 1.00 41.44 517 PHE A CA 1
ATOM 4207 C C . PHE A 1 517 ? -30.433 14.485 50.691 1.00 41.44 517 PHE A C 1
ATOM 4209 O O . PHE A 1 517 ? -29.285 14.754 51.049 1.00 41.44 517 PHE A O 1
ATOM 4216 N N . TRP A 1 518 ? -30.798 13.248 50.348 1.00 40.31 518 TRP A N 1
ATOM 4217 C CA . TRP A 1 518 ? -29.896 12.100 50.380 1.00 40.31 518 TRP A CA 1
ATOM 4218 C C . TRP A 1 518 ? -28.790 12.219 49.324 1.00 40.31 518 TRP A C 1
ATOM 4220 O O . TRP A 1 518 ? -27.615 12.074 49.659 1.00 40.31 518 TRP A O 1
ATOM 4230 N N . PHE A 1 519 ? -29.128 12.615 48.092 1.00 40.47 519 PHE A N 1
ATOM 4231 C CA . PHE A 1 519 ? -28.159 12.896 47.029 1.00 40.47 519 PHE A CA 1
ATOM 4232 C C . PHE A 1 519 ? -27.259 14.094 47.356 1.00 40.47 519 PHE A C 1
ATOM 4234 O O . PHE A 1 519 ? -26.055 14.035 47.106 1.00 40.47 519 PHE A O 1
ATOM 4241 N N . ARG A 1 520 ? -27.784 15.152 47.990 1.00 41.44 520 ARG A N 1
ATOM 4242 C CA . ARG A 1 520 ? -26.974 16.299 48.442 1.00 41.44 520 ARG A CA 1
ATOM 4243 C C . ARG A 1 520 ? -25.991 15.894 49.545 1.00 41.44 520 ARG A C 1
ATOM 4245 O O . ARG A 1 520 ? -24.832 16.301 49.511 1.00 41.44 520 ARG A O 1
ATOM 4252 N N . ARG A 1 521 ? -26.410 15.031 50.479 1.00 40.47 521 ARG A N 1
ATOM 4253 C CA . ARG A 1 521 ? -25.553 14.486 51.549 1.00 40.47 521 ARG A CA 1
ATOM 4254 C C . ARG A 1 521 ? -24.508 13.504 51.013 1.00 40.47 521 ARG A C 1
ATOM 4256 O O . ARG A 1 521 ? -23.386 13.493 51.512 1.00 40.47 521 ARG A O 1
ATOM 4263 N N . LEU A 1 522 ? -24.850 12.720 49.989 1.00 38.53 522 LEU A N 1
ATOM 4264 C CA . LEU A 1 522 ? -23.927 11.822 49.292 1.00 38.53 522 LEU A CA 1
ATOM 4265 C C . LEU A 1 522 ? -22.878 12.614 48.498 1.00 38.53 522 LEU A C 1
ATOM 4267 O O . LEU A 1 522 ? -21.692 12.314 48.588 1.00 38.53 522 LEU A O 1
ATOM 4271 N N . ARG A 1 523 ? -23.292 13.688 47.813 1.00 37.19 523 ARG A N 1
ATOM 4272 C CA . ARG A 1 523 ? -22.401 14.602 47.083 1.00 37.19 523 ARG A CA 1
ATOM 4273 C C . ARG A 1 523 ? -21.439 15.338 48.020 1.00 37.19 523 ARG A C 1
ATOM 4275 O O . ARG A 1 523 ? -20.249 15.376 47.738 1.00 37.19 523 ARG A O 1
ATOM 4282 N N . LEU A 1 524 ? -21.911 15.840 49.165 1.00 40.97 524 LEU A N 1
ATOM 4283 C CA . LEU A 1 524 ? -21.049 16.474 50.176 1.00 40.97 524 LEU A CA 1
ATOM 4284 C C . LEU A 1 524 ? -20.059 15.484 50.820 1.00 40.97 524 LEU A C 1
ATOM 4286 O O . LEU A 1 524 ? -18.917 15.850 51.073 1.00 40.97 524 LEU A O 1
ATOM 4290 N N . ARG A 1 525 ? -20.461 14.220 51.025 1.00 39.03 525 ARG A N 1
ATOM 4291 C CA . ARG A 1 525 ? -19.576 13.151 51.532 1.00 39.03 525 ARG A CA 1
ATOM 4292 C C . ARG A 1 525 ? -18.546 12.664 50.510 1.00 39.03 525 ARG A C 1
ATOM 4294 O O . ARG A 1 525 ? -17.484 12.196 50.908 1.00 39.03 525 ARG A O 1
ATOM 4301 N N . LEU A 1 526 ? -18.856 12.746 49.217 1.00 37.81 526 LEU A N 1
ATOM 4302 C CA . LEU A 1 526 ? -17.911 12.445 48.140 1.00 37.81 526 LEU A CA 1
ATOM 4303 C C . LEU A 1 526 ? -16.908 13.590 47.950 1.00 37.81 526 LEU A C 1
ATOM 4305 O O . LEU A 1 526 ? -15.721 13.325 47.802 1.00 37.81 526 LEU A O 1
ATOM 4309 N N . ILE A 1 527 ? -17.347 14.848 48.072 1.00 41.22 527 ILE A N 1
ATOM 4310 C CA . ILE A 1 527 ? -16.457 16.021 48.020 1.00 41.22 527 ILE A CA 1
ATOM 4311 C C . ILE A 1 527 ? -15.501 16.046 49.225 1.00 41.22 527 ILE A C 1
ATOM 4313 O O . ILE A 1 527 ? -14.320 16.312 49.051 1.00 41.22 527 ILE A O 1
ATOM 4317 N N . SER A 1 528 ? -15.947 15.665 50.430 1.00 38.84 528 SER A N 1
ATOM 4318 C CA . SER A 1 528 ? -15.061 15.593 51.606 1.00 38.84 528 SER A CA 1
ATOM 4319 C C . SER A 1 528 ? -14.076 14.413 51.596 1.00 38.84 528 SER A C 1
ATOM 4321 O O . SER A 1 528 ? -13.202 14.358 52.455 1.00 38.84 528 SER A O 1
ATOM 4323 N N . ARG A 1 529 ? -14.232 13.439 50.684 1.00 38.44 529 ARG A N 1
ATOM 4324 C CA . ARG A 1 529 ? -13.343 12.265 50.547 1.00 38.44 529 ARG A CA 1
ATOM 4325 C C . ARG A 1 529 ? -12.304 12.398 49.429 1.00 38.44 529 ARG A C 1
ATOM 4327 O O . ARG A 1 529 ? -11.407 11.567 49.375 1.00 38.44 529 ARG A O 1
ATOM 4334 N N . PHE A 1 530 ? -12.406 13.423 48.580 1.00 36.53 530 PHE A N 1
ATOM 4335 C CA . PHE A 1 530 ? -11.512 13.647 47.435 1.00 36.53 530 PHE A CA 1
ATOM 4336 C C . PHE A 1 530 ? -10.871 15.048 47.418 1.00 36.53 530 PHE A C 1
ATOM 4338 O O . PHE A 1 530 ? -10.431 15.510 46.369 1.00 36.53 530 PHE A O 1
ATOM 4345 N N . SER A 1 531 ? -10.773 15.719 48.571 1.00 33.69 531 SER A N 1
ATOM 4346 C CA . SER A 1 531 ? -9.914 16.903 48.707 1.00 33.69 531 SER A CA 1
ATOM 4347 C C . SER A 1 531 ? -8.458 16.471 48.956 1.00 33.69 531 SER A C 1
ATOM 4349 O O . SER A 1 531 ? -8.215 15.768 49.940 1.00 33.69 531 SER A O 1
ATOM 4351 N N . PRO A 1 532 ? -7.485 16.863 48.113 1.00 35.62 532 PRO A N 1
ATOM 4352 C CA . PRO A 1 532 ? -6.065 16.618 48.369 1.00 35.62 532 PRO A CA 1
ATOM 4353 C C . PRO A 1 532 ? -5.560 17.460 49.562 1.00 35.62 532 PRO A C 1
ATOM 4355 O O . PRO A 1 532 ? -6.112 18.534 49.822 1.00 35.62 532 PRO A O 1
ATOM 4358 N N . PRO A 1 533 ? -4.527 17.011 50.305 1.00 35.47 533 PRO A N 1
ATOM 4359 C CA . PRO A 1 533 ? -3.929 17.809 51.373 1.00 35.47 533 PRO A CA 1
ATOM 4360 C C . PRO A 1 533 ? -3.211 19.046 50.794 1.00 35.47 533 PRO A C 1
ATOM 4362 O O . PRO A 1 533 ? -2.698 18.982 49.675 1.00 35.47 533 PRO A O 1
ATOM 4365 N N . PRO A 1 534 ? -3.150 20.174 51.527 1.00 35.16 534 PRO A N 1
ATOM 4366 C CA . PRO A 1 534 ? -2.452 21.366 51.060 1.00 35.16 534 PRO A CA 1
ATOM 4367 C C . PRO A 1 534 ? -0.935 21.130 51.032 1.00 35.16 534 PRO A C 1
ATOM 4369 O O . PRO A 1 534 ? -0.323 20.844 52.060 1.00 35.16 534 PRO A O 1
ATOM 4372 N N . CYS A 1 535 ? -0.321 21.278 49.856 1.00 30.38 535 CYS A N 1
ATOM 4373 C CA . CYS A 1 535 ? 1.129 21.385 49.715 1.00 30.38 535 CYS A CA 1
ATOM 4374 C C . CYS A 1 535 ? 1.597 22.731 50.284 1.00 30.38 535 CYS A C 1
ATOM 4376 O O . CYS A 1 535 ? 1.306 23.789 49.730 1.00 30.38 535 CYS A O 1
ATOM 4378 N N . SER A 1 536 ? 2.330 22.683 51.392 1.00 31.66 536 SER A N 1
ATOM 4379 C CA . SER A 1 536 ? 3.113 23.793 51.926 1.00 31.66 536 SER A CA 1
ATOM 4380 C C . SER A 1 536 ? 4.432 23.920 51.155 1.00 31.66 536 SER A C 1
ATOM 4382 O O . SER A 1 536 ? 5.262 23.014 51.217 1.00 31.66 536 SER A O 1
ATOM 4384 N N . PHE A 1 537 ? 4.639 25.041 50.465 1.00 31.91 537 PHE A N 1
ATOM 4385 C CA . PHE A 1 537 ? 5.968 25.497 50.047 1.00 31.91 537 PHE A CA 1
ATOM 4386 C C . PHE A 1 537 ? 6.579 26.345 51.174 1.00 31.91 537 PHE A C 1
ATOM 4388 O O . PHE A 1 537 ? 5.891 27.248 51.659 1.00 31.91 537 PHE A O 1
ATOM 4395 N N . PRO A 1 538 ? 7.831 26.110 51.602 1.00 39.59 538 PRO A N 1
ATOM 4396 C CA . PRO A 1 538 ? 8.605 27.121 52.303 1.00 39.59 538 PRO A CA 1
ATOM 4397 C C . PRO A 1 538 ? 9.240 28.098 51.300 1.00 39.59 538 PRO A C 1
ATOM 4399 O O . PRO A 1 538 ? 9.610 27.705 50.193 1.00 39.59 538 PRO A O 1
ATOM 4402 N N . LEU A 1 539 ? 9.293 29.361 51.730 1.00 37.06 539 LEU A N 1
ATOM 4403 C CA . LEU A 1 539 ? 9.937 30.514 51.091 1.00 37.06 539 LEU A CA 1
ATOM 4404 C C . LEU A 1 539 ? 11.422 30.295 50.786 1.00 37.06 539 LEU A C 1
ATOM 4406 O O . LEU A 1 539 ? 12.093 29.639 51.617 1.00 37.06 539 LEU A O 1
#

pLDDT: mean 70.41, std 24.87, range [26.92, 98.44]

Organism: NCBI:txid198213

Mean predicted aligned error: 16.98 Å

Solvent-accessible surface area (backbone atoms only — not comparable to full-atom values): 32045 Å² total; per-residue (Å²): 140,89,86,88,66,79,74,64,64,57,59,52,54,55,51,52,54,50,50,51,52,52,55,54,55,64,66,54,73,83,55,79,75,55,80,37,51,74,72,57,62,87,75,29,68,91,50,45,81,47,54,53,60,83,58,52,64,27,42,76,81,51,56,89,44,78,89,28,52,73,40,55,58,46,23,54,54,27,38,55,55,52,38,66,73,31,83,86,50,46,72,68,55,54,50,57,56,46,62,79,42,43,72,64,53,55,41,29,34,68,60,85,73,94,55,58,69,72,57,44,51,50,49,53,50,34,41,33,31,29,58,52,40,52,52,51,36,72,76,36,55,92,80,49,83,56,75,67,70,74,41,81,70,45,59,65,49,52,56,48,22,52,40,23,50,47,27,50,54,51,34,64,59,40,48,56,57,48,39,71,69,47,70,88,47,90,57,53,65,57,52,54,51,52,53,66,72,46,66,82,73,55,50,77,71,54,68,70,39,62,68,65,46,55,53,54,51,48,57,48,50,55,45,56,68,65,65,74,62,79,68,55,25,62,43,54,47,48,42,74,69,70,66,58,76,70,58,76,83,79,62,73,68,77,72,65,78,80,78,73,77,84,72,95,70,94,73,90,73,87,67,92,68,96,73,77,72,62,68,89,60,57,68,30,44,56,57,37,44,76,36,65,39,42,75,39,52,29,89,58,91,47,74,72,51,66,47,68,56,97,57,33,42,29,36,24,57,45,73,44,38,74,67,52,52,22,44,52,52,30,52,33,53,52,39,61,61,42,61,77,59,55,92,55,93,94,58,70,67,71,36,50,61,44,41,49,46,39,52,52,24,34,26,29,77,42,48,64,23,45,51,54,37,35,77,46,56,26,39,43,80,67,54,99,45,51,58,56,55,27,52,48,29,45,50,54,35,74,74,52,84,76,58,81,83,47,81,82,47,30,84,55,50,66,46,37,42,53,50,55,57,51,40,54,48,43,57,51,50,56,51,47,53,52,48,52,54,51,49,52,50,49,52,55,49,53,58,60,57,73,77,54,90,87,81,94,84,73,91,77,68,66,76,63,53,67,63,49,52,61,53,48,58,64,56,63,79,70,71,82,93,64,68,74,66,61,69,74,66,69,85,80,74,82,90,77,71,90,80,80,61,57,72,66,57,57,48,49,54,49,50,51,52,51,49,51,52,48,52,52,53,51,50,55,55,52,54,73,71,68,66,78,81,87,84,82,80,82,133

Radius of gyration: 34.4 Å; Cα contacts (8 Å, |Δi|>4): 473; chains: 1; bounding box: 94×62×108 Å

Secondary structure (DSSP, 8-state):
----SHHHHHHHHHHHHHHHHHHHHHHHTTSPPP-B-PPPHHHHGGGGGGTS-SS---SSTTTT-GGGHHHHHHHHHHHHHHHHH-TT--HHHHHHHHHTTHHHHHHTBSS---S-HHHHHHHHHHHHHHHHHHHHHHH-TTT---GGGTSTTHHHHHHHHTT-TTS---HHHHHHHHHHH-TT-TTHHHHHHHHHHHGGG--HHHHH-HHHHHHHHHHHHHHHHHS-PPP-SHHHHHHHHH-PPPPTTT-----GGGT--------------S----TT----HHHHHHTTPEEEEE--S-TT--EEETTEEEEE-EEE-HHHHHHHHHHHHHHHHHTTS---TT----THHHHHHHHHHHH-SSHHHHHHHHHTTSEEE-SS-HHHHHHHHHHHHHT----SSSTTT-TTHHHHHHHHHHHHHHHHHHHHHHHHHHHHHHHHHHHHTTS-------SSTTTTHHHHHHHHHHHHTS--S-HHHHHHS--------TTSS-HHHHHHHHHHHHHHHHHHHHHHHHHTTSPPPP-PPP-